Protein AF-0000000081107749 (afdb_homodimer)

Structure (mmCIF, N/CA/C/O backbone):
data_AF-0000000081107749-model_v1
#
loop_
_entity.id
_entity.type
_entity.pdbx_description
1 polymer 'Short-chain dehydrogenase'
#
loop_
_atom_site.group_PDB
_atom_site.id
_atom_site.type_symbol
_atom_site.label_atom_id
_atom_site.label_alt_id
_atom_site.label_comp_id
_atom_site.label_asym_id
_atom_site.label_entity_id
_atom_site.label_seq_id
_atom_site.pdbx_PDB_ins_code
_atom_site.Cartn_x
_atom_site.Cartn_y
_atom_site.Cartn_z
_atom_site.occupancy
_atom_site.B_iso_or_equiv
_atom_site.auth_seq_id
_atom_site.auth_comp_id
_atom_site.auth_asym_id
_atom_site.auth_atom_id
_atom_site.pdbx_PDB_model_num
ATOM 1 N N . MET A 1 1 ? 11.805 -18.906 12.539 1 88.44 1 MET A N 1
ATOM 2 C CA . MET A 1 1 ? 11.656 -19.656 11.297 1 88.44 1 MET A CA 1
ATOM 3 C C . MET A 1 1 ? 13.008 -19.906 10.641 1 88.44 1 MET A C 1
ATOM 5 O O . MET A 1 1 ? 13.82 -18.984 10.531 1 88.44 1 MET A O 1
ATOM 9 N N . LYS A 1 2 ? 13.383 -21.266 10.383 1 91.5 2 LYS A N 1
ATOM 10 C CA . LYS A 1 2 ? 14.57 -21.562 9.586 1 91.5 2 LYS A CA 1
ATOM 11 C C . LYS A 1 2 ? 14.461 -20.953 8.195 1 91.5 2 LYS A C 1
ATOM 13 O O . LYS A 1 2 ? 13.391 -20.953 7.586 1 91.5 2 LYS A O 1
ATOM 18 N N . GLU A 1 3 ? 15.609 -20.422 7.602 1 93.38 3 GLU A N 1
ATOM 19 C CA . GLU A 1 3 ? 15.625 -19.797 6.281 1 93.38 3 GLU A CA 1
ATOM 20 C C . GLU A 1 3 ? 16.547 -20.547 5.32 1 93.38 3 GLU A C 1
ATOM 22 O O . GLU A 1 3 ? 17.547 -21.125 5.738 1 93.38 3 GLU A O 1
ATOM 27 N N . HIS A 1 4 ? 16.203 -20.5 4.121 1 94.94 4 HIS A N 1
ATOM 28 C CA . HIS A 1 4 ? 16.953 -21.172 3.064 1 94.94 4 HIS A CA 1
ATOM 29 C C . HIS A 1 4 ? 17.172 -20.234 1.87 1 94.94 4 HIS A C 1
ATOM 31 O O . HIS A 1 4 ? 16.312 -19.406 1.568 1 94.94 4 HIS A O 1
ATOM 37 N N . VAL A 1 5 ? 18.297 -20.422 1.176 1 94.25 5 VAL A N 1
ATOM 38 C CA . VAL A 1 5 ? 18.562 -19.656 -0.038 1 94.25 5 VAL A CA 1
ATOM 39 C C . VAL A 1 5 ? 18.766 -20.609 -1.218 1 94.25 5 VAL A C 1
ATOM 41 O O . VAL A 1 5 ? 19 -20.156 -2.342 1 94.25 5 VAL A O 1
ATOM 44 N N . VAL A 1 6 ? 18.719 -21.875 -0.876 1 95.06 6 VAL A N 1
ATOM 45 C CA . VAL A 1 6 ? 18.766 -22.938 -1.88 1 95.06 6 VAL A CA 1
ATOM 46 C C . VAL A 1 6 ? 17.75 -24.031 -1.541 1 95.06 6 VAL A C 1
ATOM 48 O O . VAL A 1 6 ? 17.203 -24.047 -0.436 1 95.06 6 VAL A O 1
ATOM 51 N N . ARG A 1 7 ? 17.562 -24.875 -2.449 1 95.31 7 ARG A N 1
ATOM 52 C CA . ARG A 1 7 ? 16.672 -26.016 -2.215 1 95.31 7 ARG A CA 1
ATOM 53 C C . ARG A 1 7 ? 17.125 -26.828 -1.006 1 95.31 7 ARG A C 1
ATOM 55 O O . ARG A 1 7 ? 18.328 -27.016 -0.801 1 95.31 7 ARG A O 1
ATOM 62 N N . TYR A 1 8 ? 16.25 -27.312 -0.259 1 97.62 8 TYR A N 1
ATOM 63 C CA . TYR A 1 8 ? 16.5 -28.078 0.955 1 97.62 8 TYR A CA 1
ATOM 64 C C . TYR A 1 8 ? 15.57 -29.281 1.057 1 97.62 8 TYR A C 1
ATOM 66 O O . TYR A 1 8 ? 14.578 -29.359 0.331 1 97.62 8 TYR A O 1
ATOM 74 N N . PRO A 1 9 ? 15.844 -30.297 1.834 1 97.81 9 PRO A N 1
ATOM 75 C CA . PRO A 1 9 ? 15.109 -31.562 1.847 1 97.81 9 PRO A CA 1
ATOM 76 C C . PRO A 1 9 ? 13.617 -31.391 2.125 1 97.81 9 PRO A C 1
ATOM 78 O O . PRO A 1 9 ? 12.789 -32.062 1.521 1 97.81 9 PRO A O 1
ATOM 81 N N . GLY A 1 10 ? 13.25 -30.516 3.012 1 98 10 GLY A N 1
ATOM 82 C CA . GLY A 1 10 ? 11.852 -30.297 3.332 1 98 10 GLY A CA 1
ATOM 83 C C . GLY A 1 10 ? 11.031 -29.859 2.133 1 98 10 GLY A C 1
ATOM 84 O O . GLY A 1 10 ? 9.93 -30.375 1.911 1 98 10 GLY A O 1
ATOM 85 N N . LEU A 1 11 ? 11.555 -28.922 1.332 1 98.31 11 LEU A N 1
ATOM 86 C CA . LEU A 1 11 ? 10.852 -28.484 0.133 1 98.31 11 LEU A CA 1
ATOM 87 C C . LEU A 1 11 ? 10.828 -29.578 -0.918 1 98.31 11 LEU A C 1
ATOM 89 O O . LEU A 1 11 ? 9.805 -29.781 -1.586 1 98.31 11 LEU A O 1
ATOM 93 N N . THR A 1 12 ? 11.945 -30.312 -1.068 1 97.88 12 THR A N 1
ATOM 94 C CA . THR A 1 12 ? 12 -31.438 -2.008 1 97.88 12 THR A CA 1
ATOM 95 C C . THR A 1 12 ? 10.914 -32.469 -1.695 1 97.88 12 THR A C 1
ATOM 97 O O . THR A 1 12 ? 10.203 -32.906 -2.594 1 97.88 12 THR A O 1
ATOM 100 N N . ALA A 1 13 ? 10.828 -32.781 -0.448 1 98.12 13 ALA A N 1
ATOM 101 C CA . ALA A 1 13 ? 9.828 -33.781 -0.013 1 98.12 13 ALA A CA 1
ATOM 102 C C . ALA A 1 13 ? 8.414 -33.25 -0.278 1 98.12 13 ALA A C 1
ATOM 104 O O . ALA A 1 13 ? 7.547 -34 -0.716 1 98.12 13 ALA A O 1
ATOM 105 N N . ALA A 1 14 ? 8.156 -32 0.013 1 97.88 14 ALA A N 1
ATOM 106 C CA . ALA A 1 14 ? 6.848 -31.406 -0.234 1 97.88 14 ALA A CA 1
ATOM 107 C C . ALA A 1 14 ? 6.496 -31.453 -1.719 1 97.88 14 ALA A C 1
ATOM 109 O O . ALA A 1 14 ? 5.367 -31.781 -2.088 1 97.88 14 ALA A O 1
ATOM 110 N N . LEU A 1 15 ? 7.422 -31.141 -2.553 1 98.06 15 LEU A N 1
ATOM 111 C CA . LEU A 1 15 ? 7.219 -31.078 -3.996 1 98.06 15 LEU A CA 1
ATOM 112 C C . LEU A 1 15 ? 6.91 -32.469 -4.57 1 98.06 15 LEU A C 1
ATOM 114 O O . LEU A 1 15 ? 6.266 -32.562 -5.617 1 98.06 15 LEU A O 1
ATOM 118 N N . GLU A 1 16 ? 7.355 -33.531 -3.918 1 97.44 16 GLU A N 1
ATOM 119 C CA . GLU A 1 16 ? 7.062 -34.875 -4.359 1 97.44 16 GLU A CA 1
ATOM 120 C C . GLU A 1 16 ? 5.582 -35.188 -4.211 1 97.44 16 GLU A C 1
ATOM 122 O O . GLU A 1 16 ? 5.07 -36.125 -4.867 1 97.44 16 GLU A O 1
ATOM 127 N N . ARG A 1 17 ? 4.945 -34.438 -3.373 1 96.56 17 ARG A N 1
ATOM 128 C CA . ARG A 1 17 ? 3.529 -34.688 -3.111 1 96.56 17 ARG A CA 1
ATOM 129 C C . ARG A 1 17 ? 2.654 -33.812 -4.012 1 96.56 17 ARG A C 1
ATOM 131 O O . ARG A 1 17 ? 1.425 -33.875 -3.934 1 96.56 17 ARG A O 1
ATOM 138 N N . VAL A 1 18 ? 3.254 -33.031 -4.883 1 97.62 18 VAL A N 1
ATOM 139 C CA . VAL A 1 18 ? 2.523 -32.125 -5.746 1 97.62 18 VAL A CA 1
ATOM 140 C C . VAL A 1 18 ? 2.424 -32.688 -7.152 1 97.62 18 VAL A C 1
ATOM 142 O O . VAL A 1 18 ? 3.42 -33.156 -7.711 1 97.62 18 VAL A O 1
ATOM 145 N N . ASP A 1 19 ? 1.253 -32.688 -7.672 1 98.19 19 ASP A N 1
ATOM 146 C CA . ASP A 1 19 ? 1.006 -33.094 -9.047 1 98.19 19 ASP A CA 1
ATOM 147 C C . ASP A 1 19 ? 0.01 -32.188 -9.742 1 98.19 19 ASP A C 1
ATOM 149 O O . ASP A 1 19 ? -1.157 -32.094 -9.352 1 98.19 19 ASP A O 1
ATOM 153 N N . PHE A 1 20 ? 0.474 -31.516 -10.805 1 98.06 20 PHE A N 1
ATOM 154 C CA . PHE A 1 20 ? -0.359 -30.547 -11.508 1 98.06 20 PHE A CA 1
ATOM 155 C C . PHE A 1 20 ? -0.875 -31.125 -12.82 1 98.06 20 PHE A C 1
ATOM 157 O O . PHE A 1 20 ? -1.126 -30.391 -13.773 1 98.06 20 PHE A O 1
ATOM 164 N N . SER A 1 21 ? -0.956 -32.469 -12.875 1 97.94 21 SER A N 1
ATOM 165 C CA . SER A 1 21 ? -1.538 -33.094 -14.062 1 97.94 21 SER A CA 1
ATOM 166 C C . SER A 1 21 ? -2.924 -32.531 -14.359 1 97.94 21 SER A C 1
ATOM 168 O O . SER A 1 21 ? -3.766 -32.438 -13.469 1 97.94 21 SER A O 1
ATOM 170 N N . GLY A 1 22 ? -3.1 -32.062 -15.586 1 97.38 22 GLY A N 1
ATOM 171 C CA . GLY A 1 22 ? -4.387 -31.547 -16.016 1 97.38 22 GLY A CA 1
ATOM 172 C C . GLY A 1 22 ? -4.574 -30.078 -15.672 1 97.38 22 GLY A C 1
ATOM 173 O O . GLY A 1 22 ? -5.613 -29.484 -15.977 1 97.38 22 GLY A O 1
ATOM 174 N N . LYS A 1 23 ? -3.561 -29.516 -15.062 1 98.06 23 LYS A N 1
ATOM 175 C CA . LYS A 1 23 ? -3.715 -28.141 -14.586 1 98.06 23 LYS A CA 1
ATOM 176 C C . LYS A 1 23 ? -3.021 -27.156 -15.523 1 98.06 23 LYS A C 1
ATOM 178 O O . LYS A 1 23 ? -1.981 -27.469 -16.109 1 98.06 23 LYS A O 1
ATOM 183 N N . THR A 1 24 ? -3.582 -25.984 -15.672 1 98.62 24 THR A N 1
ATOM 184 C CA . THR A 1 24 ? -3.025 -24.875 -16.453 1 98.62 24 THR A CA 1
ATOM 185 C C . THR A 1 24 ? -2.609 -23.734 -15.531 1 98.62 24 THR A C 1
ATOM 187 O O . THR A 1 24 ? -3.346 -23.359 -14.609 1 98.62 24 THR A O 1
ATOM 190 N N . VAL A 1 25 ? -1.39 -23.188 -15.75 1 98.81 25 VAL A N 1
ATOM 191 C CA . VAL A 1 25 ? -0.898 -22.047 -14.977 1 98.81 25 VAL A CA 1
ATOM 192 C C . VAL A 1 25 ? -0.555 -20.891 -15.922 1 98.81 25 VAL A C 1
ATOM 194 O O . VAL A 1 25 ? -0.014 -21.109 -17 1 98.81 25 VAL A O 1
ATOM 197 N N . LEU A 1 26 ? -1.013 -19.719 -15.578 1 98.94 26 LEU A N 1
ATOM 198 C CA . LEU A 1 26 ? -0.654 -18.484 -16.281 1 98.94 26 LEU A CA 1
ATOM 199 C C . LEU A 1 26 ? 0.362 -17.688 -15.477 1 98.94 26 LEU A C 1
ATOM 201 O O . LEU A 1 26 ? 0.152 -17.422 -14.289 1 98.94 26 LEU A O 1
ATOM 205 N N . ILE A 1 27 ? 1.496 -17.344 -16.062 1 98.94 27 ILE A N 1
ATOM 206 C CA . ILE A 1 27 ? 2.568 -16.609 -15.414 1 98.94 27 ILE A CA 1
ATOM 207 C C . ILE A 1 27 ? 2.846 -15.312 -16.172 1 98.94 27 ILE A C 1
ATOM 209 O O . ILE A 1 27 ? 3.307 -15.352 -17.328 1 98.94 27 ILE A O 1
ATOM 213 N N . THR A 1 28 ? 2.537 -14.172 -15.586 1 98.81 28 THR A N 1
ATOM 214 C CA . THR A 1 28 ? 2.951 -12.906 -16.172 1 98.81 28 THR A CA 1
ATOM 215 C C . THR A 1 28 ? 4.426 -12.641 -15.898 1 98.81 28 THR A C 1
ATOM 217 O O . THR A 1 28 ? 4.953 -13.047 -14.859 1 98.81 28 THR A O 1
ATOM 220 N N . GLY A 1 29 ? 5.035 -11.922 -16.828 1 97.31 29 GLY A N 1
ATOM 221 C CA . GLY A 1 29 ? 6.477 -11.789 -16.688 1 97.31 29 GLY A CA 1
ATOM 222 C C . GLY A 1 29 ? 7.211 -13.109 -16.766 1 97.31 29 GLY A C 1
ATOM 223 O O . GLY A 1 29 ? 8.234 -13.297 -16.109 1 97.31 29 GLY A O 1
ATOM 224 N N . GLY A 1 30 ? 6.684 -14.008 -17.469 1 96.25 30 GLY A N 1
ATOM 225 C CA . GLY A 1 30 ? 7.203 -15.367 -17.484 1 96.25 30 GLY A CA 1
ATOM 226 C C . GLY A 1 30 ? 8.336 -15.562 -18.469 1 96.25 30 GLY A C 1
ATOM 227 O O . GLY A 1 30 ? 8.984 -16.609 -18.484 1 96.25 30 GLY A O 1
ATOM 228 N N . GLY A 1 31 ? 8.641 -14.562 -19.266 1 93.06 31 GLY A N 1
ATOM 229 C CA . GLY A 1 31 ? 9.609 -14.719 -20.344 1 93.06 31 GLY A CA 1
ATOM 230 C C . GLY A 1 31 ? 11.039 -14.477 -19.891 1 93.06 31 GLY A C 1
ATOM 231 O O . GLY A 1 31 ? 11.977 -14.664 -20.688 1 93.06 31 GLY A O 1
ATOM 232 N N . HIS A 1 32 ? 11.227 -14.07 -18.656 1 90.69 32 HIS A N 1
ATOM 233 C CA . HIS A 1 32 ? 12.578 -13.773 -18.188 1 90.69 32 HIS A CA 1
ATOM 234 C C . HIS A 1 32 ? 12.672 -13.93 -16.672 1 90.69 32 HIS A C 1
ATOM 236 O O . HIS A 1 32 ? 11.656 -14.008 -15.984 1 90.69 32 HIS A O 1
ATOM 242 N N . GLY A 1 33 ? 13.914 -14.094 -16.219 1 91.25 33 GLY A N 1
ATOM 243 C CA . GLY A 1 33 ? 14.188 -14.086 -14.797 1 91.25 33 GLY A CA 1
ATOM 244 C C . GLY A 1 33 ? 13.484 -15.203 -14.047 1 91.25 33 GLY A C 1
ATOM 245 O O . GLY A 1 33 ? 13.57 -16.375 -14.438 1 91.25 33 GLY A O 1
ATOM 246 N N . MET A 1 34 ? 12.852 -14.828 -12.938 1 94.44 34 MET A N 1
ATOM 247 C CA . MET A 1 34 ? 12.203 -15.781 -12.047 1 94.44 34 MET A CA 1
ATOM 248 C C . MET A 1 34 ? 11.039 -16.469 -12.742 1 94.44 34 MET A C 1
ATOM 250 O O . MET A 1 34 ? 10.664 -17.594 -12.375 1 94.44 34 MET A O 1
ATOM 254 N N . GLY A 1 35 ? 10.508 -15.758 -13.789 1 97 35 GLY A N 1
ATOM 255 C CA . GLY A 1 35 ? 9.391 -16.344 -14.531 1 97 35 GLY A CA 1
ATOM 256 C C . GLY A 1 35 ? 9.742 -17.656 -15.188 1 97 35 GLY A C 1
ATOM 257 O O . GLY A 1 35 ? 8.914 -18.578 -15.227 1 97 35 GLY A O 1
ATOM 258 N N . ILE A 1 36 ? 10.945 -17.75 -15.672 1 97.56 36 ILE A N 1
ATOM 259 C CA . ILE A 1 36 ? 11.414 -18.984 -16.297 1 97.56 36 ILE A CA 1
ATOM 260 C C . ILE A 1 36 ? 11.5 -20.094 -15.258 1 97.56 36 ILE A C 1
ATOM 262 O O . ILE A 1 36 ? 11.008 -21.203 -15.484 1 97.56 36 ILE A O 1
ATOM 266 N N . ASN A 1 37 ? 12.047 -19.797 -14.117 1 97.5 37 ASN A N 1
ATOM 267 C CA . ASN A 1 37 ? 12.195 -20.797 -13.055 1 97.5 37 ASN A CA 1
ATOM 268 C C . ASN A 1 37 ? 10.844 -21.266 -12.531 1 97.5 37 ASN A C 1
ATOM 270 O O . ASN A 1 37 ? 10.68 -22.438 -12.203 1 97.5 37 ASN A O 1
ATOM 274 N N . MET A 1 38 ? 9.906 -20.359 -12.43 1 98.5 38 MET A N 1
ATOM 275 C CA . MET A 1 38 ? 8.562 -20.734 -12.008 1 98.5 38 MET A CA 1
ATOM 276 C C . MET A 1 38 ? 7.902 -21.656 -13.039 1 98.5 38 MET A C 1
ATOM 278 O O . MET A 1 38 ? 7.297 -22.672 -12.672 1 98.5 38 MET A O 1
ATOM 282 N N . SER A 1 39 ? 8.062 -21.312 -14.297 1 98.75 39 SER A N 1
ATOM 283 C CA . SER A 1 39 ? 7.535 -22.156 -15.367 1 98.75 39 SER A CA 1
ATOM 284 C C . SER A 1 39 ? 8.117 -23.562 -15.289 1 98.75 39 SER A C 1
ATOM 286 O O . SER A 1 39 ? 7.379 -24.547 -15.391 1 98.75 39 SER A O 1
ATOM 288 N N . GLU A 1 40 ? 9.422 -23.656 -15.07 1 98.69 40 GLU A N 1
ATOM 289 C CA . GLU A 1 40 ? 10.102 -24.953 -14.977 1 98.69 40 GLU A CA 1
ATOM 290 C C . GLU A 1 40 ? 9.555 -25.766 -13.812 1 98.69 40 GLU A C 1
ATOM 292 O O . GLU A 1 40 ? 9.359 -26.984 -13.945 1 98.69 40 GLU A O 1
ATOM 297 N N . SER A 1 41 ? 9.344 -25.125 -12.727 1 98.69 41 SER A N 1
ATOM 298 C CA . SER A 1 41 ? 8.891 -25.828 -11.531 1 98.69 41 SER A CA 1
ATOM 299 C C . SER A 1 41 ? 7.5 -26.422 -11.734 1 98.69 41 SER A C 1
ATOM 301 O O . SER A 1 41 ? 7.238 -27.562 -11.312 1 98.69 41 SER A O 1
ATOM 303 N N . PHE A 1 42 ? 6.574 -25.688 -12.359 1 98.81 42 PHE A N 1
ATOM 304 C CA . PHE A 1 42 ? 5.242 -26.219 -12.633 1 98.81 42 PHE A CA 1
ATOM 305 C C . PHE A 1 42 ? 5.305 -27.359 -13.633 1 98.81 42 PHE A C 1
ATOM 307 O O . PHE A 1 42 ? 4.617 -28.375 -13.469 1 98.81 42 PHE A O 1
ATOM 314 N N . ALA A 1 43 ? 6.137 -27.219 -14.656 1 98.75 43 ALA A N 1
ATOM 315 C CA . ALA A 1 43 ? 6.289 -28.266 -15.664 1 98.75 43 ALA A CA 1
ATOM 316 C C . ALA A 1 43 ? 6.859 -29.547 -15.055 1 98.75 43 ALA A C 1
ATOM 318 O O . ALA A 1 43 ? 6.426 -30.641 -15.391 1 98.75 43 ALA A O 1
ATOM 319 N N . ALA A 1 44 ? 7.793 -29.375 -14.117 1 98.44 44 ALA A N 1
ATOM 320 C CA . ALA A 1 44 ? 8.43 -30.516 -13.461 1 98.44 44 ALA A CA 1
ATOM 321 C C . ALA A 1 44 ? 7.41 -31.312 -12.641 1 98.44 44 ALA A C 1
ATOM 323 O O . ALA A 1 44 ? 7.668 -32.469 -12.266 1 98.44 44 ALA A O 1
ATOM 324 N N . ARG A 1 45 ? 6.289 -30.719 -12.391 1 98.38 45 ARG A N 1
ATOM 325 C CA . ARG A 1 45 ? 5.223 -31.375 -11.633 1 98.38 45 ARG A CA 1
ATOM 326 C C . ARG A 1 45 ? 4.012 -31.641 -12.516 1 98.38 45 ARG A C 1
ATOM 328 O O . ARG A 1 45 ? 2.879 -31.688 -12.031 1 98.38 45 ARG A O 1
ATOM 335 N N . ASN A 1 46 ? 4.23 -31.672 -13.797 1 98.31 46 ASN A N 1
ATOM 336 C CA . ASN A 1 46 ? 3.348 -32.25 -14.805 1 98.31 46 ASN A CA 1
ATOM 337 C C . ASN A 1 46 ? 2.225 -31.281 -15.18 1 98.31 46 ASN A C 1
ATOM 339 O O . ASN A 1 46 ? 1.145 -31.719 -15.586 1 98.31 46 ASN A O 1
ATOM 343 N N . ALA A 1 47 ? 2.412 -30 -15.016 1 98.56 47 ALA A N 1
ATOM 344 C CA . ALA A 1 47 ? 1.409 -29.062 -15.531 1 98.56 47 ALA A CA 1
ATOM 345 C C . ALA A 1 47 ? 1.146 -29.312 -17.016 1 98.56 47 ALA A C 1
ATOM 347 O O . ALA A 1 47 ? 2.082 -29.484 -17.797 1 98.56 47 ALA A O 1
ATOM 348 N N . VAL A 1 48 ? -0.134 -29.328 -17.422 1 98.19 48 VAL A N 1
ATOM 349 C CA . VAL A 1 48 ? -0.466 -29.656 -18.797 1 98.19 48 VAL A CA 1
ATOM 350 C C . VAL A 1 48 ? -0.159 -28.469 -19.703 1 98.19 48 VAL A C 1
ATOM 352 O O . VAL A 1 48 ? 0.188 -28.641 -20.875 1 98.19 48 VAL A O 1
ATOM 355 N N . ASN A 1 49 ? -0.356 -27.281 -19.156 1 98.56 49 ASN A N 1
ATOM 356 C CA . ASN A 1 49 ? -0.143 -26.047 -19.922 1 98.56 49 ASN A CA 1
ATOM 357 C C . ASN A 1 49 ? 0.409 -24.938 -19.031 1 98.56 49 ASN A C 1
ATOM 359 O O . ASN A 1 49 ? -0.068 -24.719 -17.922 1 98.56 49 ASN A O 1
ATOM 363 N N . VAL A 1 50 ? 1.474 -24.328 -19.453 1 98.88 50 VAL A N 1
ATOM 364 C CA . VAL A 1 50 ? 2.014 -23.109 -18.859 1 98.88 50 VAL A CA 1
ATOM 365 C C . VAL A 1 50 ? 1.896 -21.969 -19.859 1 98.88 50 VAL A C 1
ATOM 367 O O . VAL A 1 50 ? 2.547 -21.969 -20.906 1 98.88 50 VAL A O 1
ATOM 370 N N . ILE A 1 51 ? 1.052 -21.016 -19.547 1 98.88 51 ILE A N 1
ATOM 371 C CA . ILE A 1 51 ? 0.889 -19.828 -20.375 1 98.88 51 ILE A CA 1
ATOM 372 C C . ILE A 1 51 ? 1.876 -18.75 -19.922 1 98.88 51 ILE A C 1
ATOM 374 O O . ILE A 1 51 ? 1.816 -18.281 -18.797 1 98.88 51 ILE A O 1
ATOM 378 N N . ILE A 1 52 ? 2.789 -18.375 -20.828 1 98.75 52 ILE A N 1
ATOM 379 C CA . ILE A 1 52 ? 3.867 -17.438 -20.547 1 98.75 52 ILE A CA 1
ATOM 380 C C . ILE A 1 52 ? 3.539 -16.078 -21.156 1 98.75 52 ILE A C 1
ATOM 382 O O . ILE A 1 52 ? 3.514 -15.93 -22.391 1 98.75 52 ILE A O 1
ATOM 386 N N . VAL A 1 53 ? 3.352 -15.078 -20.297 1 98.75 53 VAL A N 1
ATOM 387 C CA . VAL A 1 53 ? 2.926 -13.766 -20.766 1 98.75 53 VAL A CA 1
ATOM 388 C C . VAL A 1 53 ? 4.039 -12.742 -20.516 1 98.75 53 VAL A C 1
ATOM 390 O O . VAL A 1 53 ? 4.703 -12.773 -19.484 1 98.75 53 VAL A O 1
ATOM 393 N N . GLY A 1 54 ? 4.289 -11.891 -21.406 1 97.94 54 GLY A N 1
ATOM 394 C CA . GLY A 1 54 ? 5.238 -10.789 -21.281 1 97.94 54 GLY A CA 1
ATOM 395 C C . GLY A 1 54 ? 5.105 -9.766 -22.391 1 97.94 54 GLY A C 1
ATOM 396 O O . GLY A 1 54 ? 4.477 -10.031 -23.422 1 97.94 54 GLY A O 1
ATOM 397 N N . ARG A 1 55 ? 5.688 -8.609 -22.297 1 95.25 55 ARG A N 1
ATOM 398 C CA . ARG A 1 55 ? 5.535 -7.496 -23.219 1 95.25 55 ARG A CA 1
ATOM 399 C C . ARG A 1 55 ? 6.32 -7.746 -24.516 1 95.25 55 ARG A C 1
ATOM 401 O O . ARG A 1 55 ? 5.918 -7.301 -25.578 1 95.25 55 ARG A O 1
ATOM 408 N N . ASN A 1 56 ? 7.434 -8.359 -24.312 1 95.81 56 ASN A N 1
ATOM 409 C CA . ASN A 1 56 ? 8.273 -8.672 -25.453 1 95.81 56 ASN A CA 1
ATOM 410 C C . ASN A 1 56 ? 7.902 -10.016 -26.078 1 95.81 56 ASN A C 1
ATOM 412 O O . ASN A 1 56 ? 8.328 -11.062 -25.609 1 95.81 56 ASN A O 1
ATOM 416 N N . GLU A 1 57 ? 7.207 -9.938 -27.125 1 96 57 GLU A N 1
ATOM 417 C CA . GLU A 1 57 ? 6.672 -11.141 -27.766 1 96 57 GLU A CA 1
ATOM 418 C C . GLU A 1 57 ? 7.789 -12.086 -28.188 1 96 57 GLU A C 1
ATOM 420 O O . GLU A 1 57 ? 7.695 -13.297 -28 1 96 57 GLU A O 1
ATOM 425 N N . GLY A 1 58 ? 8.797 -11.531 -28.828 1 97.25 58 GLY A N 1
ATOM 426 C CA . GLY A 1 58 ? 9.922 -12.352 -29.266 1 97.25 58 GLY A CA 1
ATOM 427 C C . GLY A 1 58 ? 10.586 -13.109 -28.125 1 97.25 58 GLY A C 1
ATOM 428 O O . GLY A 1 58 ? 10.891 -14.297 -28.25 1 97.25 58 GLY A O 1
ATOM 429 N N . ARG A 1 59 ? 10.766 -12.477 -27.016 1 96.62 59 ARG A N 1
ATOM 430 C CA . ARG A 1 59 ? 11.383 -13.094 -25.844 1 96.62 59 ARG A CA 1
ATOM 431 C C . ARG A 1 59 ? 10.5 -14.203 -25.281 1 96.62 59 ARG A C 1
ATOM 433 O O . ARG A 1 59 ? 10.992 -15.273 -24.922 1 96.62 59 ARG A O 1
ATOM 440 N N . VAL A 1 60 ? 9.258 -13.938 -25.172 1 97.81 60 VAL A N 1
ATOM 441 C CA . VAL A 1 60 ? 8.305 -14.898 -24.625 1 97.81 60 VAL A CA 1
ATOM 442 C C . VAL A 1 60 ? 8.25 -16.141 -25.531 1 97.81 60 VAL A C 1
ATOM 444 O O . VAL A 1 60 ? 8.195 -17.266 -25.031 1 97.81 60 VAL A O 1
ATOM 447 N N . GLN A 1 61 ? 8.266 -15.992 -26.812 1 98.31 61 GLN A N 1
ATOM 448 C CA . GLN A 1 61 ? 8.258 -17.094 -27.766 1 98.31 61 GLN A CA 1
ATOM 449 C C . GLN A 1 61 ? 9.523 -17.938 -27.641 1 98.31 61 GLN A C 1
ATOM 451 O O . GLN A 1 61 ? 9.461 -19.172 -27.609 1 98.31 61 GLN A O 1
ATOM 456 N N . ALA A 1 62 ? 10.633 -17.266 -27.578 1 98.38 62 ALA A N 1
ATOM 457 C CA . ALA A 1 62 ? 11.914 -17.969 -27.453 1 98.38 62 ALA A CA 1
ATOM 458 C C . ALA A 1 62 ? 11.961 -18.781 -26.156 1 98.38 62 ALA A C 1
ATOM 460 O O . ALA A 1 62 ? 12.422 -19.922 -26.156 1 98.38 62 ALA A O 1
ATOM 461 N N . THR A 1 63 ? 11.484 -18.188 -25.078 1 98.31 63 THR A N 1
ATOM 462 C CA . THR A 1 63 ? 11.461 -18.859 -23.797 1 98.31 63 THR A CA 1
ATOM 463 C C . THR A 1 63 ? 10.547 -20.078 -23.844 1 98.31 63 THR A C 1
ATOM 465 O O . THR A 1 63 ? 10.914 -21.172 -23.375 1 98.31 63 THR A O 1
ATOM 468 N N . ALA A 1 64 ? 9.383 -19.938 -24.406 1 98.62 64 ALA A N 1
ATOM 469 C CA . ALA A 1 64 ? 8.438 -21.047 -24.516 1 98.62 64 ALA A CA 1
ATOM 470 C C . ALA A 1 64 ? 9.047 -22.203 -25.297 1 98.62 64 ALA A C 1
ATOM 472 O O . ALA A 1 64 ? 8.898 -23.375 -24.906 1 98.62 64 ALA A O 1
ATOM 473 N N . ALA A 1 65 ? 9.727 -21.922 -26.344 1 98.44 65 ALA A N 1
ATOM 474 C CA . ALA A 1 65 ? 10.336 -22.953 -27.188 1 98.44 65 ALA A CA 1
ATOM 475 C C . ALA A 1 65 ? 11.414 -23.703 -26.422 1 98.44 65 ALA A C 1
ATOM 477 O O . ALA A 1 65 ? 11.484 -24.938 -26.484 1 98.44 65 ALA A O 1
ATOM 478 N N . LYS A 1 66 ? 12.227 -22.969 -25.734 1 98.44 66 LYS A N 1
ATOM 479 C CA . LYS A 1 66 ? 13.297 -23.578 -24.953 1 98.44 66 LYS A CA 1
ATOM 480 C C . LYS A 1 66 ? 12.734 -24.484 -23.875 1 98.44 66 LYS A C 1
ATOM 482 O O . LYS A 1 66 ? 13.25 -25.578 -23.625 1 98.44 66 LYS A O 1
ATOM 487 N N . LEU A 1 67 ? 11.719 -24.047 -23.188 1 98.69 67 LEU A N 1
ATOM 488 C CA . LEU A 1 67 ? 11.094 -24.812 -22.125 1 98.69 67 LEU A CA 1
ATOM 489 C C . LEU A 1 67 ? 10.422 -26.078 -22.672 1 98.69 67 LEU A C 1
ATOM 491 O O . LEU A 1 67 ? 10.453 -27.125 -22.031 1 98.69 67 LEU A O 1
ATOM 495 N N . ALA A 1 68 ? 9.828 -25.953 -23.828 1 98.44 68 ALA A N 1
ATOM 496 C CA . ALA A 1 68 ? 9.156 -27.094 -24.453 1 98.44 68 ALA A CA 1
ATOM 497 C C . ALA A 1 68 ? 10.156 -28.203 -24.766 1 98.44 68 ALA A C 1
ATOM 499 O O . ALA A 1 68 ? 9.82 -29.391 -24.688 1 98.44 68 ALA A O 1
ATOM 500 N N . GLU A 1 69 ? 11.328 -27.859 -25.156 1 98.44 69 GLU A N 1
ATOM 501 C CA . GLU A 1 69 ? 12.383 -28.844 -25.391 1 98.44 69 GLU A CA 1
ATOM 502 C C . GLU A 1 69 ? 12.766 -29.578 -24.109 1 98.44 69 GLU A C 1
ATOM 504 O O . GLU A 1 69 ? 12.984 -30.797 -24.125 1 98.44 69 GLU A O 1
ATOM 509 N N . LYS A 1 70 ? 12.773 -28.828 -23.078 1 98.06 70 LYS A N 1
ATOM 510 C CA . LYS A 1 70 ? 13.203 -29.359 -21.797 1 98.06 70 LYS A CA 1
ATOM 511 C C . LYS A 1 70 ? 12.102 -30.203 -21.156 1 98.06 70 LYS A C 1
ATOM 513 O O . LYS A 1 70 ? 12.375 -31.188 -20.469 1 98.06 70 LYS A O 1
ATOM 518 N N . PHE A 1 71 ? 10.875 -29.766 -21.328 1 98.44 71 PHE A N 1
ATOM 519 C CA . PHE A 1 71 ? 9.711 -30.422 -20.75 1 98.44 71 PHE A CA 1
ATOM 520 C C . PHE A 1 71 ? 8.695 -30.766 -21.828 1 98.44 71 PHE A C 1
ATOM 522 O O . PHE A 1 71 ? 7.629 -30.156 -21.906 1 98.44 71 PHE A O 1
ATOM 529 N N . PRO A 1 72 ? 8.875 -31.828 -22.531 1 97.81 72 PRO A N 1
ATOM 530 C CA . PRO A 1 72 ? 8.078 -32.125 -23.719 1 97.81 72 PRO A CA 1
ATOM 531 C C . PRO A 1 72 ? 6.637 -32.5 -23.391 1 97.81 72 PRO A C 1
ATOM 533 O O . PRO A 1 72 ? 5.766 -32.469 -24.266 1 97.81 72 PRO A O 1
ATOM 536 N N . LYS A 1 73 ? 6.395 -32.844 -22.156 1 98 73 LYS A N 1
ATOM 537 C CA . LYS A 1 73 ? 5.047 -33.281 -21.797 1 98 73 LYS A CA 1
ATOM 538 C C . LYS A 1 73 ? 4.168 -32.094 -21.453 1 98 73 LYS A C 1
ATOM 540 O O . LYS A 1 73 ? 2.945 -32.219 -21.359 1 98 73 LYS A O 1
ATOM 545 N N . THR A 1 74 ? 4.762 -30.969 -21.234 1 98.56 74 THR A N 1
ATOM 546 C CA . THR A 1 74 ? 4.047 -29.734 -20.906 1 98.56 74 THR A CA 1
ATOM 547 C C . THR A 1 74 ? 3.93 -28.828 -22.125 1 98.56 74 THR A C 1
ATOM 549 O O . THR A 1 74 ? 4.898 -28.656 -22.875 1 98.56 74 THR A O 1
ATOM 552 N N . LYS A 1 75 ? 2.736 -28.328 -22.422 1 98.62 75 LYS A N 1
ATOM 553 C CA . LYS A 1 75 ? 2.566 -27.297 -23.422 1 98.62 75 LYS A CA 1
ATOM 554 C C . LYS A 1 75 ? 2.953 -25.922 -22.875 1 98.62 75 LYS A C 1
ATOM 556 O O . LYS A 1 75 ? 2.559 -25.562 -21.766 1 98.62 75 LYS A O 1
ATOM 561 N N . PHE A 1 76 ? 3.814 -25.234 -23.547 1 98.75 76 PHE A N 1
ATOM 562 C CA . PHE A 1 76 ? 4.137 -23.844 -23.219 1 98.75 76 PHE A CA 1
ATOM 563 C C . PHE A 1 76 ? 3.527 -22.891 -24.234 1 98.75 76 PHE A C 1
ATOM 565 O O . PHE A 1 76 ? 3.873 -22.922 -25.406 1 98.75 76 PHE A O 1
ATOM 572 N N . THR A 1 77 ? 2.578 -22.016 -23.828 1 98.62 77 THR A N 1
ATOM 573 C CA . THR A 1 77 ? 1.851 -21.109 -24.703 1 98.62 77 THR A CA 1
ATOM 574 C C . THR A 1 77 ? 2.324 -19.672 -24.484 1 98.62 77 THR A C 1
ATOM 576 O O . THR A 1 77 ? 2.016 -19.047 -23.469 1 98.62 77 THR A O 1
ATOM 579 N N . PRO A 1 78 ? 3.109 -19.141 -25.438 1 98.56 78 PRO A N 1
ATOM 580 C CA . PRO A 1 78 ? 3.549 -17.75 -25.312 1 98.56 78 PRO A CA 1
ATOM 581 C C . PRO A 1 78 ? 2.459 -16.75 -25.703 1 98.56 78 PRO A C 1
ATOM 583 O O . PRO A 1 78 ? 1.676 -17.016 -26.625 1 98.56 78 PRO A O 1
ATOM 586 N N . PHE A 1 79 ? 2.396 -15.641 -25.047 1 98.56 79 PHE A N 1
ATOM 587 C CA . PHE A 1 79 ? 1.46 -14.578 -25.391 1 98.56 79 PHE A CA 1
ATOM 588 C C . PHE A 1 79 ? 2.062 -13.211 -25.094 1 98.56 79 PHE A C 1
ATOM 590 O O . PHE A 1 79 ? 2.482 -12.938 -23.969 1 98.56 79 PHE A O 1
ATOM 597 N N . GLY A 1 80 ? 2.164 -12.328 -26.078 1 98.31 80 GLY A N 1
ATOM 598 C CA . GLY A 1 80 ? 2.611 -10.961 -25.906 1 98.31 80 GLY A CA 1
ATOM 599 C C . GLY A 1 80 ? 1.521 -10.039 -25.391 1 98.31 80 GLY A C 1
ATOM 600 O O . GLY A 1 80 ? 0.491 -9.859 -26.031 1 98.31 80 GLY A O 1
ATOM 601 N N . ALA A 1 81 ? 1.785 -9.406 -24.172 1 98.44 81 ALA A N 1
ATOM 602 C CA . ALA A 1 81 ? 0.78 -8.5 -23.609 1 98.44 81 ALA A CA 1
ATOM 603 C C . ALA A 1 81 ? 1.402 -7.543 -22.594 1 98.44 81 ALA A C 1
ATOM 605 O O . ALA A 1 81 ? 2.326 -7.918 -21.875 1 98.44 81 ALA A O 1
ATOM 606 N N . ASP A 1 82 ? 0.974 -6.328 -22.625 1 98.5 82 ASP A N 1
ATOM 607 C CA . ASP A 1 82 ? 1.173 -5.375 -21.531 1 98.5 82 ASP A CA 1
ATOM 608 C C . ASP A 1 82 ? 0.075 -5.508 -20.484 1 98.5 82 ASP A C 1
ATOM 610 O O . ASP A 1 82 ? -1.096 -5.242 -20.766 1 98.5 82 ASP A O 1
ATOM 614 N N . ILE A 1 83 ? 0.487 -5.879 -19.281 1 98.62 83 ILE A N 1
ATOM 615 C CA . ILE A 1 83 ? -0.516 -6.207 -18.266 1 98.62 83 ILE A CA 1
ATOM 616 C C . ILE A 1 83 ? -1.311 -4.953 -17.906 1 98.62 83 ILE A C 1
ATOM 618 O O . ILE A 1 83 ? -2.402 -5.043 -17.344 1 98.62 83 ILE A O 1
ATOM 622 N N . SER A 1 84 ? -0.768 -3.748 -18.156 1 98.38 84 SER A N 1
ATOM 623 C CA . SER A 1 84 ? -1.471 -2.508 -17.844 1 98.38 84 SER A CA 1
ATOM 624 C C . SER A 1 84 ? -2.43 -2.119 -18.969 1 98.38 84 SER A C 1
ATOM 626 O O . SER A 1 84 ? -3.141 -1.118 -18.859 1 98.38 84 SER A O 1
ATOM 628 N N . SER A 1 85 ? -2.43 -2.855 -20.062 1 98.69 85 SER A N 1
ATOM 629 C CA . SER A 1 85 ? -3.348 -2.625 -21.172 1 98.69 85 SER A CA 1
ATOM 630 C C . SER A 1 85 ? -4.602 -3.482 -21.047 1 98.69 85 SER A C 1
ATOM 632 O O . SER A 1 85 ? -4.539 -4.707 -21.172 1 98.69 85 SER A O 1
ATOM 634 N N . ARG A 1 86 ? -5.711 -2.859 -20.875 1 98.38 86 ARG A N 1
ATOM 635 C CA . ARG A 1 86 ? -6.965 -3.592 -20.75 1 98.38 86 ARG A CA 1
ATOM 636 C C . ARG A 1 86 ? -7.262 -4.391 -22.016 1 98.38 86 ARG A C 1
ATOM 638 O O . ARG A 1 86 ? -7.77 -5.512 -21.938 1 98.38 86 ARG A O 1
ATOM 645 N N . ASP A 1 87 ? -6.945 -3.838 -23.109 1 98.62 87 ASP A N 1
ATOM 646 C CA . ASP A 1 87 ? -7.184 -4.516 -24.391 1 98.62 87 ASP A CA 1
ATOM 647 C C . ASP A 1 87 ? -6.309 -5.762 -24.516 1 98.62 87 ASP A C 1
ATOM 649 O O . ASP A 1 87 ? -6.773 -6.809 -24.969 1 98.62 87 ASP A O 1
ATOM 653 N N . ASP A 1 88 ? -5.023 -5.641 -24.203 1 98.81 88 ASP A N 1
ATOM 654 C CA . ASP A 1 88 ? -4.125 -6.789 -24.266 1 98.81 88 ASP A CA 1
ATOM 655 C C . ASP A 1 88 ? -4.625 -7.926 -23.375 1 98.81 88 ASP A C 1
ATOM 657 O O . ASP A 1 88 ? -4.625 -9.086 -23.781 1 98.81 88 ASP A O 1
ATOM 661 N N . ILE A 1 89 ? -5.082 -7.59 -22.188 1 98.81 89 ILE A N 1
ATOM 662 C CA . ILE A 1 89 ? -5.484 -8.602 -21.219 1 98.81 89 ILE A CA 1
ATOM 663 C C . ILE A 1 89 ? -6.809 -9.227 -21.641 1 98.81 89 ILE A C 1
ATOM 665 O O . ILE A 1 89 ? -7.004 -10.438 -21.484 1 98.81 89 ILE A O 1
ATOM 669 N N . LYS A 1 90 ? -7.668 -8.398 -22.172 1 98.44 90 LYS A N 1
ATOM 670 C CA . LYS A 1 90 ? -8.891 -8.969 -22.719 1 98.44 90 LYS A CA 1
ATOM 671 C C . LYS A 1 90 ? -8.57 -9.977 -23.828 1 98.44 90 LYS A C 1
ATOM 673 O O . LYS A 1 90 ? -9.148 -11.062 -23.859 1 98.44 90 LYS A O 1
ATOM 678 N N . ARG A 1 91 ? -7.707 -9.633 -24.734 1 98.56 91 ARG A N 1
ATOM 679 C CA . ARG A 1 91 ? -7.312 -10.531 -25.828 1 98.56 91 ARG A CA 1
ATOM 680 C C . ARG A 1 91 ? -6.699 -11.82 -25.266 1 98.56 91 ARG A C 1
ATOM 682 O O . ARG A 1 91 ? -6.961 -12.906 -25.781 1 98.56 91 ARG A O 1
ATOM 689 N N . LEU A 1 92 ? -5.875 -11.68 -24.266 1 98.75 92 LEU A N 1
ATOM 690 C CA . LEU A 1 92 ? -5.242 -12.828 -23.625 1 98.75 92 LEU A CA 1
ATOM 691 C C . LEU A 1 92 ? -6.293 -13.82 -23.125 1 98.75 92 LEU A C 1
ATOM 693 O O . LEU A 1 92 ? -6.277 -14.992 -23.516 1 98.75 92 LEU A O 1
ATOM 697 N N . PHE A 1 93 ? -7.234 -13.391 -22.359 1 98.69 93 PHE A N 1
ATOM 698 C CA . PHE A 1 93 ? -8.172 -14.305 -21.719 1 98.69 93 PHE A CA 1
ATOM 699 C C . PHE A 1 93 ? -9.203 -14.812 -22.734 1 98.69 93 PHE A C 1
ATOM 701 O O . PHE A 1 93 ? -9.703 -15.93 -22.609 1 98.69 93 PHE A O 1
ATOM 708 N N . ASP A 1 94 ? -9.508 -13.969 -23.75 1 98 94 ASP A N 1
ATOM 709 C CA . ASP A 1 94 ? -10.391 -14.414 -24.828 1 98 94 ASP A CA 1
ATOM 710 C C . ASP A 1 94 ? -9.773 -15.578 -25.609 1 98 94 ASP A C 1
ATOM 712 O O . ASP A 1 94 ? -10.492 -16.391 -26.188 1 98 94 ASP A O 1
ATOM 716 N N . SER A 1 95 ? -8.477 -15.648 -25.594 1 97.94 95 SER A N 1
ATOM 717 C CA . SER A 1 95 ? -7.781 -16.656 -26.391 1 97.94 95 SER A CA 1
ATOM 718 C C . SER A 1 95 ? -7.719 -17.984 -25.641 1 97.94 95 SER A C 1
ATOM 720 O O . SER A 1 95 ? -7.305 -19 -26.219 1 97.94 95 SER A O 1
ATOM 722 N N . ILE A 1 96 ? -8.102 -18.062 -24.406 1 97.56 96 ILE A N 1
ATOM 723 C CA . ILE A 1 96 ? -7.988 -19.25 -23.578 1 97.56 96 ILE A CA 1
ATOM 724 C C . ILE A 1 96 ? -9.367 -19.875 -23.391 1 97.56 96 ILE A C 1
ATOM 726 O O . ILE A 1 96 ? -10.273 -19.25 -22.828 1 97.56 96 ILE A O 1
ATOM 730 N N . ASP A 1 97 ? -9.547 -21.109 -23.734 1 95.06 97 ASP A N 1
ATOM 731 C CA . ASP A 1 97 ? -10.867 -21.719 -23.781 1 95.06 97 ASP A CA 1
ATOM 732 C C . ASP A 1 97 ? -11.164 -22.484 -22.5 1 95.06 97 ASP A C 1
ATOM 734 O O . ASP A 1 97 ? -12.32 -22.641 -22.109 1 95.06 97 ASP A O 1
ATOM 738 N N . ALA A 1 98 ? -10.164 -23.062 -21.891 1 95.69 98 ALA A N 1
ATOM 739 C CA . ALA A 1 98 ? -10.352 -23.828 -20.672 1 95.69 98 ALA A CA 1
ATOM 740 C C . ALA A 1 98 ? -10.008 -22.984 -19.438 1 95.69 98 ALA A C 1
ATOM 742 O O . ALA A 1 98 ? -9.234 -22.031 -19.531 1 95.69 98 ALA A O 1
ATOM 743 N N . PRO A 1 99 ? -10.617 -23.328 -18.344 1 96.56 99 PRO A N 1
ATOM 744 C CA . PRO A 1 99 ? -10.289 -22.562 -17.125 1 96.56 99 PRO A CA 1
ATOM 745 C C . PRO A 1 99 ? -8.812 -22.656 -16.75 1 96.56 99 PRO A C 1
ATOM 747 O O . PRO A 1 99 ? -8.203 -23.719 -16.906 1 96.56 99 PRO A O 1
ATOM 750 N N . ILE A 1 100 ? -8.28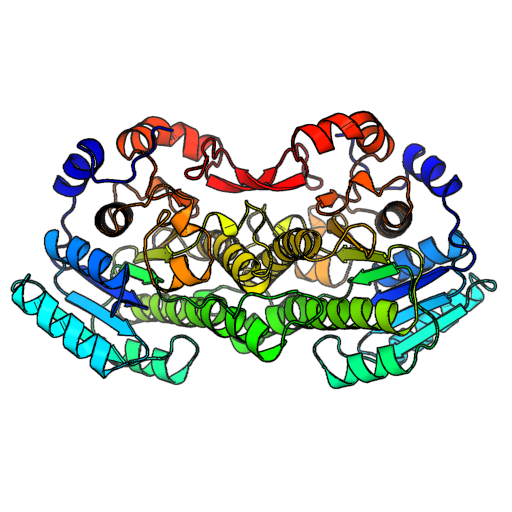1 -21.562 -16.297 1 98.56 100 ILE A N 1
ATOM 751 C CA . ILE A 1 100 ? -6.926 -21.531 -15.75 1 98.56 100 ILE A CA 1
ATOM 752 C C . ILE A 1 100 ? -6.957 -21.859 -14.266 1 98.56 100 ILE A C 1
ATOM 754 O O . ILE A 1 100 ? -7.766 -21.312 -13.516 1 98.56 100 ILE A O 1
ATOM 758 N N . ASP A 1 101 ? -6.102 -22.75 -13.844 1 98.69 101 ASP A N 1
ATOM 759 C CA . ASP A 1 101 ? -6.121 -23.203 -12.453 1 98.69 101 ASP A CA 1
ATOM 760 C C . ASP A 1 101 ? -5.328 -22.266 -11.555 1 98.69 101 ASP A C 1
ATOM 762 O O . ASP A 1 101 ? -5.746 -21.969 -10.438 1 98.69 101 ASP A O 1
ATOM 766 N N . TYR A 1 102 ? -4.164 -21.812 -12.023 1 98.81 102 TYR A N 1
ATOM 767 C CA . TYR A 1 102 ? -3.248 -21.031 -11.211 1 98.81 102 TYR A CA 1
ATOM 768 C C . TYR A 1 102 ? -2.812 -19.766 -11.953 1 98.81 102 TYR A C 1
ATOM 770 O O . TYR A 1 102 ? -2.584 -19.797 -13.164 1 98.81 102 TYR A O 1
ATOM 778 N N . LEU A 1 103 ? -2.789 -18.656 -11.281 1 98.94 103 LEU A N 1
ATOM 779 C CA . LEU A 1 103 ? -2.248 -17.391 -11.773 1 98.94 103 LEU A CA 1
ATOM 780 C C . LEU A 1 103 ? -1.053 -16.953 -10.938 1 98.94 103 LEU A C 1
ATOM 782 O O . LEU A 1 103 ? -1.154 -16.828 -9.711 1 98.94 103 LEU A O 1
ATOM 786 N N . VAL A 1 104 ? 0.075 -16.781 -11.578 1 98.94 104 VAL A N 1
ATOM 787 C CA . VAL A 1 104 ? 1.242 -16.203 -10.93 1 98.94 104 VAL A CA 1
ATOM 788 C C . VAL A 1 104 ? 1.482 -14.797 -11.477 1 98.94 104 VAL A C 1
ATOM 790 O O . VAL A 1 104 ? 1.927 -14.633 -12.617 1 98.94 104 VAL A O 1
ATOM 793 N N . ASN A 1 105 ? 1.153 -13.828 -10.688 1 98.88 105 ASN A N 1
ATOM 794 C CA . ASN A 1 105 ? 1.503 -12.445 -10.992 1 98.88 105 ASN A CA 1
ATOM 795 C C . ASN A 1 105 ? 2.969 -12.156 -10.688 1 98.88 105 ASN A C 1
ATOM 797 O O . ASN A 1 105 ? 3.303 -11.742 -9.578 1 98.88 105 ASN A O 1
ATOM 801 N N . ASN A 1 106 ? 3.777 -12.305 -11.68 1 98.38 106 ASN A N 1
ATOM 802 C CA . ASN A 1 106 ? 5.219 -12.148 -11.516 1 98.38 106 ASN A CA 1
ATOM 803 C C . ASN A 1 106 ? 5.723 -10.859 -12.156 1 98.38 106 ASN A C 1
ATOM 805 O O . ASN A 1 106 ? 6.754 -10.32 -11.742 1 98.38 106 ASN A O 1
ATOM 809 N N . ALA A 1 107 ? 4.98 -10.383 -13.188 1 97.12 107 ALA A N 1
ATOM 810 C CA . ALA A 1 107 ? 5.395 -9.156 -13.867 1 97.12 107 ALA A CA 1
ATOM 811 C C . ALA A 1 107 ? 5.496 -7.992 -12.883 1 97.12 107 ALA A C 1
ATOM 813 O O . ALA A 1 107 ? 4.664 -7.852 -11.984 1 97.12 107 ALA A O 1
ATOM 814 N N . GLY A 1 108 ? 6.477 -7.227 -12.992 1 93.94 108 GLY A N 1
ATOM 815 C CA . GLY A 1 108 ? 6.684 -6.07 -12.133 1 93.94 108 GLY A CA 1
ATOM 816 C C . GLY A 1 108 ? 7.562 -5.008 -12.766 1 93.94 108 GLY A C 1
ATOM 817 O O . GLY A 1 108 ? 8.195 -5.25 -13.797 1 93.94 108 GLY A O 1
ATOM 818 N N . TYR A 1 109 ? 7.547 -3.9 -12.188 1 94 109 TYR A N 1
ATOM 819 C CA . TYR A 1 109 ? 8.281 -2.738 -12.68 1 94 109 TYR A CA 1
ATOM 820 C C . TYR A 1 109 ? 8.883 -1.948 -11.516 1 94 109 TYR A C 1
ATOM 822 O O . TYR A 1 109 ? 8.234 -1.758 -10.484 1 94 109 TYR A O 1
ATOM 830 N N . MET A 1 110 ? 10.109 -1.664 -11.594 1 93.88 110 MET A N 1
ATOM 831 C CA . MET A 1 110 ? 10.781 -0.76 -10.664 1 93.88 110 MET A CA 1
ATOM 832 C C . MET A 1 110 ? 11.117 0.565 -11.336 1 93.88 110 MET A C 1
ATOM 834 O O . MET A 1 110 ? 11.938 0.608 -12.258 1 93.88 110 MET A O 1
ATOM 838 N N . SER A 1 111 ? 10.477 1.576 -10.891 1 92.31 111 SER A N 1
ATOM 839 C CA . SER A 1 111 ? 10.773 2.9 -11.43 1 92.31 111 SER A CA 1
ATOM 840 C C . SER A 1 111 ? 12.227 3.283 -11.164 1 92.31 111 SER A C 1
ATOM 842 O O . SER A 1 111 ? 12.867 2.732 -10.266 1 92.31 111 SER A O 1
ATOM 844 N N . THR A 1 112 ? 12.789 4.199 -11.938 1 90.69 112 THR A N 1
ATOM 845 C CA . THR A 1 112 ? 14.164 4.656 -11.766 1 90.69 112 THR A CA 1
ATOM 846 C C . THR A 1 112 ? 14.391 5.18 -10.344 1 90.69 112 THR A C 1
ATOM 848 O O . THR A 1 112 ? 13.648 6.051 -9.883 1 90.69 112 THR A O 1
ATOM 851 N N . PRO A 1 113 ? 15.336 4.566 -9.719 1 91.88 113 PRO A N 1
ATOM 852 C CA . PRO A 1 113 ? 15.625 5.074 -8.375 1 91.88 113 PRO A CA 1
ATOM 853 C C . PRO A 1 113 ? 15.992 6.555 -8.367 1 91.88 113 PRO A C 1
ATOM 855 O O . PRO A 1 113 ? 16.672 7.031 -9.281 1 91.88 113 PRO A O 1
ATOM 858 N N . GLY A 1 114 ? 15.609 7.277 -7.359 1 93.19 114 GLY A N 1
ATOM 859 C CA . GLY A 1 114 ? 15.922 8.688 -7.207 1 93.19 114 GLY A CA 1
ATOM 860 C C . GLY A 1 114 ? 15.219 9.328 -6.023 1 93.19 114 GLY A C 1
ATOM 861 O O . GLY A 1 114 ? 14.328 8.727 -5.422 1 93.19 114 GLY A O 1
ATOM 862 N N . SER A 1 115 ? 15.641 10.57 -5.73 1 95.12 115 SER A N 1
ATOM 863 C CA . SER A 1 115 ? 15.016 11.297 -4.633 1 95.12 115 SER A CA 1
ATOM 864 C C . SER A 1 115 ? 13.547 11.586 -4.922 1 95.12 115 SER A C 1
ATOM 866 O O . SER A 1 115 ? 13.18 11.898 -6.059 1 95.12 115 SER A O 1
ATOM 868 N N . PHE A 1 116 ? 12.758 11.484 -3.879 1 97.38 116 PHE A N 1
ATOM 869 C CA . PHE A 1 116 ? 11.328 11.742 -4.035 1 97.38 116 PHE A CA 1
ATOM 870 C C . PHE A 1 116 ? 11.086 13.172 -4.504 1 97.38 116 PHE A C 1
ATOM 872 O O . PHE A 1 116 ? 10.266 13.414 -5.391 1 97.38 116 PHE A O 1
ATOM 879 N N . ARG A 1 117 ? 11.797 14.125 -3.908 1 97 117 ARG A N 1
ATOM 880 C CA . ARG A 1 117 ? 11.578 15.539 -4.18 1 97 117 ARG A CA 1
ATOM 881 C C . ARG A 1 117 ? 11.805 15.859 -5.656 1 97 117 ARG A C 1
ATOM 883 O O . ARG A 1 117 ? 11.133 16.719 -6.219 1 97 117 ARG A O 1
ATOM 890 N N . GLU A 1 118 ? 12.656 15.109 -6.297 1 96.06 118 GLU A N 1
ATOM 891 C CA . GLU A 1 118 ? 13.047 15.438 -7.664 1 96.06 118 GLU A CA 1
ATOM 892 C C . GLU A 1 118 ? 12.523 14.398 -8.656 1 96.06 118 GLU A C 1
ATOM 894 O O . GLU A 1 118 ? 12.828 14.461 -9.844 1 96.06 118 GLU A O 1
ATOM 899 N N . ALA A 1 119 ? 11.82 13.477 -8.172 1 96.5 119 ALA A N 1
ATOM 900 C CA . ALA A 1 119 ? 11.359 12.375 -9.008 1 96.5 119 ALA A CA 1
ATOM 901 C C . ALA A 1 119 ? 10.461 12.883 -10.133 1 96.5 119 ALA A C 1
ATOM 903 O O . ALA A 1 119 ? 9.648 13.789 -9.93 1 96.5 119 ALA A O 1
ATOM 904 N N . ASP A 1 120 ? 10.68 12.336 -11.344 1 97.5 120 ASP A N 1
ATOM 905 C CA . ASP A 1 120 ? 9.711 12.523 -12.422 1 97.5 120 ASP A CA 1
ATOM 906 C C . ASP A 1 120 ? 8.406 11.789 -12.117 1 97.5 120 ASP A C 1
ATOM 908 O O . ASP A 1 120 ? 8.375 10.555 -12.094 1 97.5 120 ASP A O 1
ATOM 912 N N . LEU A 1 121 ? 7.344 12.5 -11.953 1 97.38 121 LEU A N 1
ATOM 913 C CA . LEU A 1 121 ? 6.113 11.914 -11.445 1 97.38 121 LEU A CA 1
ATOM 914 C C . LEU A 1 121 ? 5.496 10.969 -12.461 1 97.38 121 LEU A C 1
ATOM 916 O O . LEU A 1 121 ? 4.773 10.031 -12.102 1 97.38 121 LEU A O 1
ATOM 920 N N . ASP A 1 122 ? 5.715 11.234 -13.773 1 97.75 122 ASP A N 1
ATOM 921 C CA . ASP A 1 122 ? 5.23 10.281 -14.766 1 97.75 122 ASP A CA 1
ATOM 922 C C . ASP A 1 122 ? 5.918 8.922 -14.609 1 97.75 122 ASP A C 1
ATOM 924 O O . ASP A 1 122 ? 5.258 7.883 -14.594 1 97.75 122 ASP A O 1
ATOM 928 N N . GLU A 1 123 ? 7.223 9.008 -14.547 1 97.56 123 GLU A N 1
ATOM 929 C CA . GLU A 1 123 ? 7.996 7.789 -14.32 1 97.56 123 GLU A CA 1
ATOM 930 C C . GLU A 1 123 ? 7.641 7.141 -12.984 1 97.56 123 GLU A C 1
ATOM 932 O O . GLU A 1 123 ? 7.465 5.926 -12.906 1 97.56 123 GLU A O 1
ATOM 937 N N . TRP A 1 124 ? 7.547 7.906 -12 1 98.06 124 TRP A N 1
ATOM 938 C CA . TRP A 1 124 ? 7.172 7.453 -10.664 1 98.06 124 TRP A CA 1
ATOM 939 C C . TRP A 1 124 ? 5.816 6.75 -10.695 1 98.06 124 TRP A C 1
ATOM 941 O O . TRP A 1 124 ? 5.672 5.645 -10.164 1 98.06 124 TRP A O 1
ATOM 951 N N . TRP A 1 125 ? 4.855 7.336 -11.375 1 98.31 125 TRP A N 1
ATOM 952 C CA . TRP A 1 125 ? 3.482 6.844 -11.43 1 98.31 125 TRP A CA 1
ATOM 953 C C . TRP A 1 125 ? 3.385 5.613 -12.328 1 98.31 125 TRP A C 1
ATOM 955 O O . TRP A 1 125 ? 2.508 4.766 -12.141 1 98.31 125 TRP A O 1
ATOM 965 N N . SER A 1 126 ? 4.289 5.434 -13.281 1 97.88 126 SER A N 1
ATOM 966 C CA . SER A 1 126 ? 4.32 4.23 -14.109 1 97.88 126 SER A CA 1
ATOM 967 C C . SER A 1 126 ? 4.477 2.979 -13.25 1 97.88 126 SER A C 1
ATOM 969 O O . SER A 1 126 ? 3.949 1.917 -13.586 1 97.88 126 SER A O 1
ATOM 971 N N . GLY A 1 127 ? 5.156 3.115 -12.109 1 97.81 127 GLY A N 1
ATOM 972 C CA . GLY A 1 127 ? 5.234 2.016 -11.164 1 97.81 127 GLY A CA 1
ATOM 973 C C . GLY A 1 127 ? 3.873 1.534 -10.695 1 97.81 127 GLY A C 1
ATOM 974 O O . GLY A 1 127 ? 3.615 0.329 -10.664 1 97.81 127 GLY A O 1
ATOM 975 N N . TYR A 1 128 ? 2.996 2.465 -10.414 1 98.69 128 TYR A N 1
ATOM 976 C CA . TYR A 1 128 ? 1.647 2.129 -9.977 1 98.69 128 TYR A CA 1
ATOM 977 C C . TYR A 1 128 ? 0.834 1.533 -11.117 1 98.69 128 TYR A C 1
ATOM 979 O O . TYR A 1 128 ? 0.125 0.542 -10.93 1 98.69 128 TYR A O 1
ATOM 987 N N . THR A 1 129 ? 0.943 2.146 -12.258 1 98.56 129 THR A N 1
ATOM 988 C CA . THR A 1 129 ? 0.171 1.7 -13.414 1 98.56 129 THR A CA 1
ATOM 989 C C . THR A 1 129 ? 0.523 0.261 -13.773 1 98.56 129 THR A C 1
ATOM 991 O O . THR A 1 129 ? -0.363 -0.552 -14.047 1 98.56 129 THR A O 1
ATOM 994 N N . ILE A 1 130 ? 1.739 -0.059 -13.727 1 98.31 130 ILE A N 1
ATOM 995 C CA . ILE A 1 130 ? 2.174 -1.39 -14.133 1 98.31 130 ILE A CA 1
ATOM 996 C C . ILE A 1 130 ? 1.989 -2.371 -12.977 1 98.31 130 ILE A C 1
ATOM 998 O O . ILE A 1 130 ? 1.299 -3.383 -13.117 1 98.31 130 ILE A O 1
ATOM 1002 N N . ASN A 1 131 ? 2.523 -2.08 -11.828 1 98.62 131 ASN A N 1
ATOM 1003 C CA . ASN A 1 131 ? 2.539 -3.033 -10.727 1 98.62 131 ASN A CA 1
ATOM 1004 C C . ASN A 1 131 ? 1.147 -3.23 -10.133 1 98.62 131 ASN A C 1
ATOM 1006 O O . ASN A 1 131 ? 0.736 -4.359 -9.859 1 98.62 131 ASN A O 1
ATOM 1010 N N . VAL A 1 132 ? 0.462 -2.107 -9.898 1 98.88 132 VAL A N 1
ATOM 1011 C CA . VAL A 1 132 ? -0.813 -2.227 -9.203 1 98.88 132 VAL A CA 1
ATOM 1012 C C . VAL A 1 132 ? -1.939 -2.432 -10.211 1 98.88 132 VAL A C 1
ATOM 1014 O O . VAL A 1 132 ? -2.572 -3.49 -10.242 1 98.88 132 VAL A O 1
ATOM 1017 N N . PHE A 1 133 ? -2.125 -1.46 -11.094 1 98.81 133 PHE A N 1
ATOM 1018 C CA . PHE A 1 133 ? -3.229 -1.571 -12.039 1 98.81 133 PHE A CA 1
ATOM 1019 C C . PHE A 1 133 ? -3.074 -2.812 -12.914 1 98.81 133 PHE A C 1
ATOM 1021 O O . PHE A 1 133 ? -4.047 -3.529 -13.156 1 98.81 133 PHE A O 1
ATOM 1028 N N . GLY A 1 134 ? -1.869 -3.039 -13.438 1 98.88 134 GLY A N 1
ATOM 1029 C CA . GLY A 1 134 ? -1.627 -4.219 -14.25 1 98.88 134 GLY A CA 1
ATOM 1030 C C . GLY A 1 134 ? -2.002 -5.512 -13.555 1 98.88 134 GLY A C 1
ATOM 1031 O O . GLY A 1 134 ? -2.668 -6.371 -14.141 1 98.88 134 GLY A O 1
ATOM 1032 N N . THR A 1 135 ? -1.594 -5.684 -12.289 1 98.88 135 THR A N 1
ATOM 1033 C CA . THR A 1 135 ? -1.892 -6.883 -11.516 1 98.88 135 THR A CA 1
ATOM 1034 C C . THR A 1 135 ? -3.395 -7.023 -11.289 1 98.88 135 THR A C 1
ATOM 1036 O O . THR A 1 135 ? -3.945 -8.125 -11.406 1 98.88 135 THR A O 1
ATOM 1039 N N . VAL A 1 136 ? -4.039 -5.93 -10.992 1 98.81 136 VAL A N 1
ATOM 1040 C CA . VAL A 1 136 ? -5.484 -5.91 -10.789 1 98.81 136 VAL A CA 1
ATOM 1041 C C . VAL A 1 136 ? -6.199 -6.312 -12.078 1 98.81 136 VAL A C 1
ATOM 1043 O O . VAL A 1 136 ? -7.137 -7.105 -12.055 1 98.81 136 VAL A O 1
ATOM 1046 N N . ASN A 1 137 ? -5.766 -5.727 -13.141 1 98.81 137 ASN A N 1
ATOM 1047 C CA . ASN A 1 137 ? -6.332 -6.008 -14.453 1 98.81 137 ASN A CA 1
ATOM 1048 C C . ASN A 1 137 ? -6.266 -7.496 -14.789 1 98.81 137 ASN A C 1
ATOM 1050 O O . ASN A 1 137 ? -7.273 -8.102 -15.164 1 98.81 137 ASN A O 1
ATOM 1054 N N . VAL A 1 138 ? -5.156 -8.133 -14.578 1 98.94 138 VAL A N 1
ATOM 1055 C CA . VAL A 1 138 ? -4.961 -9.547 -14.867 1 98.94 138 VAL A CA 1
ATOM 1056 C C . VAL A 1 138 ? -5.785 -10.391 -13.898 1 98.94 138 VAL A C 1
ATOM 1058 O O . VAL A 1 138 ? -6.488 -11.312 -14.312 1 98.94 138 VAL A O 1
ATOM 1061 N N . THR A 1 139 ? -5.738 -10.07 -12.641 1 98.94 139 THR A N 1
ATOM 1062 C CA . THR A 1 139 ? -6.383 -10.859 -11.594 1 98.94 139 THR A CA 1
ATOM 1063 C C . THR A 1 139 ? -7.898 -10.844 -11.766 1 98.94 139 THR A C 1
ATOM 1065 O O . THR A 1 139 ? -8.555 -11.883 -11.633 1 98.94 139 THR A O 1
ATOM 1068 N N . GLN A 1 140 ? -8.438 -9.625 -12.016 1 98.81 140 GLN A N 1
ATOM 1069 C CA . GLN A 1 140 ? -9.883 -9.539 -12.195 1 98.81 140 GLN A CA 1
ATOM 1070 C C . GLN A 1 140 ? -10.344 -10.359 -13.398 1 98.81 140 GLN A C 1
ATOM 1072 O O . GLN A 1 140 ? -11.336 -11.094 -13.312 1 98.81 140 GLN A O 1
ATOM 1077 N N . ASN A 1 141 ? -9.664 -10.234 -14.508 1 98.81 141 ASN A N 1
ATOM 1078 C CA . ASN A 1 141 ? -10.016 -11 -15.695 1 98.81 141 ASN A CA 1
ATOM 1079 C C . ASN A 1 141 ? -9.844 -12.5 -15.477 1 98.81 141 ASN A C 1
ATOM 1081 O O . ASN A 1 141 ? -10.617 -13.305 -16 1 98.81 141 ASN A O 1
ATOM 1085 N N . TYR A 1 142 ? -8.82 -12.914 -14.719 1 98.94 142 TYR A N 1
ATOM 1086 C CA . TYR A 1 142 ? -8.625 -14.312 -14.336 1 98.94 142 TYR A CA 1
ATOM 1087 C C . TYR A 1 142 ? -9.852 -14.852 -13.609 1 98.94 142 TYR A C 1
ATOM 1089 O O . TYR A 1 142 ? -10.352 -15.93 -13.938 1 98.94 142 TYR A O 1
ATOM 1097 N N . LEU A 1 143 ? -10.32 -14.086 -12.609 1 98.69 143 LEU A N 1
ATOM 1098 C CA . LEU A 1 143 ? -11.484 -14.508 -11.836 1 98.69 143 LEU A CA 1
ATOM 1099 C C . LEU A 1 143 ? -12.719 -14.609 -12.727 1 98.69 143 LEU A C 1
ATOM 1101 O O . LEU A 1 143 ? -13.469 -15.586 -12.633 1 98.69 143 LEU A O 1
ATOM 1105 N N . LYS A 1 144 ? -12.914 -13.602 -13.578 1 98.25 144 LYS A N 1
ATOM 1106 C CA . LYS A 1 144 ? -14.047 -13.617 -14.492 1 98.25 144 LYS A CA 1
ATOM 1107 C C . LYS A 1 144 ? -13.945 -14.789 -15.477 1 98.25 144 LYS A C 1
ATOM 1109 O O . LYS A 1 144 ? -14.945 -15.438 -15.781 1 98.25 144 LYS A O 1
ATOM 1114 N N . HIS A 1 145 ? -12.766 -15.008 -15.945 1 98.5 145 HIS A N 1
ATOM 1115 C CA . HIS A 1 145 ? -12.523 -16.109 -16.875 1 98.5 145 HIS A CA 1
ATOM 1116 C C . HIS A 1 145 ? -12.906 -17.453 -16.25 1 98.5 145 HIS A C 1
ATOM 1118 O O . HIS A 1 145 ? -13.578 -18.266 -16.875 1 98.5 145 HIS A O 1
ATOM 1124 N N . ARG A 1 146 ? -12.469 -17.734 -15.047 1 98.25 146 ARG A N 1
ATOM 1125 C CA . ARG A 1 146 ? -12.766 -18.984 -14.367 1 98.25 146 ARG A CA 1
ATOM 1126 C C . ARG A 1 146 ? -14.273 -19.172 -14.211 1 98.25 146 ARG A C 1
ATOM 1128 O O . ARG A 1 146 ? -14.789 -20.281 -14.398 1 98.25 146 ARG A O 1
ATOM 1135 N N . ALA A 1 147 ? -14.883 -18.062 -13.836 1 96.69 147 ALA A N 1
ATOM 1136 C CA . ALA A 1 147 ? -16.328 -18.109 -13.68 1 96.69 147 ALA A CA 1
ATOM 1137 C C . ALA A 1 147 ? -17.016 -18.453 -15 1 96.69 147 ALA A C 1
ATOM 1139 O O . ALA A 1 147 ? -17.891 -19.312 -15.055 1 96.69 147 ALA A O 1
ATOM 1140 N N . THR A 1 148 ? -16.594 -17.797 -16.078 1 97 148 THR A N 1
ATOM 1141 C CA . THR A 1 148 ? -17.219 -17.938 -17.391 1 97 148 THR A CA 1
ATOM 1142 C C . THR A 1 148 ? -16.969 -19.328 -17.953 1 97 148 THR A C 1
ATOM 1144 O O . THR A 1 148 ? -17.844 -19.891 -18.641 1 97 148 THR A O 1
ATOM 1147 N N . LYS A 1 149 ? -15.828 -19.875 -17.641 1 97.12 149 LYS A N 1
ATOM 1148 C CA . LYS A 1 149 ? -15.453 -21.156 -18.219 1 97.12 149 LYS A CA 1
ATOM 1149 C C . LYS A 1 149 ? -15.875 -22.312 -17.328 1 97.12 149 LYS A C 1
ATOM 1151 O O . LYS A 1 149 ? -15.539 -23.469 -17.594 1 97.12 149 LYS A O 1
ATOM 1156 N N . GLY A 1 150 ? -16.516 -22.047 -16.219 1 95.06 150 GLY A N 1
ATOM 1157 C CA . GLY A 1 150 ? -17.141 -23.062 -15.391 1 95.06 150 GLY A CA 1
ATOM 1158 C C . GLY A 1 150 ? -16.156 -23.859 -14.555 1 95.06 150 GLY A C 1
ATOM 1159 O O . GLY A 1 150 ? -16.266 -25.078 -14.43 1 95.06 150 GLY A O 1
ATOM 1160 N N . ALA A 1 151 ? -15.156 -23.156 -14.055 1 95.38 151 ALA A N 1
ATOM 1161 C CA . ALA A 1 151 ? -14.195 -23.812 -13.172 1 95.38 151 ALA A CA 1
ATOM 1162 C C . ALA A 1 151 ? -14.883 -24.422 -11.961 1 95.38 151 ALA A C 1
ATOM 1164 O O . ALA A 1 151 ? -15.758 -23.797 -11.352 1 95.38 151 ALA A O 1
ATOM 1165 N N . SER A 1 152 ? -14.477 -25.625 -11.594 1 93.94 152 SER A N 1
ATOM 1166 C CA . SER A 1 152 ? -15.133 -26.344 -10.5 1 93.94 152 SER A CA 1
ATOM 1167 C C . SER A 1 152 ? -14.227 -26.438 -9.281 1 93.94 152 SER A C 1
ATOM 1169 O O . SER A 1 152 ? -14.641 -26.922 -8.227 1 93.94 152 SER A O 1
ATOM 1171 N N . THR A 1 153 ? -13 -26.109 -9.406 1 96 153 THR A N 1
ATOM 1172 C CA . THR A 1 153 ? -12.047 -26.094 -8.305 1 96 153 THR A CA 1
ATOM 1173 C C . THR A 1 153 ? -11.578 -24.672 -8.016 1 96 153 THR A C 1
ATOM 1175 O O . THR A 1 153 ? -11.641 -23.797 -8.883 1 96 153 THR A O 1
ATOM 1178 N N . PRO A 1 154 ? -11.219 -24.453 -6.816 1 97.69 154 PRO A N 1
ATOM 1179 C CA . PRO A 1 154 ? -10.727 -23.109 -6.5 1 97.69 154 PRO A CA 1
ATOM 1180 C C . PRO A 1 154 ? -9.438 -22.766 -7.246 1 97.69 154 PRO A C 1
ATOM 1182 O O . PRO A 1 154 ? -8.578 -23.625 -7.441 1 97.69 154 PRO A O 1
ATOM 1185 N N . GLY A 1 155 ? -9.375 -21.516 -7.707 1 98.62 155 GLY A N 1
ATOM 1186 C CA . GLY A 1 155 ? -8.133 -21 -8.258 1 98.62 155 GLY A CA 1
ATOM 1187 C C . GLY A 1 155 ? -7.117 -20.625 -7.195 1 98.62 155 GLY A C 1
ATOM 1188 O O . GLY A 1 155 ? -7.453 -20.547 -6.012 1 98.62 155 GLY A O 1
ATOM 1189 N N . VAL A 1 156 ? -5.855 -20.516 -7.555 1 98.88 156 VAL A N 1
ATOM 1190 C CA . VAL A 1 156 ? -4.793 -20 -6.699 1 98.88 156 VAL A CA 1
ATOM 1191 C C . VAL A 1 156 ? -4.074 -18.844 -7.402 1 98.88 156 VAL A C 1
ATOM 1193 O O . VAL A 1 156 ? -3.635 -18.984 -8.547 1 98.88 156 VAL A O 1
ATOM 1196 N N . VAL A 1 157 ? -4.062 -17.734 -6.762 1 98.94 157 VAL A N 1
ATOM 1197 C CA . VAL A 1 157 ? -3.348 -16.578 -7.27 1 98.94 157 VAL A CA 1
ATOM 1198 C C . VAL A 1 157 ? -2.141 -16.281 -6.379 1 98.94 157 VAL A C 1
ATOM 1200 O O . VAL A 1 157 ? -2.291 -16.047 -5.18 1 98.94 157 VAL A O 1
ATOM 1203 N N . ILE A 1 158 ? -0.979 -16.359 -6.938 1 98.94 158 ILE A N 1
ATOM 1204 C CA . ILE A 1 158 ? 0.263 -16.047 -6.242 1 98.94 158 ILE A CA 1
ATOM 1205 C C . ILE A 1 158 ? 0.866 -14.766 -6.828 1 98.94 158 ILE A C 1
ATOM 1207 O O . ILE A 1 158 ? 1.133 -14.695 -8.031 1 98.94 158 ILE A O 1
ATOM 1211 N N . THR A 1 159 ? 1.034 -13.758 -6.016 1 98.88 159 THR A N 1
ATOM 1212 C CA . THR A 1 159 ? 1.545 -12.469 -6.465 1 98.88 159 THR A CA 1
ATOM 1213 C C . THR A 1 159 ? 2.939 -12.211 -5.902 1 98.88 159 THR A C 1
ATOM 1215 O O . THR A 1 159 ? 3.141 -12.25 -4.688 1 98.88 159 THR A O 1
ATOM 1218 N N . LEU A 1 160 ? 3.891 -11.977 -6.809 1 98.25 160 LEU A N 1
ATOM 1219 C CA . LEU A 1 160 ? 5.246 -11.641 -6.383 1 98.25 160 LEU A CA 1
ATOM 1220 C C . LEU A 1 160 ? 5.281 -10.258 -5.734 1 98.25 160 LEU A C 1
ATOM 1222 O O . LEU A 1 160 ? 4.852 -9.273 -6.336 1 98.25 160 LEU A O 1
ATOM 1226 N N . ASN A 1 161 ? 5.738 -10.258 -4.602 1 97.5 161 ASN A N 1
ATOM 1227 C CA . ASN A 1 161 ? 5.918 -9.055 -3.799 1 97.5 161 ASN A CA 1
ATOM 1228 C C . ASN A 1 161 ? 7.348 -8.93 -3.281 1 97.5 161 ASN A C 1
ATOM 1230 O O . ASN A 1 161 ? 8.281 -9.43 -3.906 1 97.5 161 ASN A O 1
ATOM 1234 N N . THR A 1 162 ? 7.613 -8.203 -2.311 1 93.94 162 THR A N 1
ATOM 1235 C CA . THR A 1 162 ? 8.922 -7.996 -1.704 1 93.94 162 THR A CA 1
ATOM 1236 C C . THR A 1 162 ? 8.789 -7.586 -0.242 1 93.94 162 THR A C 1
ATOM 1238 O O . THR A 1 162 ? 7.777 -6.992 0.148 1 93.94 162 THR A O 1
ATOM 1241 N N . ILE A 1 163 ? 9.773 -7.914 0.557 1 92.81 163 ILE A N 1
ATOM 1242 C CA . ILE A 1 163 ? 9.844 -7.469 1.943 1 92.81 163 ILE A CA 1
ATOM 1243 C C . ILE A 1 163 ? 9.828 -5.941 1.995 1 92.81 163 ILE A C 1
ATOM 1245 O O . ILE A 1 163 ? 9.414 -5.352 2.994 1 92.81 163 ILE A O 1
ATOM 1249 N N . ALA A 1 164 ? 10.211 -5.289 0.913 1 92.5 164 ALA A N 1
ATOM 1250 C CA . ALA A 1 164 ? 10.25 -3.832 0.838 1 92.5 164 ALA A CA 1
ATOM 1251 C C . ALA A 1 164 ? 8.852 -3.238 0.963 1 92.5 164 ALA A C 1
ATOM 1253 O O . ALA A 1 164 ? 8.703 -2.037 1.192 1 92.5 164 ALA A O 1
ATOM 1254 N N . ALA A 1 165 ? 7.812 -4.105 0.859 1 96.38 165 ALA A N 1
ATOM 1255 C CA . ALA A 1 165 ? 6.43 -3.658 0.995 1 96.38 165 ALA A CA 1
ATOM 1256 C C . ALA A 1 165 ? 6.156 -3.141 2.404 1 96.38 165 ALA A C 1
ATOM 1258 O O . ALA A 1 165 ? 5.258 -2.322 2.607 1 96.38 165 ALA A O 1
ATOM 1259 N N . TYR A 1 166 ? 6.953 -3.631 3.408 1 94.75 166 TYR A N 1
ATOM 1260 C CA . TYR A 1 166 ? 6.578 -3.264 4.77 1 94.75 166 TYR A CA 1
ATOM 1261 C C . TYR A 1 166 ? 7.812 -3.018 5.625 1 94.75 166 TYR A C 1
ATOM 1263 O O . TYR A 1 166 ? 7.707 -2.523 6.75 1 94.75 166 TYR A O 1
ATOM 1271 N N . GLU A 1 167 ? 8.93 -3.365 5.059 1 90.75 167 GLU A N 1
ATOM 1272 C CA . GLU A 1 167 ? 10.141 -3.217 5.859 1 90.75 167 GLU A CA 1
ATOM 1273 C C . GLU A 1 167 ? 11.32 -2.787 5 1 90.75 167 GLU A C 1
ATOM 1275 O O . GLU A 1 167 ? 11.25 -2.826 3.77 1 90.75 167 GLU A O 1
ATOM 1280 N N . PHE A 1 168 ? 12.312 -2.287 5.625 1 83.62 168 PHE A N 1
ATOM 1281 C CA . PHE A 1 168 ? 13.586 -1.865 5.055 1 83.62 168 PHE A CA 1
ATOM 1282 C C . PHE A 1 168 ? 13.469 -0.478 4.434 1 83.62 168 PHE A C 1
ATOM 1284 O O . PHE A 1 168 ? 12.453 -0.158 3.803 1 83.62 168 PHE A O 1
ATOM 1291 N N . ASP A 1 169 ? 14.484 0.288 4.816 1 83.44 169 ASP A N 1
ATOM 1292 C CA . ASP A 1 169 ? 14.641 1.603 4.203 1 83.44 169 ASP A CA 1
ATOM 1293 C C . ASP A 1 169 ? 15.227 1.487 2.797 1 83.44 169 ASP A C 1
ATOM 1295 O O . ASP A 1 169 ? 16.312 0.949 2.617 1 83.44 169 ASP A O 1
ATOM 1299 N N . LEU A 1 170 ? 14.477 1.785 1.795 1 83.69 170 LEU A N 1
ATOM 1300 C CA . LEU A 1 170 ? 14.883 1.714 0.397 1 83.69 170 LEU A CA 1
ATOM 1301 C C . LEU A 1 170 ? 14.984 3.107 -0.212 1 83.69 170 LEU A C 1
ATOM 1303 O O . LEU A 1 170 ? 14.086 3.541 -0.933 1 83.69 170 LEU A O 1
ATOM 1307 N N . PRO A 1 171 ? 16.156 3.756 0.043 1 90.5 171 PRO A N 1
ATOM 1308 C CA . PRO A 1 171 ? 16.266 5.098 -0.534 1 90.5 171 PRO A CA 1
ATOM 1309 C C . PRO A 1 171 ? 16.062 5.109 -2.047 1 90.5 171 PRO A C 1
ATOM 1311 O O . PRO A 1 171 ? 16.547 4.215 -2.746 1 90.5 171 PRO A O 1
ATOM 1314 N N . GLY A 1 172 ? 15.297 6.051 -2.5 1 93.94 172 GLY A N 1
ATOM 1315 C CA . GLY A 1 172 ? 15.125 6.27 -3.928 1 93.94 172 GLY A CA 1
ATOM 1316 C C . GLY A 1 172 ? 14.086 5.359 -4.551 1 93.94 172 GLY A C 1
ATOM 1317 O O . GLY A 1 172 ? 13.844 5.414 -5.758 1 93.94 172 GLY A O 1
ATOM 1318 N N . LEU A 1 173 ? 13.445 4.535 -3.775 1 94.75 173 LEU A N 1
ATOM 1319 C CA . LEU A 1 173 ? 12.516 3.551 -4.324 1 94.75 173 LEU A CA 1
ATOM 1320 C C . LEU A 1 173 ? 11.125 3.732 -3.73 1 94.75 173 LEU A C 1
ATOM 1322 O O . LEU A 1 173 ? 10.438 2.752 -3.434 1 94.75 173 LEU A O 1
ATOM 1326 N N . THR A 1 174 ? 10.734 5 -3.564 1 97.31 174 THR A N 1
ATOM 1327 C CA . THR A 1 174 ? 9.453 5.293 -2.924 1 97.31 174 THR A CA 1
ATOM 1328 C C . THR A 1 174 ? 8.297 4.73 -3.744 1 97.31 174 THR A C 1
ATOM 1330 O O . THR A 1 174 ? 7.344 4.18 -3.188 1 97.31 174 THR A O 1
ATOM 1333 N N . SER A 1 175 ? 8.398 4.891 -5.105 1 97.62 175 SER A N 1
ATOM 1334 C CA . SER A 1 175 ? 7.348 4.32 -5.949 1 97.62 175 SER A CA 1
ATOM 1335 C C . SER A 1 175 ? 7.289 2.803 -5.801 1 97.62 175 SER A C 1
ATOM 1337 O O . SER A 1 175 ? 6.234 2.244 -5.496 1 97.62 175 SER A O 1
ATOM 1339 N N . TYR A 1 176 ? 8.359 2.127 -5.938 1 96.88 176 TYR A N 1
ATOM 1340 C CA . TYR A 1 176 ? 8.414 0.669 -5.914 1 96.88 176 TYR A CA 1
ATOM 1341 C C . TYR A 1 176 ? 7.887 0.125 -4.59 1 96.88 176 TYR A C 1
ATOM 1343 O O . TYR A 1 176 ? 6.945 -0.668 -4.57 1 96.88 176 TYR A O 1
ATOM 1351 N N . GLY A 1 177 ? 8.484 0.617 -3.459 1 97 177 GLY A N 1
ATOM 1352 C CA . GLY A 1 177 ? 8.094 0.128 -2.146 1 97 177 GLY A CA 1
ATOM 1353 C C . GLY A 1 177 ? 6.617 0.335 -1.852 1 97 177 GLY A C 1
ATOM 1354 O O . GLY A 1 177 ? 5.961 -0.553 -1.308 1 97 177 GLY A O 1
ATOM 1355 N N . SER A 1 178 ? 6.094 1.472 -2.217 1 98.31 178 SER A N 1
ATOM 1356 C CA . SER A 1 178 ? 4.703 1.762 -1.895 1 98.31 178 SER A CA 1
ATOM 1357 C C . SER A 1 178 ? 3.752 0.98 -2.797 1 98.31 178 SER A C 1
ATOM 1359 O O . SER A 1 178 ? 2.664 0.587 -2.369 1 98.31 178 SER A O 1
ATOM 1361 N N . THR A 1 179 ? 4.086 0.706 -4.09 1 98.69 179 THR A N 1
ATOM 1362 C CA . THR A 1 179 ? 3.264 -0.149 -4.938 1 98.69 179 THR A CA 1
ATOM 1363 C C . THR A 1 179 ? 3.176 -1.559 -4.359 1 98.69 179 THR A C 1
ATOM 1365 O O . THR A 1 179 ? 2.115 -2.186 -4.398 1 98.69 179 THR A O 1
ATOM 1368 N N . LYS A 1 180 ? 4.27 -1.99 -3.861 1 98.38 180 LYS A N 1
ATOM 1369 C CA . LYS A 1 180 ? 4.316 -3.352 -3.336 1 98.38 180 LYS A CA 1
ATOM 1370 C C . LYS A 1 180 ? 3.561 -3.455 -2.012 1 98.38 180 LYS A C 1
ATOM 1372 O O . LYS A 1 180 ? 2.961 -4.488 -1.713 1 98.38 180 LYS A O 1
ATOM 1377 N N . ALA A 1 181 ? 3.586 -2.398 -1.235 1 98.62 181 ALA A N 1
ATOM 1378 C CA . ALA A 1 181 ? 2.721 -2.348 -0.061 1 98.62 181 ALA A CA 1
ATOM 1379 C C . ALA A 1 181 ? 1.248 -2.395 -0.461 1 98.62 181 ALA A C 1
ATOM 1381 O O . ALA A 1 181 ? 0.45 -3.098 0.163 1 98.62 181 ALA A O 1
ATOM 1382 N N . ALA A 1 182 ? 0.912 -1.623 -1.465 1 98.81 182 ALA A N 1
ATOM 1383 C CA . ALA A 1 182 ? -0.449 -1.645 -1.993 1 98.81 182 ALA A CA 1
ATOM 1384 C C . ALA A 1 182 ? -0.856 -3.057 -2.402 1 98.81 182 ALA A C 1
ATOM 1386 O O . ALA A 1 182 ? -1.949 -3.518 -2.066 1 98.81 182 ALA A O 1
ATOM 1387 N N . LEU A 1 183 ? -0.001 -3.746 -3.059 1 98.75 183 LEU A N 1
ATOM 1388 C CA . LEU A 1 183 ? -0.288 -5.09 -3.547 1 98.75 183 LEU A CA 1
ATOM 1389 C C . LEU A 1 183 ? -0.471 -6.062 -2.387 1 98.75 183 LEU A C 1
ATOM 1391 O O . LEU A 1 183 ? -1.357 -6.918 -2.422 1 98.75 183 LEU A O 1
ATOM 1395 N N . ALA A 1 184 ? 0.433 -5.961 -1.41 1 98.5 184 ALA A N 1
ATOM 1396 C CA . ALA A 1 184 ? 0.311 -6.84 -0.25 1 98.5 184 ALA A CA 1
ATOM 1397 C C . ALA A 1 184 ? -1.061 -6.695 0.404 1 98.5 184 ALA A C 1
ATOM 1399 O O . ALA A 1 184 ? -1.756 -7.688 0.628 1 98.5 184 ALA A O 1
ATOM 1400 N N . ARG A 1 185 ? -1.46 -5.473 0.655 1 98.56 185 ARG A N 1
ATOM 1401 C CA . ARG A 1 185 ? -2.752 -5.215 1.284 1 98.56 185 ARG A CA 1
ATOM 1402 C C . ARG A 1 185 ? -3.898 -5.609 0.361 1 98.56 185 ARG A C 1
ATOM 1404 O O . ARG A 1 185 ? -4.906 -6.16 0.813 1 98.56 185 ARG A O 1
ATOM 1411 N N . LEU A 1 186 ? -3.756 -5.344 -0.881 1 98.44 186 LEU A N 1
ATOM 1412 C CA . LEU A 1 186 ? -4.777 -5.652 -1.874 1 98.44 186 LEU A CA 1
ATOM 1413 C C . LEU A 1 186 ? -5.086 -7.145 -1.896 1 98.44 186 LEU A C 1
ATOM 1415 O O . LEU A 1 186 ? -6.254 -7.543 -1.912 1 98.44 186 LEU A O 1
ATOM 1419 N N . MET A 1 187 ? -4.086 -7.984 -1.879 1 98.19 187 MET A N 1
ATOM 1420 C CA . MET A 1 187 ? -4.301 -9.43 -1.92 1 98.19 187 MET A CA 1
ATOM 1421 C C . MET A 1 187 ? -5.066 -9.898 -0.688 1 98.19 187 MET A C 1
ATOM 1423 O O . MET A 1 187 ? -5.891 -10.812 -0.776 1 98.19 187 MET A O 1
ATOM 1427 N N . GLU A 1 188 ? -4.738 -9.289 0.442 1 97.94 188 GLU A N 1
ATOM 1428 C CA . GLU A 1 188 ? -5.48 -9.609 1.657 1 97.94 188 GLU A CA 1
ATOM 1429 C C . GLU A 1 188 ? -6.953 -9.234 1.52 1 97.94 188 GLU A C 1
ATOM 1431 O O . GLU A 1 188 ? -7.836 -10.008 1.892 1 97.94 188 GLU A O 1
ATOM 1436 N N . LEU A 1 189 ? -7.18 -8.055 0.966 1 97.75 189 LEU A N 1
ATOM 1437 C CA . LEU A 1 189 ? -8.539 -7.547 0.87 1 97.75 189 LEU A CA 1
ATOM 1438 C C . LEU A 1 189 ? -9.336 -8.297 -0.194 1 97.75 189 LEU A C 1
ATOM 1440 O O . LEU A 1 189 ? -10.523 -8.562 -0.018 1 97.75 189 LEU A O 1
ATOM 1444 N N . ILE A 1 190 ? -8.711 -8.656 -1.284 1 98.12 190 ILE A N 1
ATOM 1445 C CA . ILE A 1 190 ? -9.375 -9.438 -2.318 1 98.12 190 ILE A CA 1
ATOM 1446 C C . ILE A 1 190 ? -9.766 -10.805 -1.758 1 98.12 190 ILE A C 1
ATOM 1448 O O . ILE A 1 190 ? -10.82 -11.344 -2.102 1 98.12 190 ILE A O 1
ATOM 1452 N N . ALA A 1 191 ? -8.945 -11.359 -0.898 1 97.38 191 ALA A N 1
ATOM 1453 C CA . ALA A 1 191 ? -9.227 -12.656 -0.282 1 97.38 191 ALA A CA 1
ATOM 1454 C C . ALA A 1 191 ? -10.484 -12.594 0.571 1 97.38 191 ALA A C 1
ATOM 1456 O O . ALA A 1 191 ? -11.133 -13.617 0.813 1 97.38 191 ALA A O 1
ATOM 1457 N N . VAL A 1 192 ? -10.789 -11.383 1.051 1 95.62 192 VAL A N 1
ATOM 1458 C CA . VAL A 1 192 ? -12.008 -11.172 1.817 1 95.62 192 VAL A CA 1
ATOM 1459 C C . VAL A 1 192 ? -13.203 -11.102 0.871 1 95.62 192 VAL A C 1
ATOM 1461 O O . VAL A 1 192 ? -14.266 -11.656 1.16 1 95.62 192 VAL A O 1
ATOM 1464 N N . ASP A 1 193 ? -13.055 -10.523 -0.226 1 96.56 193 ASP A N 1
ATOM 1465 C CA . ASP A 1 193 ? -14.125 -10.289 -1.188 1 96.56 193 ASP A CA 1
ATOM 1466 C C . ASP A 1 193 ? -14.469 -11.562 -1.952 1 96.56 193 ASP A C 1
ATOM 1468 O O . ASP A 1 193 ? -15.609 -11.75 -2.381 1 96.56 193 ASP A O 1
ATOM 1472 N N . VAL A 1 194 ? -13.43 -12.406 -2.188 1 97.12 194 VAL A N 1
ATOM 1473 C CA . VAL A 1 194 ? -13.578 -13.594 -3.021 1 97.12 194 VAL A CA 1
ATOM 1474 C C . VAL A 1 194 ? -13.68 -14.836 -2.141 1 97.12 194 VAL A C 1
ATOM 1476 O O . VAL A 1 194 ? -12.758 -15.141 -1.382 1 97.12 194 VAL A O 1
ATOM 1479 N N . PRO A 1 195 ? -14.781 -15.555 -2.225 1 95.38 195 PRO A N 1
ATOM 1480 C CA . PRO A 1 195 ? -14.922 -16.766 -1.408 1 95.38 195 PRO A CA 1
ATOM 1481 C C . PRO A 1 195 ? -13.781 -17.75 -1.63 1 95.38 195 PRO A C 1
ATOM 1483 O O . PRO A 1 195 ? -13.281 -17.891 -2.75 1 95.38 195 PRO A O 1
ATOM 1486 N N . LYS A 1 196 ? -13.438 -18.484 -0.6 1 94.75 196 LYS A N 1
ATOM 1487 C CA . LYS A 1 196 ? -12.305 -19.391 -0.615 1 94.75 196 LYS A CA 1
ATOM 1488 C C . LYS A 1 196 ? -12.516 -20.531 -1.615 1 94.75 196 LYS A C 1
ATOM 1490 O O . LYS A 1 196 ? -11.555 -21.125 -2.115 1 94.75 196 LYS A O 1
ATOM 1495 N N . ASP A 1 197 ? -13.758 -20.875 -1.886 1 95.94 197 ASP A N 1
ATOM 1496 C CA . ASP A 1 197 ? -14.047 -21.953 -2.834 1 95.94 197 ASP A CA 1
ATOM 1497 C C . ASP A 1 197 ? -13.953 -21.453 -4.273 1 95.94 197 ASP A C 1
ATOM 1499 O O . ASP A 1 197 ? -14.07 -22.234 -5.219 1 95.94 197 ASP A O 1
ATOM 1503 N N . VAL A 1 198 ? -13.766 -20.156 -4.449 1 97.69 198 VAL A N 1
ATOM 1504 C CA . VAL A 1 198 ? -13.547 -19.578 -5.77 1 97.69 198 VAL A CA 1
ATOM 1505 C C . VAL A 1 198 ? -12.047 -19.438 -6.031 1 97.69 198 VAL A C 1
ATOM 1507 O O . VAL A 1 198 ? -11.547 -19.875 -7.074 1 97.69 198 VAL A O 1
ATOM 1510 N N . ALA A 1 199 ? -11.336 -18.859 -5.102 1 98.56 199 ALA A N 1
ATOM 1511 C CA . ALA A 1 199 ? -9.891 -18.703 -5.246 1 98.56 199 ALA A CA 1
ATOM 1512 C C . ALA A 1 199 ? -9.25 -18.281 -3.928 1 98.56 199 ALA A C 1
ATOM 1514 O O . ALA A 1 199 ? -9.906 -17.672 -3.076 1 98.56 199 ALA A O 1
ATOM 1515 N N . ARG A 1 200 ? -7.996 -18.641 -3.74 1 98.56 200 ARG A N 1
ATOM 1516 C CA . ARG A 1 200 ? -7.195 -18.078 -2.66 1 98.56 200 ARG A CA 1
ATOM 1517 C C . ARG A 1 200 ? -6.043 -17.234 -3.215 1 98.56 200 ARG A C 1
ATOM 1519 O O . ARG A 1 200 ? -5.648 -17.406 -4.371 1 98.56 200 ARG A O 1
ATOM 1526 N N . PHE A 1 201 ? -5.566 -16.344 -2.432 1 98.81 201 PHE A N 1
ATOM 1527 C CA . PHE A 1 201 ? -4.586 -15.336 -2.82 1 98.81 201 PHE A CA 1
ATOM 1528 C C . PHE A 1 201 ? -3.4 -15.336 -1.86 1 98.81 201 PHE A C 1
ATOM 1530 O O . PHE A 1 201 ? -3.582 -15.297 -0.642 1 98.81 201 PHE A O 1
ATOM 1537 N N . ILE A 1 202 ? -2.174 -15.406 -2.422 1 98.81 202 ILE A N 1
ATOM 1538 C CA . ILE A 1 202 ? -0.968 -15.414 -1.6 1 98.81 202 ILE A CA 1
ATOM 1539 C C . ILE A 1 202 ? 0.054 -14.43 -2.164 1 98.81 202 ILE A C 1
ATOM 1541 O O . ILE A 1 202 ? 0.284 -14.391 -3.375 1 98.81 202 ILE A O 1
ATOM 1545 N N . SER A 1 203 ? 0.583 -13.578 -1.305 1 98.69 203 SER A N 1
ATOM 1546 C CA . SER A 1 203 ? 1.736 -12.758 -1.666 1 98.69 203 SER A CA 1
ATOM 1547 C C . SER A 1 203 ? 3.043 -13.453 -1.292 1 98.69 203 SER A C 1
ATOM 1549 O O . SER A 1 203 ? 3.129 -14.102 -0.251 1 98.69 203 SER A O 1
ATOM 1551 N N . ILE A 1 204 ? 4.129 -13.234 -2.096 1 97.88 204 ILE A N 1
ATOM 1552 C CA . ILE A 1 204 ? 5.379 -13.898 -1.729 1 97.88 204 ILE A CA 1
ATOM 1553 C C . ILE A 1 204 ? 6.547 -12.938 -1.919 1 97.88 204 ILE A C 1
ATOM 1555 O O . ILE A 1 204 ? 6.551 -12.125 -2.852 1 97.88 204 ILE A O 1
ATOM 1559 N N . HIS A 1 205 ? 7.457 -12.898 -1.046 1 96.06 205 HIS A N 1
ATOM 1560 C CA . HIS A 1 205 ? 8.805 -12.375 -1.222 1 96.06 205 HIS A CA 1
ATOM 1561 C C . HIS A 1 205 ? 9.727 -13.422 -1.846 1 96.06 205 HIS A C 1
ATOM 1563 O O . HIS A 1 205 ? 9.93 -14.492 -1.276 1 96.06 205 HIS A O 1
ATOM 1569 N N . PRO A 1 206 ? 10.297 -13.156 -2.93 1 95.12 206 PRO A N 1
ATOM 1570 C CA . PRO A 1 206 ? 11.008 -14.195 -3.689 1 95.12 206 PRO A CA 1
ATOM 1571 C C . PRO A 1 206 ? 12.414 -14.461 -3.156 1 95.12 206 PRO A C 1
ATOM 1573 O O . PRO A 1 206 ? 13.086 -15.375 -3.621 1 95.12 206 PRO A O 1
ATOM 1576 N N . GLY A 1 207 ? 12.812 -13.711 -2.125 1 91.62 207 GLY A N 1
ATOM 1577 C CA . GLY A 1 207 ? 14.211 -13.734 -1.744 1 91.62 207 GLY A CA 1
ATOM 1578 C C . GLY A 1 207 ? 15.062 -12.75 -2.531 1 91.62 207 GLY A C 1
ATOM 1579 O O . GLY A 1 207 ? 14.539 -11.992 -3.352 1 91.62 207 GLY A O 1
ATOM 1580 N N . ALA A 1 208 ? 16.312 -12.609 -2.148 1 87.69 208 ALA A N 1
ATOM 1581 C CA . ALA A 1 208 ? 17.25 -11.781 -2.893 1 87.69 208 ALA A CA 1
ATOM 1582 C C . ALA A 1 208 ? 17.766 -12.516 -4.125 1 87.69 208 ALA A C 1
ATOM 1584 O O . ALA A 1 208 ? 18.828 -13.164 -4.07 1 87.69 208 ALA A O 1
ATOM 1585 N N . VAL A 1 209 ? 17.031 -12.406 -5.172 1 86.75 209 VAL A N 1
ATOM 1586 C CA . VAL A 1 209 ? 17.375 -13.141 -6.387 1 86.75 209 VAL A CA 1
ATOM 1587 C C . VAL A 1 209 ? 18.156 -12.227 -7.336 1 86.75 209 VAL A C 1
ATOM 1589 O O . VAL A 1 209 ? 17.797 -11.062 -7.512 1 86.75 209 VAL A O 1
ATOM 1592 N N . ALA A 1 210 ? 19.156 -12.734 -7.902 1 82.88 210 ALA A N 1
ATOM 1593 C CA . ALA A 1 210 ? 19.953 -11.977 -8.867 1 82.88 210 ALA A CA 1
ATOM 1594 C C . ALA A 1 210 ? 19.219 -11.844 -10.195 1 82.88 210 ALA A C 1
ATOM 1596 O O . ALA A 1 210 ? 19.203 -12.781 -11 1 82.88 210 ALA A O 1
ATOM 1597 N N . THR A 1 211 ? 18.531 -10.781 -10.383 1 83.25 211 THR A N 1
ATOM 1598 C CA . THR A 1 211 ? 17.844 -10.383 -11.609 1 83.25 211 THR A CA 1
ATOM 1599 C C . THR A 1 211 ? 18.219 -8.961 -12.008 1 83.25 211 THR A C 1
ATOM 1601 O O . THR A 1 211 ? 18.906 -8.266 -11.258 1 83.25 211 THR A O 1
ATOM 1604 N N . ASP A 1 212 ? 17.844 -8.57 -13.219 1 78.38 212 ASP A N 1
ATOM 1605 C CA . ASP A 1 212 ? 18.062 -7.195 -13.641 1 78.38 212 ASP A CA 1
ATOM 1606 C C . ASP A 1 212 ? 17.438 -6.211 -12.656 1 78.38 212 ASP A C 1
ATOM 1608 O O . ASP A 1 212 ? 18.047 -5.188 -12.328 1 78.38 212 ASP A O 1
ATOM 1612 N N . MET A 1 213 ? 16.328 -6.516 -12.141 1 76 213 MET A N 1
ATOM 1613 C CA . MET A 1 213 ? 15.641 -5.664 -11.172 1 76 213 MET A CA 1
ATOM 1614 C C . MET A 1 213 ? 16.406 -5.613 -9.852 1 76 213 MET A C 1
ATOM 1616 O O . MET A 1 213 ? 16.516 -4.551 -9.234 1 76 213 MET A O 1
ATOM 1620 N N . GLY A 1 214 ? 16.844 -6.738 -9.398 1 76.88 214 GLY A N 1
ATOM 1621 C CA . GLY A 1 214 ? 17.641 -6.789 -8.18 1 76.88 214 GLY A CA 1
ATOM 1622 C C . GLY A 1 214 ? 18.891 -5.934 -8.25 1 76.88 214 GLY A C 1
ATOM 1623 O O . GLY A 1 214 ? 19.234 -5.254 -7.281 1 76.88 214 GLY A O 1
ATOM 1624 N N . HIS A 1 215 ? 19.531 -6.004 -9.422 1 76.19 215 HIS A N 1
ATOM 1625 C CA . HIS A 1 215 ? 20.719 -5.191 -9.617 1 76.19 215 HIS A CA 1
ATOM 1626 C C . HIS A 1 215 ? 20.391 -3.705 -9.633 1 76.19 215 HIS A C 1
ATOM 1628 O O . HIS A 1 215 ? 21.109 -2.891 -9.07 1 76.19 215 HIS A O 1
ATOM 1634 N N . LYS A 1 216 ? 19.344 -3.463 -10.242 1 76.75 216 LYS A N 1
ATOM 1635 C CA . LYS A 1 216 ? 18.875 -2.078 -10.305 1 76.75 216 LYS A CA 1
ATOM 1636 C C . LYS A 1 216 ? 18.609 -1.52 -8.914 1 76.75 216 LYS A C 1
ATOM 1638 O O . LYS A 1 216 ? 18.828 -0.332 -8.664 1 76.75 216 LYS A O 1
ATOM 1643 N N . ALA A 1 217 ? 18.156 -2.348 -7.988 1 76.12 217 ALA A N 1
ATOM 1644 C CA . ALA A 1 217 ? 17.828 -1.938 -6.625 1 76.12 217 ALA A CA 1
ATOM 1645 C C . ALA A 1 217 ? 19.094 -1.68 -5.816 1 76.12 217 ALA A C 1
ATOM 1647 O O . ALA A 1 217 ? 19.047 -1.03 -4.766 1 76.12 217 ALA A O 1
ATOM 1648 N N . GLY A 1 218 ? 20.219 -2.17 -6.234 1 69.38 218 GLY A N 1
ATOM 1649 C CA . GLY A 1 218 ? 21.516 -1.921 -5.613 1 69.38 218 GLY A CA 1
ATOM 1650 C C . GLY A 1 218 ? 21.75 -2.734 -4.355 1 69.38 218 GLY A C 1
ATOM 1651 O O . GLY A 1 218 ? 22.672 -2.455 -3.584 1 69.38 218 GLY A O 1
ATOM 1652 N N . VAL A 1 219 ? 20.875 -3.717 -4.066 1 66.31 219 VAL A N 1
ATOM 1653 C CA . VAL A 1 219 ? 20.969 -4.383 -2.771 1 66.31 219 VAL A CA 1
ATOM 1654 C C . VAL A 1 219 ? 21.531 -5.797 -2.959 1 66.31 219 VAL A C 1
ATOM 1656 O O . VAL A 1 219 ? 22.031 -6.398 -2.012 1 66.31 219 VAL A O 1
ATOM 1659 N N . ILE A 1 220 ? 21.547 -6.34 -4.086 1 69 220 ILE A N 1
ATOM 1660 C CA . ILE A 1 220 ? 21.844 -7.746 -4.324 1 69 220 ILE A CA 1
ATOM 1661 C C . ILE A 1 220 ? 23.297 -8.039 -3.951 1 69 220 ILE A C 1
ATOM 1663 O O . ILE A 1 220 ? 23.594 -9.109 -3.414 1 69 220 ILE A O 1
ATOM 1667 N N . GLU A 1 221 ? 24.047 -7.043 -4.152 1 70.56 221 GLU A N 1
ATOM 1668 C CA . GLU A 1 221 ? 25.469 -7.262 -3.932 1 70.56 221 GLU A CA 1
ATOM 1669 C C . GLU A 1 221 ? 25.781 -7.402 -2.445 1 70.56 221 GLU A C 1
ATOM 1671 O O . GLU A 1 221 ? 26.828 -7.961 -2.074 1 70.56 221 GLU A O 1
ATOM 1676 N N . SER A 1 222 ? 24.859 -6.992 -1.659 1 68.88 222 SER A N 1
ATOM 1677 C CA . SER A 1 222 ? 25.141 -6.98 -0.228 1 68.88 222 SER A CA 1
ATOM 1678 C C . SER A 1 222 ? 24.328 -8.047 0.505 1 68.88 222 SER A C 1
ATOM 1680 O O . SER A 1 222 ? 24.438 -8.18 1.726 1 68.88 222 SER A O 1
ATOM 1682 N N . LEU A 1 223 ? 23.656 -8.781 -0.363 1 75.81 223 LEU A N 1
ATOM 1683 C CA . LEU A 1 223 ? 22.766 -9.742 0.276 1 75.81 223 LEU A CA 1
ATOM 1684 C C . LEU A 1 223 ? 23.109 -11.164 -0.154 1 75.81 223 LEU A C 1
ATOM 1686 O O . LEU A 1 223 ? 23.734 -11.375 -1.201 1 75.81 223 LEU A O 1
ATOM 1690 N N . THR A 1 224 ? 22.828 -12.094 0.803 1 80 224 THR A N 1
ATOM 1691 C CA . THR A 1 224 ? 22.891 -13.492 0.388 1 80 224 THR A CA 1
ATOM 1692 C C . THR A 1 224 ? 21.875 -13.773 -0.712 1 80 224 THR A C 1
ATOM 1694 O O . THR A 1 224 ? 20.672 -13.594 -0.512 1 80 224 THR A O 1
ATOM 1697 N N . VAL A 1 225 ? 22.375 -14.234 -1.751 1 87.88 225 VAL A N 1
ATOM 1698 C CA . VAL A 1 225 ? 21.562 -14.406 -2.955 1 87.88 225 VAL A CA 1
ATOM 1699 C C . VAL A 1 225 ? 20.703 -15.656 -2.828 1 87.88 225 VAL A C 1
ATOM 1701 O O . VAL A 1 225 ? 21.188 -16.719 -2.404 1 87.88 225 VAL A O 1
ATOM 1704 N N . THR A 1 226 ? 19.469 -15.562 -3.08 1 92.56 226 THR A N 1
ATOM 1705 C CA . THR A 1 226 ? 18.516 -16.672 -3.164 1 92.56 226 THR A CA 1
ATOM 1706 C C . THR A 1 226 ? 18.547 -17.297 -4.555 1 92.56 226 THR A C 1
ATOM 1708 O O . THR A 1 226 ? 18.438 -16.609 -5.562 1 92.56 226 THR A O 1
ATOM 1711 N N . GLU A 1 227 ? 18.75 -18.625 -4.574 1 94.19 227 GLU A N 1
ATOM 1712 C CA . GLU A 1 227 ? 18.703 -19.312 -5.863 1 94.19 227 GLU A CA 1
ATOM 1713 C C . GLU A 1 227 ? 17.328 -19.203 -6.496 1 94.19 227 GLU A C 1
ATOM 1715 O O . GLU A 1 227 ? 16.312 -19.438 -5.84 1 94.19 227 GLU A O 1
ATOM 1720 N N . ALA A 1 228 ? 17.297 -18.875 -7.754 1 93.56 228 ALA A N 1
ATOM 1721 C CA . ALA A 1 228 ? 16.031 -18.656 -8.453 1 93.56 228 ALA A CA 1
ATOM 1722 C C . ALA A 1 228 ? 15.18 -19.922 -8.461 1 93.56 228 ALA A C 1
ATOM 1724 O O . ALA A 1 228 ? 13.945 -19.859 -8.445 1 93.56 228 ALA A O 1
ATOM 1725 N N . SER A 1 229 ? 15.852 -21.109 -8.43 1 95.88 229 SER A N 1
ATOM 1726 C CA . SER A 1 229 ? 15.125 -22.375 -8.422 1 95.88 229 SER A CA 1
ATOM 1727 C C . SER A 1 229 ? 14.32 -22.531 -7.141 1 95.88 229 SER A C 1
ATOM 1729 O O . SER A 1 229 ? 13.242 -23.141 -7.152 1 95.88 229 SER A O 1
ATOM 1731 N N . LEU A 1 230 ? 14.867 -22 -6.027 1 97.44 230 LEU A N 1
ATOM 1732 C CA . LEU A 1 230 ? 14.109 -22.031 -4.781 1 97.44 230 LEU A CA 1
ATOM 1733 C C . LEU A 1 230 ? 12.812 -21.25 -4.914 1 97.44 230 LEU A C 1
ATOM 1735 O O . LEU A 1 230 ? 11.75 -21.703 -4.473 1 97.44 230 LEU A O 1
ATOM 1739 N N . THR A 1 231 ? 12.906 -20.094 -5.551 1 97.56 231 THR A N 1
ATOM 1740 C CA . THR A 1 231 ? 11.727 -19.266 -5.766 1 97.56 231 THR A CA 1
ATOM 1741 C C . THR A 1 231 ? 10.695 -19.984 -6.617 1 97.56 231 THR A C 1
ATOM 1743 O O . THR A 1 231 ? 9.508 -20.016 -6.277 1 97.56 231 THR A O 1
ATOM 1746 N N . GLY A 1 232 ? 11.156 -20.562 -7.695 1 98.38 232 GLY A N 1
ATOM 1747 C CA . GLY A 1 232 ? 10.258 -21.312 -8.562 1 98.38 232 GLY A CA 1
ATOM 1748 C C . GLY A 1 232 ? 9.578 -22.469 -7.852 1 98.38 232 GLY A C 1
ATOM 1749 O O . GLY A 1 232 ? 8.359 -22.625 -7.934 1 98.38 232 GLY A O 1
ATOM 1750 N N . ASP A 1 233 ? 10.367 -23.266 -7.121 1 98.56 233 ASP A N 1
ATOM 1751 C CA . ASP A 1 233 ? 9.883 -24.469 -6.449 1 98.56 233 ASP A CA 1
ATOM 1752 C C . ASP A 1 233 ? 8.922 -24.109 -5.32 1 98.56 233 ASP A C 1
ATOM 1754 O O . ASP A 1 233 ? 7.883 -24.766 -5.16 1 98.56 233 ASP A O 1
ATOM 1758 N N . PHE A 1 234 ? 9.273 -23.109 -4.562 1 98.75 234 PHE A N 1
ATOM 1759 C CA . PHE A 1 234 ? 8.406 -22.688 -3.469 1 98.75 234 PHE A CA 1
ATOM 1760 C C . PHE A 1 234 ? 7.078 -22.172 -4.004 1 98.75 234 PHE A C 1
ATOM 1762 O O . PHE A 1 234 ? 6.023 -22.453 -3.436 1 98.75 234 PHE A O 1
ATOM 1769 N N . THR A 1 235 ? 7.102 -21.438 -5.102 1 98.81 235 THR A N 1
ATOM 1770 C CA . THR A 1 235 ? 5.891 -20.922 -5.738 1 98.81 235 THR A CA 1
ATOM 1771 C C . THR A 1 235 ? 4.98 -22.062 -6.172 1 98.81 235 THR A C 1
ATOM 1773 O O . THR A 1 235 ? 3.771 -22.031 -5.941 1 98.81 235 THR A O 1
ATOM 1776 N N . ALA A 1 236 ? 5.57 -23.094 -6.781 1 98.81 236 ALA A N 1
ATOM 1777 C CA . ALA A 1 236 ? 4.789 -24.266 -7.18 1 98.81 236 ALA A CA 1
ATOM 1778 C C . ALA A 1 236 ? 4.16 -24.938 -5.969 1 98.81 236 ALA A C 1
ATOM 1780 O O . ALA A 1 236 ? 2.988 -25.328 -6.004 1 98.81 236 ALA A O 1
ATOM 1781 N N . TRP A 1 237 ? 4.93 -25.078 -4.879 1 98.88 237 TRP A N 1
ATOM 1782 C CA . TRP A 1 237 ? 4.383 -25.672 -3.662 1 98.88 237 TRP A CA 1
ATOM 1783 C C . TRP A 1 237 ? 3.217 -24.844 -3.131 1 98.88 237 TRP A C 1
ATOM 1785 O O . TRP A 1 237 ? 2.209 -25.391 -2.684 1 98.88 237 TRP A O 1
ATOM 1795 N N . LEU A 1 238 ? 3.301 -23.547 -3.209 1 98.81 238 LEU A N 1
ATOM 1796 C CA . LEU A 1 238 ? 2.252 -22.656 -2.721 1 98.81 238 LEU A CA 1
ATOM 1797 C C . LEU A 1 238 ? 0.945 -22.891 -3.469 1 98.81 238 LEU A C 1
ATOM 1799 O O . LEU A 1 238 ? -0.138 -22.641 -2.936 1 98.81 238 LEU A O 1
ATOM 1803 N N . ALA A 1 239 ? 1.034 -23.344 -4.703 1 98.62 239 ALA A N 1
ATOM 1804 C CA . ALA A 1 239 ? -0.156 -23.578 -5.516 1 98.62 239 ALA A CA 1
ATOM 1805 C C . ALA A 1 239 ? -0.875 -24.844 -5.078 1 98.62 239 ALA A C 1
ATOM 1807 O O . ALA A 1 239 ? -2.021 -25.094 -5.461 1 98.62 239 ALA A O 1
ATOM 1808 N N . SER A 1 240 ? -0.26 -25.734 -4.273 1 98.06 240 SER A N 1
ATOM 1809 C CA . SER A 1 240 ? -0.815 -27.016 -3.859 1 98.06 240 SER A CA 1
ATOM 1810 C C . SER A 1 240 ? -1.845 -26.844 -2.748 1 98.06 240 SER A C 1
ATOM 1812 O O . SER A 1 240 ? -1.891 -25.797 -2.096 1 98.06 240 SER A O 1
ATOM 1814 N N . ASP A 1 241 ? -2.615 -27.859 -2.479 1 96.69 241 ASP A N 1
ATOM 1815 C CA . ASP A 1 241 ? -3.617 -27.844 -1.418 1 96.69 241 ASP A CA 1
ATOM 1816 C C . ASP A 1 241 ? -2.961 -27.812 -0.04 1 96.69 241 ASP A C 1
ATOM 1818 O O . ASP A 1 241 ? -3.52 -27.266 0.906 1 96.69 241 ASP A O 1
ATOM 1822 N N . GLU A 1 242 ? -1.774 -28.359 0.006 1 97.44 242 GLU A N 1
ATOM 1823 C CA . GLU A 1 242 ? -1.05 -28.406 1.273 1 97.44 242 GLU A CA 1
ATOM 1824 C C . GLU A 1 242 ? -0.772 -27 1.797 1 97.44 242 GLU A C 1
ATOM 1826 O O . GLU A 1 242 ? -0.734 -26.781 3.01 1 97.44 242 GLU A O 1
ATOM 1831 N N . ALA A 1 243 ? -0.668 -26.031 0.915 1 98.31 243 ALA A N 1
ATOM 1832 C CA . ALA A 1 243 ? -0.316 -24.672 1.287 1 98.31 243 ALA A CA 1
ATOM 1833 C C . ALA A 1 243 ? -1.561 -23.797 1.404 1 98.31 243 ALA A C 1
ATOM 1835 O O . ALA A 1 243 ? -1.458 -22.578 1.54 1 98.31 243 ALA A O 1
ATOM 1836 N N . SER A 1 244 ? -2.77 -24.406 1.403 1 98.06 244 SER A N 1
ATOM 1837 C CA . SER A 1 244 ? -4.02 -23.656 1.328 1 98.06 244 SER A CA 1
ATOM 1838 C C . SER A 1 244 ? -4.211 -22.781 2.559 1 98.06 244 SER A C 1
ATOM 1840 O O . SER A 1 244 ? -4.859 -21.734 2.486 1 98.06 244 SER A O 1
ATOM 1842 N N . PHE A 1 245 ? -3.592 -23.141 3.713 1 98.19 245 PHE A N 1
ATOM 1843 C CA . PHE A 1 245 ? -3.764 -22.391 4.949 1 98.19 245 PHE A CA 1
ATOM 1844 C C . PHE A 1 245 ? -3.059 -21.047 4.863 1 98.19 245 PHE A C 1
ATOM 1846 O O . PHE A 1 245 ? -3.283 -20.172 5.699 1 98.19 245 PHE A O 1
ATOM 1853 N N . LEU A 1 246 ? -2.297 -20.812 3.826 1 98.38 246 LEU A N 1
ATOM 1854 C CA . LEU A 1 246 ? -1.542 -19.578 3.654 1 98.38 246 LEU A CA 1
ATOM 1855 C C . LEU A 1 246 ? -2.32 -18.578 2.805 1 98.38 246 LEU A C 1
ATOM 1857 O O . LEU A 1 246 ? -1.819 -17.484 2.498 1 98.38 246 LEU A O 1
ATOM 1861 N N . GLY A 1 247 ? -3.578 -18.938 2.402 1 98.19 247 GLY A N 1
ATOM 1862 C CA . GLY A 1 247 ? -4.434 -18 1.695 1 98.19 247 GLY A CA 1
ATOM 1863 C C . GLY A 1 247 ? -4.645 -16.703 2.447 1 98.19 247 GLY A C 1
ATOM 1864 O O . GLY A 1 247 ? -4.961 -16.703 3.639 1 98.19 247 GLY A O 1
ATOM 1865 N N . GLY A 1 248 ? -4.438 -15.633 1.721 1 97.44 248 GLY A N 1
ATOM 1866 C CA . GLY A 1 248 ? -4.613 -14.312 2.307 1 97.44 248 GLY A CA 1
ATOM 1867 C C . GLY A 1 248 ? -3.395 -13.828 3.07 1 97.44 248 GLY A C 1
ATOM 1868 O O . GLY A 1 248 ? -3.477 -12.867 3.838 1 97.44 248 GLY A O 1
ATOM 1869 N N . ARG A 1 249 ? -2.299 -14.555 2.896 1 97.94 249 ARG A N 1
ATOM 1870 C CA . ARG A 1 249 ? -1.131 -14.242 3.713 1 97.94 249 ARG A CA 1
ATOM 1871 C C . ARG A 1 249 ? 0.063 -13.867 2.842 1 97.94 249 ARG A C 1
ATOM 1873 O O . ARG A 1 249 ? 0.018 -14.023 1.619 1 97.94 249 ARG A O 1
ATOM 1880 N N . PHE A 1 250 ? 1.025 -13.258 3.396 1 97.88 250 PHE A N 1
ATOM 1881 C CA . PHE A 1 250 ? 2.316 -12.891 2.826 1 97.88 250 PHE A CA 1
ATOM 1882 C C . PHE A 1 250 ? 3.414 -13.812 3.334 1 97.88 250 PHE A C 1
ATOM 1884 O O . PHE A 1 250 ? 3.678 -13.867 4.539 1 97.88 250 PHE A O 1
ATOM 1891 N N . VAL A 1 251 ? 4.152 -14.531 2.412 1 97.12 251 VAL A N 1
ATOM 1892 C CA . VAL A 1 251 ? 5.133 -15.523 2.84 1 97.12 251 VAL A CA 1
ATOM 1893 C C . VAL A 1 251 ? 6.461 -15.281 2.129 1 97.12 251 VAL A C 1
ATOM 1895 O O . VAL A 1 251 ? 6.5 -14.633 1.081 1 97.12 251 VAL A O 1
ATOM 1898 N N . TRP A 1 252 ? 7.574 -15.695 2.723 1 96.31 252 TRP A N 1
ATOM 1899 C CA . TRP A 1 252 ? 8.906 -15.617 2.121 1 96.31 252 TRP A CA 1
ATOM 1900 C C . TRP A 1 252 ? 9.336 -16.969 1.575 1 96.31 252 TRP A C 1
ATOM 1902 O O . TRP A 1 252 ? 9.258 -17.984 2.277 1 96.31 252 TRP A O 1
ATOM 1912 N N . VAL A 1 253 ? 9.859 -16.953 0.377 1 96.75 253 VAL A N 1
ATOM 1913 C CA . VAL A 1 253 ? 10.281 -18.203 -0.249 1 96.75 253 VAL A CA 1
ATOM 1914 C C . VAL A 1 253 ? 11.422 -18.828 0.557 1 96.75 253 VAL A C 1
ATOM 1916 O O . VAL A 1 253 ? 11.688 -20.031 0.443 1 96.75 253 VAL A O 1
ATOM 1919 N N . ASN A 1 254 ? 12.031 -18 1.349 1 95.38 254 ASN A N 1
ATOM 1920 C CA . ASN A 1 254 ? 13.18 -18.438 2.139 1 95.38 254 ASN A CA 1
ATOM 1921 C C . ASN A 1 254 ? 12.734 -19.219 3.381 1 95.38 254 ASN A C 1
ATOM 1923 O O . ASN A 1 254 ? 13.555 -19.844 4.047 1 95.38 254 ASN A O 1
ATOM 1927 N N . TRP A 1 255 ? 11.469 -19.188 3.738 1 96.44 255 TRP A N 1
ATOM 1928 C CA . TRP A 1 255 ? 10.992 -19.828 4.961 1 96.44 255 TRP A CA 1
ATOM 1929 C C . TRP A 1 255 ? 10.906 -21.344 4.781 1 96.44 255 TRP A C 1
ATOM 1931 O O . TRP A 1 255 ? 10.648 -21.828 3.68 1 96.44 255 TRP A O 1
ATOM 1941 N N . ASP A 1 256 ? 11.109 -22.031 5.84 1 96.88 256 ASP A N 1
ATOM 1942 C CA . ASP A 1 256 ? 11.133 -23.484 5.848 1 96.88 256 ASP A CA 1
ATOM 1943 C C . ASP A 1 256 ? 9.727 -24.062 5.738 1 96.88 256 ASP A C 1
ATOM 1945 O O . ASP A 1 256 ? 8.875 -23.797 6.582 1 96.88 256 ASP A O 1
ATOM 1949 N N . VAL A 1 257 ? 9.562 -24.906 4.766 1 98.19 257 VAL A N 1
ATOM 1950 C CA . VAL A 1 257 ? 8.242 -25.453 4.48 1 98.19 257 VAL A CA 1
ATOM 1951 C C . VAL A 1 257 ? 7.785 -26.328 5.645 1 98.19 257 VAL A C 1
ATOM 1953 O O . VAL A 1 257 ? 6.625 -26.266 6.059 1 98.19 257 VAL A O 1
ATOM 1956 N N . ASP A 1 258 ? 8.68 -27.156 6.199 1 98.19 258 ASP A N 1
ATOM 1957 C CA . ASP A 1 258 ? 8.32 -28.031 7.312 1 98.19 258 ASP A CA 1
ATOM 1958 C C . ASP A 1 258 ? 7.855 -27.219 8.523 1 98.19 258 ASP A C 1
ATOM 1960 O O . ASP A 1 258 ? 6.891 -27.594 9.195 1 98.19 258 ASP A O 1
ATOM 1964 N N . GLU A 1 259 ? 8.547 -26.172 8.781 1 96.94 259 GLU A N 1
ATOM 1965 C CA . GLU A 1 259 ? 8.164 -25.344 9.906 1 96.94 259 GLU A CA 1
ATOM 1966 C C . GLU A 1 259 ? 6.836 -24.625 9.648 1 96.94 259 GLU A C 1
ATOM 1968 O O . GLU A 1 259 ? 6.016 -24.484 10.555 1 96.94 259 GLU A O 1
ATOM 1973 N N . LEU A 1 260 ? 6.613 -24.125 8.438 1 97.81 260 LEU A N 1
ATOM 1974 C CA . LEU A 1 260 ? 5.324 -23.547 8.094 1 97.81 260 LEU A CA 1
ATOM 1975 C C . LEU A 1 260 ? 4.188 -24.531 8.352 1 97.81 260 LEU A C 1
ATOM 1977 O O . LEU A 1 260 ? 3.186 -24.172 8.977 1 97.81 260 LEU A O 1
ATOM 1981 N N . LEU A 1 261 ? 4.41 -25.75 7.91 1 98.25 261 LEU A N 1
ATOM 1982 C CA . LEU A 1 261 ? 3.385 -26.766 8.086 1 98.25 261 LEU A CA 1
ATOM 1983 C C . LEU A 1 261 ? 3.186 -27.094 9.562 1 98.25 261 LEU A C 1
ATOM 1985 O O . LEU A 1 261 ? 2.051 -27.234 10.023 1 98.25 261 LEU A O 1
ATOM 1989 N N . ALA A 1 262 ? 4.266 -27.219 10.281 1 98.06 262 ALA A N 1
ATOM 1990 C CA . ALA A 1 262 ? 4.203 -27.562 11.703 1 98.06 262 ALA A CA 1
ATOM 1991 C C . ALA A 1 262 ? 3.496 -26.469 12.5 1 98.06 262 ALA A C 1
ATOM 1993 O O . ALA A 1 262 ? 2.848 -26.75 13.508 1 98.06 262 ALA A O 1
ATOM 1994 N N . ARG A 1 263 ? 3.547 -25.25 11.977 1 97.38 263 ARG A N 1
ATOM 1995 C CA . ARG A 1 263 ? 3.02 -24.109 12.711 1 97.38 263 ARG A CA 1
ATOM 1996 C C . ARG A 1 263 ? 1.675 -23.672 12.141 1 97.38 263 ARG A C 1
ATOM 1998 O O . ARG A 1 263 ? 1.211 -22.562 12.422 1 97.38 263 ARG A O 1
ATOM 2005 N N . LYS A 1 264 ? 1.068 -24.516 11.344 1 98.12 264 LYS A N 1
ATOM 2006 C CA . LYS A 1 264 ? -0.173 -24.172 10.648 1 98.12 264 LYS A CA 1
ATOM 2007 C C . LYS A 1 264 ? -1.211 -23.625 11.625 1 98.12 264 LYS A C 1
ATOM 2009 O O . LYS A 1 264 ? -1.756 -22.547 11.414 1 98.12 264 LYS A O 1
ATOM 2014 N N . GLN A 1 265 ? -1.492 -24.328 12.695 1 98.25 265 GLN A N 1
ATOM 2015 C CA . GLN A 1 265 ? -2.518 -23.906 13.648 1 98.25 265 GLN A CA 1
ATOM 2016 C C . GLN A 1 265 ? -2.145 -22.594 14.328 1 98.25 265 GLN A C 1
ATOM 2018 O O . GLN A 1 265 ? -2.996 -21.734 14.523 1 98.25 265 GLN A O 1
ATOM 2023 N N . GLU A 1 266 ? -0.888 -22.438 14.734 1 97.5 266 GLU A N 1
ATOM 2024 C CA . GLU A 1 266 ? -0.405 -21.188 15.328 1 97.5 266 GLU A CA 1
ATOM 2025 C C . GLU A 1 266 ? -0.609 -20.016 14.375 1 97.5 266 GLU A C 1
ATOM 2027 O O . GLU A 1 266 ? -1.058 -18.938 14.797 1 97.5 266 GLU A O 1
ATOM 2032 N N . ILE A 1 267 ? -0.251 -20.188 13.062 1 97.38 267 ILE A N 1
ATOM 2033 C CA . ILE A 1 267 ? -0.358 -19.156 12.031 1 97.38 267 ILE A CA 1
ATOM 2034 C C . ILE A 1 267 ? -1.815 -18.719 11.883 1 97.38 267 ILE A C 1
ATOM 2036 O O . ILE A 1 267 ? -2.111 -17.531 11.828 1 97.38 267 ILE A O 1
ATOM 2040 N N . LEU A 1 268 ? -2.709 -19.766 11.836 1 97.38 268 LEU A N 1
ATOM 2041 C CA . LEU A 1 268 ? -4.133 -19.469 11.672 1 97.38 268 LEU A CA 1
ATOM 2042 C C . LEU A 1 268 ? -4.695 -18.812 12.93 1 97.38 268 LEU A C 1
ATOM 2044 O O . LEU A 1 268 ? -5.387 -17.797 12.844 1 97.38 268 LEU A O 1
ATOM 2048 N N . ASP A 1 269 ? -4.336 -19.297 14.141 1 97.19 269 ASP A N 1
ATOM 2049 C CA . ASP A 1 269 ? -4.895 -18.828 15.406 1 97.19 269 ASP A CA 1
ATOM 2050 C C . ASP A 1 269 ? -4.449 -17.391 15.703 1 97.19 269 ASP A C 1
ATOM 2052 O O . ASP A 1 269 ? -5.199 -16.609 16.297 1 97.19 269 ASP A O 1
ATOM 2056 N N . ASN A 1 270 ? -3.291 -17.047 15.281 1 95 270 ASN A N 1
ATOM 2057 C CA . ASN A 1 270 ? -2.736 -15.742 15.633 1 95 270 ASN A CA 1
ATOM 2058 C C . ASN A 1 270 ? -2.736 -14.789 14.445 1 95 270 ASN A C 1
ATOM 2060 O O . ASN A 1 270 ? -2.109 -13.727 14.484 1 95 270 ASN A O 1
ATOM 2064 N N . ASN A 1 271 ? -3.365 -15.203 13.375 1 94.75 271 ASN A N 1
ATOM 2065 C CA . ASN A 1 271 ? -3.484 -14.398 12.164 1 94.75 271 ASN A CA 1
ATOM 2066 C C . ASN A 1 271 ? -2.127 -13.867 11.703 1 94.75 271 ASN A C 1
ATOM 2068 O O . ASN A 1 271 ? -1.976 -12.68 11.445 1 94.75 271 ASN A O 1
ATOM 2072 N N . MET A 1 272 ? -1.168 -14.828 11.68 1 95.88 272 MET A N 1
ATOM 2073 C CA . MET A 1 272 ? 0.2 -14.461 11.328 1 95.88 272 MET A CA 1
ATOM 2074 C C . MET A 1 272 ? 0.327 -14.219 9.828 1 95.88 272 MET A C 1
ATOM 2076 O O . MET A 1 272 ? -0.484 -14.711 9.039 1 95.88 272 MET A O 1
ATOM 2080 N N . TYR A 1 273 ? 1.321 -13.438 9.453 1 96.88 273 TYR A N 1
ATOM 2081 C CA . TYR A 1 273 ? 1.788 -13.18 8.094 1 96.88 273 TYR A CA 1
ATOM 2082 C C . TYR A 1 273 ? 0.772 -12.344 7.324 1 96.88 273 TYR A C 1
ATOM 2084 O O . TYR A 1 273 ? 0.541 -12.578 6.137 1 96.88 273 TYR A O 1
ATOM 2092 N N . LYS A 1 274 ? 0.112 -11.461 8.008 1 96.56 274 LYS A N 1
ATOM 2093 C CA . LYS A 1 274 ? -0.708 -10.383 7.449 1 96.56 274 LYS A CA 1
ATOM 2094 C C . LYS A 1 274 ? -0.099 -9.016 7.746 1 96.56 274 LYS A C 1
ATOM 2096 O O . LYS A 1 274 ? 0.666 -8.867 8.703 1 96.56 274 LYS A O 1
ATOM 2101 N N . THR A 1 275 ? -0.349 -8.047 6.875 1 96.19 275 THR A N 1
ATOM 2102 C CA . THR A 1 275 ? 0.145 -6.699 7.113 1 96.19 275 THR A CA 1
ATOM 2103 C C . THR A 1 275 ? -0.294 -6.195 8.484 1 96.19 275 THR A C 1
ATOM 2105 O O . THR A 1 275 ? -1.394 -6.516 8.945 1 96.19 275 THR A O 1
ATOM 2108 N N . ALA A 1 276 ? 0.525 -5.43 9.094 1 95.44 276 ALA A N 1
ATOM 2109 C CA . ALA A 1 276 ? 0.277 -4.957 10.453 1 95.44 276 ALA A CA 1
ATOM 2110 C C . ALA A 1 276 ? 1.051 -3.674 10.742 1 95.44 276 ALA A C 1
ATOM 2112 O O . ALA A 1 276 ? 1.745 -3.154 9.867 1 95.44 276 ALA A O 1
ATOM 2113 N N . LEU A 1 277 ? 0.799 -3.123 11.859 1 95.69 277 LEU A N 1
ATOM 2114 C CA . LEU A 1 277 ? 1.565 -2.014 12.414 1 95.69 277 LEU A CA 1
ATOM 2115 C C . LEU A 1 277 ? 2.387 -2.465 13.617 1 95.69 277 LEU A C 1
ATOM 2117 O O . LEU A 1 277 ? 1.83 -2.928 14.609 1 95.69 277 LEU A O 1
ATOM 2121 N N . ALA A 1 278 ? 3.686 -2.328 13.516 1 94.69 278 ALA A N 1
ATOM 2122 C CA . ALA A 1 278 ? 4.594 -2.826 14.547 1 94.69 278 ALA A CA 1
ATOM 2123 C C . ALA A 1 278 ? 4.316 -2.156 15.891 1 94.69 278 ALA A C 1
ATOM 2125 O O . ALA A 1 278 ? 4.316 -0.927 15.992 1 94.69 278 ALA A O 1
ATOM 2126 N N . GLY A 1 279 ? 4.07 -2.934 16.891 1 92.31 279 GLY A N 1
ATOM 2127 C CA . GLY A 1 279 ? 3.979 -2.438 18.25 1 92.31 279 GLY A CA 1
ATOM 2128 C C . GLY A 1 279 ? 2.609 -1.877 18.594 1 92.31 279 GLY A C 1
ATOM 2129 O O . GLY A 1 279 ? 2.383 -1.413 19.719 1 92.31 279 GLY A O 1
ATOM 2130 N N . ALA A 1 280 ? 1.737 -1.773 17.578 1 88.62 280 ALA A N 1
ATOM 2131 C CA . ALA A 1 280 ? 0.399 -1.278 17.891 1 88.62 280 ALA A CA 1
ATOM 2132 C C . ALA A 1 280 ? -0.406 -2.32 18.656 1 88.62 280 ALA A C 1
ATOM 2134 O O . ALA A 1 280 ? -0.535 -3.465 18.219 1 88.62 280 ALA A O 1
ATOM 2135 N N . GLU A 1 281 ? -0.787 -2.008 19.844 1 78.06 281 GLU A N 1
ATOM 2136 C CA . GLU A 1 281 ? -1.398 -2.982 20.734 1 78.06 281 GLU A CA 1
ATOM 2137 C C . GLU A 1 281 ? -2.914 -2.811 20.781 1 78.06 281 GLU A C 1
ATOM 2139 O O . GLU A 1 281 ? -3.627 -3.686 21.281 1 78.06 281 GLU A O 1
ATOM 2144 N N . THR A 1 282 ? -3.383 -1.672 20.359 1 74.12 282 THR A N 1
ATOM 2145 C CA . THR A 1 282 ? -4.801 -1.381 20.562 1 74.12 282 THR A CA 1
ATOM 2146 C C . THR A 1 282 ? -5.488 -1.123 19.219 1 74.12 282 THR A C 1
ATOM 2148 O O . THR A 1 282 ? -4.82 -0.985 18.188 1 74.12 282 THR A O 1
ATOM 2151 N N . ASN A 1 283 ? -6.836 -1.396 19.328 1 71.5 283 ASN A N 1
ATOM 2152 C CA . ASN A 1 283 ? -7.719 -1.134 18.188 1 71.5 283 ASN A CA 1
ATOM 2153 C C . ASN A 1 283 ? -8.883 -0.23 18.594 1 71.5 283 ASN A C 1
ATOM 2155 O O . ASN A 1 283 ? -9.727 -0.617 19.406 1 71.5 283 ASN A O 1
ATOM 2159 N N . PRO A 1 284 ? -8.867 0.953 18.016 1 63.88 284 PRO A N 1
ATOM 2160 C CA . PRO A 1 284 ? -9.883 1.909 18.453 1 63.88 284 PRO A CA 1
ATOM 2161 C C . PRO A 1 284 ? -11.305 1.432 18.156 1 63.88 284 PRO A C 1
ATOM 2163 O O . PRO A 1 284 ? -12.273 2.045 18.609 1 63.88 284 PRO A O 1
ATOM 2166 N N . PHE A 1 285 ? -11.445 0.382 17.359 1 65.81 285 PHE A N 1
ATOM 2167 C CA . PHE A 1 285 ? -12.773 -0.099 17 1 65.81 285 PHE A CA 1
ATOM 2168 C C . PHE A 1 285 ? -13.195 -1.257 17.891 1 65.81 285 PHE A C 1
ATOM 2170 O O . PHE A 1 285 ? -14.32 -1.759 17.766 1 65.81 285 PHE A O 1
ATOM 2177 N N . LYS A 1 286 ? -12.258 -1.647 18.672 1 59.84 286 LYS A N 1
ATOM 2178 C CA . LYS A 1 286 ? -12.609 -2.717 19.609 1 59.84 286 LYS A CA 1
ATOM 2179 C C . LYS A 1 286 ? -12.977 -2.158 20.969 1 59.84 286 LYS A C 1
ATOM 2181 O O . LYS A 1 286 ? -12.43 -1.14 21.406 1 59.84 286 LYS A O 1
ATOM 2186 N N . MET B 1 1 ? -1.832 0.826 25.281 1 89.19 1 MET B N 1
ATOM 2187 C CA . MET B 1 1 ? -2.027 2.266 25.141 1 89.19 1 MET B CA 1
ATOM 2188 C C . MET B 1 1 ? -3.461 2.658 25.469 1 89.19 1 MET B C 1
ATOM 2190 O O . MET B 1 1 ? -4.406 1.995 25.047 1 89.19 1 MET B O 1
ATOM 2194 N N . LYS B 1 2 ? -3.645 3.654 26.484 1 92.12 2 LYS B N 1
ATOM 2195 C CA . LYS B 1 2 ? -4.969 4.215 26.719 1 92.12 2 LYS B CA 1
ATOM 2196 C C . LYS B 1 2 ? -5.535 4.863 25.469 1 92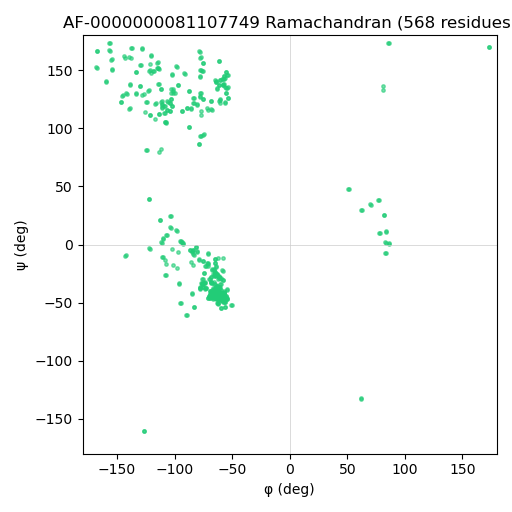.12 2 LYS B C 1
ATOM 2198 O O . LYS B 1 2 ? -4.805 5.516 24.719 1 92.12 2 LYS B O 1
ATOM 2203 N N . GLU B 1 3 ? -6.906 4.738 25.188 1 93.88 3 GLU B N 1
ATOM 2204 C CA . GLU B 1 3 ? -7.551 5.297 24 1 93.88 3 GLU B CA 1
ATOM 2205 C C . GLU B 1 3 ? -8.609 6.328 24.375 1 93.88 3 GLU B C 1
ATOM 2207 O O . GLU B 1 3 ? -9.234 6.223 25.438 1 93.88 3 GLU B O 1
ATOM 2212 N N . HIS B 1 4 ? -8.773 7.238 23.547 1 95.38 4 HIS B N 1
ATOM 2213 C CA . HIS B 1 4 ? -9.742 8.312 23.75 1 95.38 4 HIS B CA 1
ATOM 2214 C C . HIS B 1 4 ? -10.57 8.539 22.5 1 95.38 4 HIS B C 1
ATOM 2216 O O . HIS B 1 4 ? -10.078 8.375 21.375 1 95.38 4 HIS B O 1
ATOM 2222 N N . VAL B 1 5 ? -11.836 8.961 22.672 1 94.5 5 VAL B N 1
ATOM 2223 C CA . VAL B 1 5 ? -12.688 9.297 21.547 1 94.5 5 VAL B CA 1
ATOM 2224 C C . VAL B 1 5 ? -13.156 10.75 21.672 1 94.5 5 VAL B C 1
ATOM 2226 O O . VAL B 1 5 ? -13.898 11.242 20.812 1 94.5 5 VAL B O 1
ATOM 2229 N N . VAL B 1 6 ? -12.75 11.328 22.781 1 95.12 6 VAL B N 1
ATOM 2230 C CA . VAL B 1 6 ? -13 12.75 23.016 1 95.12 6 VAL B CA 1
ATOM 2231 C C . VAL B 1 6 ? -11.758 13.406 23.609 1 95.12 6 VAL B C 1
ATOM 2233 O O . VAL B 1 6 ? -10.82 12.711 24.031 1 95.12 6 VAL B O 1
ATOM 2236 N N . ARG B 1 7 ? -11.781 14.672 23.656 1 95.44 7 ARG B N 1
ATOM 2237 C CA . ARG B 1 7 ? -10.688 15.414 24.266 1 95.44 7 ARG B CA 1
ATOM 2238 C C . ARG B 1 7 ? -10.469 14.969 25.703 1 95.44 7 ARG B C 1
ATOM 2240 O O . ARG B 1 7 ? -11.43 14.711 26.438 1 95.44 7 ARG B O 1
ATOM 2247 N N . TYR B 1 8 ? -9.289 14.914 26.141 1 97.69 8 TYR B N 1
ATOM 2248 C CA . TYR B 1 8 ? -8.906 14.477 27.484 1 97.69 8 TYR B CA 1
ATOM 2249 C C . TYR B 1 8 ? -7.801 15.359 28.047 1 97.69 8 TYR B C 1
ATOM 2251 O O . TYR B 1 8 ? -7.168 16.125 27.312 1 97.69 8 TYR B O 1
ATOM 2259 N N . PRO B 1 9 ? -7.543 15.406 29.328 1 97.88 9 PRO B N 1
ATOM 2260 C CA . PRO B 1 9 ? -6.645 16.359 29.984 1 97.88 9 PRO B CA 1
ATOM 2261 C C . PRO B 1 9 ? -5.223 16.312 29.422 1 97.88 9 PRO B C 1
ATOM 2263 O O . PRO B 1 9 ? -4.578 17.359 29.266 1 97.88 9 PRO B O 1
ATOM 2266 N N . GLY B 1 10 ? -4.711 15.148 29.141 1 98 10 GLY B N 1
ATOM 2267 C CA . GLY B 1 10 ? -3.363 15.023 28.594 1 98 10 GLY B CA 1
ATOM 2268 C C . GLY B 1 10 ? -3.166 15.766 27.297 1 98 10 GLY B C 1
ATOM 2269 O O . GLY B 1 10 ? -2.164 16.453 27.109 1 98 10 GLY B O 1
ATOM 2270 N N . LEU B 1 11 ? -4.141 15.641 26.359 1 98.31 11 LEU B N 1
ATOM 2271 C CA . LEU B 1 11 ? -4.059 16.359 25.094 1 98.31 11 LEU B CA 1
ATOM 2272 C C . LEU B 1 11 ? -4.234 17.859 25.312 1 98.31 11 LEU B C 1
ATOM 2274 O O . LEU B 1 11 ? -3.537 18.672 24.688 1 98.31 11 LEU B O 1
ATOM 2278 N N . THR B 1 12 ? -5.156 18.25 26.203 1 97.94 12 THR B N 1
ATOM 2279 C CA . THR B 1 12 ? -5.363 19.656 26.516 1 97.94 12 THR B CA 1
ATOM 2280 C C . THR B 1 12 ? -4.074 20.297 27.016 1 97.94 12 THR B C 1
ATOM 2282 O O . THR B 1 12 ? -3.695 21.391 26.578 1 97.94 12 THR B O 1
ATOM 2285 N N . ALA B 1 13 ? -3.445 19.625 27.922 1 98.12 13 ALA B N 1
ATOM 2286 C CA . ALA B 1 13 ? -2.195 20.109 28.5 1 98.12 13 ALA B CA 1
ATOM 2287 C C . ALA B 1 13 ? -1.119 20.234 27.422 1 98.12 13 ALA B C 1
ATOM 2289 O O . ALA B 1 13 ? -0.364 21.219 27.391 1 98.12 13 ALA B O 1
ATOM 2290 N N . ALA B 1 14 ? -1.011 19.25 26.562 1 97.94 14 ALA B N 1
ATOM 2291 C CA . ALA B 1 14 ? -0.038 19.297 25.469 1 97.94 14 ALA B CA 1
ATOM 2292 C C . ALA B 1 14 ? -0.296 20.469 24.547 1 97.94 14 ALA B C 1
ATOM 2294 O O . ALA B 1 14 ? 0.638 21.172 24.141 1 97.94 14 ALA B O 1
ATOM 2295 N N . LEU B 1 15 ? -1.515 20.719 24.219 1 98.06 15 LEU B N 1
ATOM 2296 C CA . LEU B 1 15 ? -1.91 21.766 23.281 1 98.06 15 LEU B CA 1
ATOM 2297 C C . LEU B 1 15 ? -1.601 23.141 23.859 1 98.06 15 LEU B C 1
ATOM 2299 O O . LEU B 1 15 ? -1.403 24.109 23.109 1 98.06 15 LEU B O 1
ATOM 2303 N N . GLU B 1 16 ? -1.549 23.281 25.172 1 97.44 16 GLU B N 1
ATOM 2304 C CA . GLU B 1 16 ? -1.208 24.547 25.828 1 97.44 16 GLU B CA 1
ATOM 2305 C C . GLU B 1 16 ? 0.249 24.922 25.562 1 97.44 16 GLU B C 1
ATOM 2307 O O . GLU B 1 16 ? 0.623 26.094 25.672 1 97.44 16 GLU B O 1
ATOM 2312 N N . ARG B 1 17 ? 1.009 23.922 25.234 1 96.69 17 ARG B N 1
ATOM 2313 C CA . ARG B 1 17 ? 2.432 24.141 25 1 96.69 17 ARG B CA 1
ATOM 2314 C C . ARG B 1 17 ? 2.713 24.406 23.516 1 96.69 17 ARG B C 1
ATOM 2316 O O . ARG B 1 17 ? 3.861 24.625 23.125 1 96.69 17 ARG B O 1
ATOM 2323 N N . VAL B 1 18 ? 1.679 24.406 22.703 1 97.69 18 VAL B N 1
ATOM 2324 C CA . VAL B 1 18 ? 1.833 24.578 21.25 1 97.69 18 VAL B CA 1
ATOM 2325 C C . VAL B 1 18 ? 1.483 26.016 20.859 1 97.69 18 VAL B C 1
ATOM 2327 O O . VAL B 1 18 ? 0.455 26.547 21.281 1 97.69 18 VAL B O 1
ATOM 2330 N N . ASP B 1 19 ? 2.338 26.594 20.094 1 98.19 19 ASP B N 1
ATOM 2331 C CA . ASP B 1 19 ? 2.107 27.938 19.562 1 98.19 19 ASP B CA 1
ATOM 2332 C C . ASP B 1 19 ? 2.562 28.031 18.109 1 98.19 19 ASP B C 1
ATOM 2334 O O . ASP B 1 19 ? 3.756 27.906 17.812 1 98.19 19 ASP B O 1
ATOM 2338 N N . PHE B 1 20 ? 1.604 28.281 17.203 1 98.06 20 PHE B N 1
ATOM 2339 C CA . PHE B 1 20 ? 1.904 28.328 15.781 1 98.06 20 PHE B CA 1
ATOM 2340 C C . PHE B 1 20 ? 1.971 29.766 15.289 1 98.06 20 PHE B C 1
ATOM 2342 O O . PHE B 1 20 ? 1.694 30.031 14.117 1 98.06 20 PHE B O 1
ATOM 2349 N N . SER B 1 21 ? 2.26 30.703 16.219 1 97.94 21 SER B N 1
ATOM 2350 C CA . SER B 1 21 ? 2.441 32.094 15.797 1 97.94 21 SER B CA 1
ATOM 2351 C C . SER B 1 21 ? 3.475 32.188 14.68 1 97.94 21 SER B C 1
ATOM 2353 O O . SER B 1 21 ? 4.566 31.641 14.781 1 97.94 21 SER B O 1
ATOM 2355 N N . GLY B 1 22 ? 3.072 32.812 13.586 1 97.38 22 GLY B N 1
ATOM 2356 C CA . GLY B 1 22 ? 3.969 33.031 12.461 1 97.38 22 GLY B CA 1
ATOM 2357 C C . GLY B 1 22 ? 4.004 31.859 11.5 1 97.38 22 GLY B C 1
ATOM 2358 O O . GLY B 1 22 ? 4.715 31.891 10.492 1 97.38 22 GLY B O 1
ATOM 2359 N N . LYS B 1 23 ? 3.227 30.859 11.805 1 98.06 23 LYS B N 1
ATOM 2360 C CA . LYS B 1 23 ? 3.297 29.641 11 1 98.06 23 LYS B CA 1
ATOM 2361 C C . LYS B 1 23 ? 2.119 29.562 10.031 1 98.06 23 LYS B C 1
ATOM 2363 O O . LYS B 1 23 ? 1.014 30 10.352 1 98.06 23 LYS B O 1
ATOM 2368 N N . THR B 1 24 ? 2.344 29 8.875 1 98.62 24 THR B N 1
ATOM 2369 C CA . THR B 1 24 ? 1.332 28.734 7.852 1 98.62 24 THR B CA 1
ATOM 2370 C C . THR B 1 24 ? 1.104 27.234 7.684 1 98.62 24 THR B C 1
ATOM 2372 O O . THR B 1 24 ? 2.059 26.469 7.641 1 98.62 24 THR B O 1
ATOM 2375 N N . VAL B 1 25 ? -0.186 26.828 7.629 1 98.81 25 VAL B N 1
ATOM 2376 C CA . VAL B 1 25 ? -0.538 25.422 7.406 1 98.81 25 VAL B CA 1
ATOM 2377 C C . VAL B 1 25 ? -1.428 25.297 6.172 1 98.81 25 VAL B C 1
ATOM 2379 O O . VAL B 1 25 ? -2.303 26.141 5.945 1 98.81 25 VAL B O 1
ATOM 2382 N N . LEU B 1 26 ? -1.093 24.375 5.316 1 98.94 26 LEU B N 1
ATOM 2383 C CA . LEU B 1 26 ? -1.916 24.016 4.164 1 98.94 26 LEU B CA 1
ATOM 2384 C C . LEU B 1 26 ? -2.666 22.719 4.414 1 98.94 26 LEU B C 1
ATOM 2386 O O . LEU B 1 26 ? -2.062 21.719 4.797 1 98.94 26 LEU B O 1
ATOM 2390 N N . ILE B 1 27 ? -3.986 22.719 4.281 1 98.94 27 ILE B N 1
ATOM 2391 C CA . ILE B 1 27 ? -4.836 21.562 4.516 1 98.94 27 ILE B CA 1
ATOM 2392 C C . ILE B 1 27 ? -5.625 21.234 3.252 1 98.94 27 ILE B C 1
ATOM 2394 O O . ILE B 1 27 ? -6.48 22.016 2.824 1 98.94 27 ILE B O 1
ATOM 2398 N N . THR B 1 28 ? -5.316 20.109 2.627 1 98.81 28 THR B N 1
ATOM 2399 C CA . THR B 1 28 ? -6.156 19.641 1.531 1 98.81 28 THR B CA 1
ATOM 2400 C C . THR B 1 28 ? -7.43 18.984 2.066 1 98.81 28 THR B C 1
ATOM 2402 O O . THR B 1 28 ? -7.422 18.391 3.145 1 98.81 28 THR B O 1
ATOM 2405 N N . GLY B 1 29 ? -8.484 19.094 1.268 1 97.31 29 GLY B N 1
ATOM 2406 C CA . GLY B 1 29 ? -9.75 18.641 1.809 1 97.31 29 GLY B CA 1
ATOM 2407 C C . GLY B 1 29 ? -10.203 19.422 3.025 1 97.31 29 GLY B C 1
ATOM 2408 O O . GLY B 1 29 ? -10.828 18.875 3.93 1 97.31 29 GLY B O 1
ATOM 2409 N N . GLY B 1 30 ? -9.836 20.625 3.1 1 96.19 30 GLY B N 1
ATOM 2410 C CA . GLY B 1 30 ? -10.055 21.422 4.293 1 96.19 30 GLY B CA 1
ATOM 2411 C C . GLY B 1 30 ? -11.43 22.062 4.332 1 96.19 30 GLY B C 1
ATOM 2412 O O . GLY B 1 30 ? -11.828 22.641 5.348 1 96.19 30 GLY B O 1
ATOM 2413 N N . GLY B 1 31 ? -12.195 21.938 3.277 1 92.94 31 GLY B N 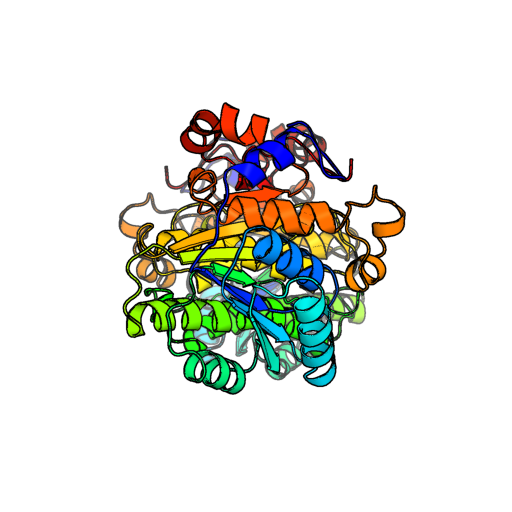1
ATOM 2414 C CA . GLY B 1 31 ? -13.461 22.641 3.172 1 92.94 31 GLY B CA 1
ATOM 2415 C C . GLY B 1 31 ? -14.625 21.906 3.793 1 92.94 31 GLY B C 1
ATOM 2416 O O . GLY B 1 31 ? -15.742 22.422 3.855 1 92.94 31 GLY B O 1
ATOM 2417 N N . HIS B 1 32 ? -14.383 20.688 4.258 1 90.69 32 HIS B N 1
ATOM 2418 C CA . HIS B 1 32 ? -15.469 19.891 4.816 1 90.69 32 HIS B CA 1
ATOM 2419 C C . HIS B 1 32 ? -14.938 18.859 5.809 1 90.69 32 HIS B C 1
ATOM 2421 O O . HIS B 1 32 ? -13.734 18.609 5.863 1 90.69 32 HIS B O 1
ATOM 2427 N N . GLY B 1 33 ? -15.852 18.422 6.66 1 91.19 33 GLY B N 1
ATOM 2428 C CA . GLY B 1 33 ? -15.547 17.312 7.555 1 91.19 33 GLY B CA 1
ATOM 2429 C C . GLY B 1 33 ? -14.414 17.625 8.516 1 91.19 33 GLY B C 1
ATOM 2430 O O . GLY B 1 33 ? -14.422 18.656 9.188 1 91.19 33 GLY B O 1
ATOM 2431 N N . MET B 1 34 ? -13.477 16.688 8.602 1 94.5 34 MET B N 1
ATOM 2432 C CA . MET B 1 34 ? -12.367 16.766 9.547 1 94.5 34 MET B CA 1
ATOM 2433 C C . MET B 1 34 ? -11.461 17.938 9.219 1 94.5 34 MET B C 1
ATOM 2435 O O . MET B 1 34 ? -10.773 18.469 10.102 1 94.5 34 MET B O 1
ATOM 2439 N N . GLY B 1 35 ? -11.523 18.359 7.906 1 96.94 35 GLY B N 1
ATOM 2440 C CA . GLY B 1 35 ? -10.695 19.469 7.484 1 96.94 35 GLY B CA 1
ATOM 2441 C C . GLY B 1 35 ? -11.016 20.766 8.227 1 96.94 35 GLY B C 1
ATOM 2442 O O . GLY B 1 35 ? -10.117 21.531 8.555 1 96.94 35 GLY B O 1
ATOM 2443 N N . ILE B 1 36 ? -12.281 20.953 8.508 1 97.56 36 ILE B N 1
ATOM 2444 C CA . ILE B 1 36 ? -12.719 22.141 9.242 1 97.56 36 ILE B CA 1
ATOM 2445 C C . ILE B 1 36 ? -12.18 22.078 10.672 1 97.56 36 ILE B C 1
ATOM 2447 O O . ILE B 1 36 ? -11.625 23.062 11.172 1 97.56 36 ILE B O 1
ATOM 2451 N N . ASN B 1 37 ? -12.281 20.938 11.305 1 97.5 37 ASN B N 1
ATOM 2452 C 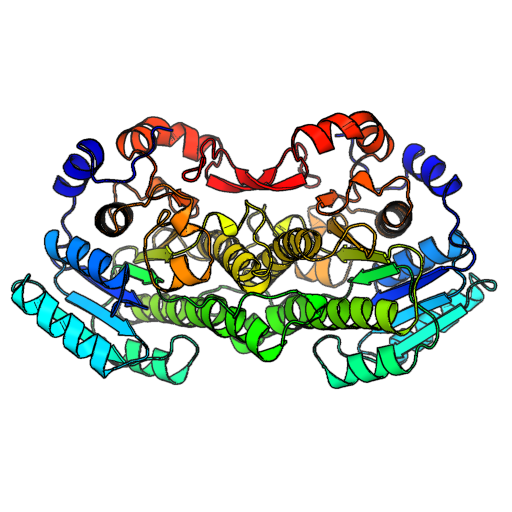CA . ASN B 1 37 ? -11.82 20.781 12.68 1 97.5 37 ASN B CA 1
ATOM 2453 C C . ASN B 1 37 ? -10.305 20.953 12.789 1 97.5 37 ASN B C 1
ATOM 2455 O O . ASN B 1 37 ? -9.805 21.5 13.766 1 97.5 37 ASN B O 1
ATOM 2459 N N . MET B 1 38 ? -9.594 20.469 11.797 1 98.5 38 MET B N 1
ATOM 2460 C CA . MET B 1 38 ? -8.141 20.656 11.781 1 98.5 38 MET B CA 1
ATOM 2461 C C . MET B 1 38 ? -7.785 22.125 11.633 1 98.5 38 MET B C 1
ATOM 2463 O O . MET B 1 38 ? -6.91 22.625 12.344 1 98.5 38 MET B O 1
ATOM 2467 N N . SER B 1 39 ? -8.484 22.812 10.75 1 98.75 39 SER B N 1
ATOM 2468 C CA . SER B 1 39 ? -8.273 24.234 10.57 1 98.75 39 SER B CA 1
ATOM 2469 C C . SER B 1 39 ? -8.5 25 11.875 1 98.75 39 SER B C 1
ATOM 2471 O O . SER B 1 39 ? -7.691 25.844 12.25 1 98.75 39 SER B O 1
ATOM 2473 N N . GLU B 1 40 ? -9.578 24.656 12.578 1 98.69 40 GLU B N 1
ATOM 2474 C CA . GLU B 1 40 ? -9.914 25.297 13.844 1 98.69 40 GLU B CA 1
ATOM 2475 C C . GLU B 1 40 ? -8.812 25.078 14.875 1 98.69 40 GLU B C 1
ATOM 2477 O O . GLU B 1 40 ? -8.461 26 15.609 1 98.69 40 GLU B O 1
ATOM 2482 N N . SER B 1 41 ? -8.312 23.891 14.922 1 98.69 41 SER B N 1
ATOM 2483 C CA . SER B 1 41 ? -7.312 23.562 15.922 1 98.69 41 SER B CA 1
ATOM 2484 C C . SER B 1 41 ? -6.023 24.344 15.703 1 98.69 41 SER B C 1
ATOM 2486 O O . SER B 1 41 ? -5.414 24.828 16.656 1 98.69 41 SER B O 1
ATOM 2488 N N . PHE B 1 42 ? -5.566 24.5 14.453 1 98.81 42 PHE B N 1
ATOM 2489 C CA . PHE B 1 42 ? -4.375 25.297 14.156 1 98.81 42 PHE B CA 1
ATOM 2490 C C . PHE B 1 42 ? -4.609 26.766 14.477 1 98.81 42 PHE B C 1
ATOM 2492 O O . PHE B 1 42 ? -3.738 27.438 15.039 1 98.81 42 PHE B O 1
ATOM 2499 N N . ALA B 1 43 ? -5.789 27.281 14.141 1 98.75 43 ALA B N 1
ATOM 2500 C CA . ALA B 1 43 ? -6.125 28.672 14.406 1 98.75 43 ALA B CA 1
ATOM 2501 C C . ALA B 1 43 ? -6.168 28.953 15.906 1 98.75 43 ALA B C 1
ATOM 2503 O O . ALA B 1 43 ? -5.703 30 16.359 1 98.75 43 ALA B O 1
ATOM 2504 N N . ALA B 1 44 ? -6.68 27.984 16.656 1 98.44 44 ALA B N 1
ATOM 2505 C CA . ALA B 1 44 ? -6.781 28.125 18.109 1 98.44 44 ALA B CA 1
ATOM 2506 C C . ALA B 1 44 ? -5.402 28.219 18.75 1 98.44 44 ALA B C 1
ATOM 2508 O O . ALA B 1 44 ? -5.273 28.656 19.906 1 98.44 44 ALA B O 1
ATOM 2509 N N . ARG B 1 45 ? -4.398 27.859 18.031 1 98.38 45 ARG B N 1
ATOM 2510 C CA . ARG B 1 45 ? -3.02 27.922 18.516 1 98.38 45 ARG B CA 1
ATOM 2511 C C . ARG B 1 45 ? -2.223 28.969 17.75 1 98.38 45 ARG B C 1
ATOM 2513 O O . ARG B 1 45 ? -1.005 28.844 17.609 1 98.38 45 ARG B O 1
ATOM 2520 N N . ASN B 1 46 ? -2.912 29.891 17.141 1 98.31 46 ASN B N 1
ATOM 2521 C CA . ASN B 1 46 ? -2.404 31.172 16.656 1 98.31 46 ASN B CA 1
ATOM 2522 C C . ASN B 1 46 ? -1.714 31.031 15.305 1 98.31 46 ASN B C 1
ATOM 2524 O O . ASN B 1 46 ? -0.817 31.812 14.977 1 98.31 46 ASN B O 1
ATOM 2528 N N . ALA B 1 47 ? -2.068 30.031 14.523 1 98.56 47 ALA B N 1
ATOM 2529 C CA . ALA B 1 47 ? -1.539 29.984 13.156 1 98.56 47 ALA B CA 1
ATOM 2530 C C . ALA B 1 47 ? -1.831 31.297 12.422 1 98.56 47 ALA B C 1
ATOM 2532 O O . ALA B 1 47 ? -2.951 31.812 12.477 1 98.56 47 ALA B O 1
ATOM 2533 N N . VAL B 1 48 ? -0.821 31.828 11.703 1 98.19 48 VAL B N 1
ATOM 2534 C CA . VAL B 1 48 ? -1.001 33.125 11.055 1 98.19 48 VAL B CA 1
ATOM 2535 C C . VAL B 1 48 ? -1.851 32.969 9.797 1 98.19 48 VAL B C 1
ATOM 2537 O O . VAL B 1 48 ? -2.584 33.875 9.406 1 98.19 48 VAL B O 1
ATOM 2540 N N . ASN B 1 49 ? -1.685 31.812 9.148 1 98.56 49 ASN B N 1
ATOM 2541 C CA . ASN B 1 49 ? -2.402 31.531 7.906 1 98.56 49 ASN B CA 1
ATOM 2542 C C . ASN B 1 49 ? -2.762 30.047 7.789 1 98.56 49 ASN B C 1
ATOM 2544 O O . ASN B 1 49 ? -1.932 29.188 8.062 1 98.56 49 ASN B O 1
ATOM 2548 N N . VAL B 1 50 ? -4 29.781 7.535 1 98.88 50 VAL B N 1
ATOM 2549 C CA . VAL B 1 50 ? -4.484 28.453 7.176 1 98.88 50 VAL B CA 1
ATOM 2550 C C . VAL B 1 50 ? -4.98 28.453 5.734 1 98.88 50 VAL B C 1
ATOM 2552 O O . VAL B 1 50 ? -5.977 29.094 5.414 1 98.88 50 VAL B O 1
ATOM 2555 N N . ILE B 1 51 ? -4.27 27.75 4.883 1 98.88 51 ILE B N 1
ATOM 2556 C CA . ILE B 1 51 ? -4.668 27.609 3.488 1 98.88 51 ILE B CA 1
ATOM 2557 C C . ILE B 1 51 ? -5.582 26.391 3.328 1 98.88 51 ILE B C 1
ATOM 2559 O O . ILE B 1 51 ? -5.172 25.266 3.594 1 98.88 51 ILE B O 1
ATOM 2563 N N . ILE B 1 52 ? -6.828 26.656 2.908 1 98.75 52 ILE B N 1
ATOM 2564 C CA . ILE B 1 52 ? -7.859 25.625 2.797 1 98.75 52 ILE B CA 1
ATOM 2565 C C . ILE B 1 52 ? -8.055 25.25 1.329 1 98.75 52 ILE B C 1
ATOM 2567 O O . ILE B 1 52 ? -8.547 26.062 0.535 1 98.75 52 ILE B O 1
ATOM 2571 N N . VAL B 1 53 ? -7.73 24.016 0.998 1 98.75 53 VAL B N 1
ATOM 2572 C CA . VAL B 1 53 ? -7.77 23.578 -0.394 1 98.75 53 VAL B CA 1
ATOM 2573 C C . VAL B 1 53 ? -8.867 22.531 -0.574 1 98.75 53 VAL B C 1
ATOM 2575 O O . VAL B 1 53 ? -9.055 21.656 0.281 1 98.75 53 VAL B O 1
ATOM 2578 N N . GLY B 1 54 ? -9.602 22.578 -1.595 1 97.94 54 GLY B N 1
ATOM 2579 C CA . GLY B 1 54 ? -10.617 21.594 -1.967 1 97.94 54 GLY B CA 1
ATOM 2580 C C . GLY B 1 54 ? -11.117 21.766 -3.387 1 97.94 54 GLY B C 1
ATOM 2581 O O . GLY B 1 54 ? -10.914 22.828 -4 1 97.94 54 GLY B O 1
ATOM 2582 N N . ARG B 1 55 ? -11.812 20.844 -3.953 1 95.12 55 ARG B N 1
ATOM 2583 C CA . ARG B 1 55 ? -12.25 20.828 -5.344 1 95.12 55 ARG B CA 1
ATOM 2584 C C . ARG B 1 55 ? -13.414 21.797 -5.562 1 95.12 55 ARG B C 1
ATOM 2586 O O . ARG B 1 55 ? -13.547 22.375 -6.637 1 95.12 55 ARG B O 1
ATOM 2593 N N . ASN B 1 56 ? -14.234 21.844 -4.559 1 95.75 56 ASN B N 1
ATOM 2594 C CA . ASN B 1 56 ? -15.383 22.734 -4.629 1 95.75 56 ASN B CA 1
ATOM 2595 C C . ASN B 1 56 ? -15.039 24.141 -4.137 1 95.75 56 ASN B C 1
ATOM 2597 O O . ASN B 1 56 ? -15.039 24.391 -2.932 1 95.75 56 ASN B O 1
ATOM 2601 N N . GLU B 1 57 ? -14.836 24.984 -5.047 1 95.94 57 GLU B N 1
ATOM 2602 C CA . GLU B 1 57 ? -14.375 26.328 -4.723 1 95.94 57 GLU B CA 1
ATOM 2603 C C . GLU B 1 57 ? -15.375 27.062 -3.828 1 95.94 57 GLU B C 1
ATOM 2605 O O . GLU B 1 57 ? -14.992 27.719 -2.867 1 95.94 57 GLU B O 1
ATOM 2610 N N . GLY B 1 58 ? -16.641 26.969 -4.188 1 97.25 58 GLY B N 1
ATOM 2611 C CA . GLY B 1 58 ? -17.656 27.609 -3.387 1 97.25 58 GLY B CA 1
ATOM 2612 C C . GLY B 1 58 ? -17.672 27.141 -1.943 1 97.25 58 GLY B C 1
ATOM 2613 O O . GLY B 1 58 ? -17.797 27.953 -1.024 1 97.25 58 GLY B O 1
ATOM 2614 N N . ARG B 1 59 ? -17.516 25.875 -1.721 1 96.62 59 ARG B N 1
ATOM 2615 C CA . ARG B 1 59 ? -17.5 25.312 -0.377 1 96.62 59 ARG B CA 1
ATOM 2616 C C . ARG B 1 59 ? -16.281 25.781 0.403 1 96.62 59 ARG B C 1
ATOM 2618 O O . ARG B 1 59 ? -16.375 26.125 1.58 1 96.62 59 ARG B O 1
ATOM 2625 N N . VAL B 1 60 ? -15.164 25.766 -0.213 1 97.81 60 VAL B N 1
ATOM 2626 C CA . VAL B 1 60 ? -13.914 26.172 0.424 1 97.81 60 VAL B CA 1
ATOM 2627 C C . VAL B 1 60 ? -13.992 27.641 0.817 1 97.81 60 VAL B C 1
ATOM 2629 O O . VAL B 1 60 ? -13.539 28.031 1.899 1 97.81 60 VAL B O 1
ATOM 2632 N N . GLN B 1 61 ? -14.539 28.5 -0.001 1 98.31 61 GLN B N 1
ATOM 2633 C CA . GLN B 1 61 ? -14.703 29.922 0.288 1 98.31 61 GLN B CA 1
ATOM 2634 C C . GLN B 1 61 ? -15.641 30.141 1.472 1 98.31 61 GLN B C 1
ATOM 2636 O O . GLN B 1 61 ? -15.344 30.938 2.369 1 98.31 61 GLN B O 1
ATOM 2641 N N . ALA B 1 62 ? -16.75 29.438 1.449 1 98.38 62 ALA B N 1
ATOM 2642 C CA . ALA B 1 62 ? -17.719 29.562 2.535 1 98.38 62 ALA B CA 1
ATOM 2643 C C . ALA B 1 62 ? -17.094 29.141 3.865 1 98.38 62 ALA B C 1
ATOM 2645 O O . ALA B 1 62 ? -17.312 29.797 4.891 1 98.38 62 ALA B O 1
ATOM 2646 N N . THR B 1 63 ? -16.359 28.047 3.834 1 98.25 63 THR B N 1
ATOM 2647 C CA . THR B 1 63 ? -15.703 27.547 5.039 1 98.25 63 THR B CA 1
ATOM 2648 C C . THR B 1 63 ? -14.672 28.547 5.547 1 98.25 63 THR B C 1
ATOM 2650 O O . THR B 1 63 ? -14.625 28.844 6.746 1 98.25 63 THR B O 1
ATOM 2653 N N . ALA B 1 64 ? -13.875 29.094 4.676 1 98.62 64 ALA B N 1
ATOM 2654 C CA . ALA B 1 64 ? -12.859 30.078 5.059 1 98.62 64 ALA B CA 1
ATOM 2655 C C . ALA B 1 64 ? -13.5 31.297 5.719 1 98.62 64 ALA B C 1
ATOM 2657 O O . ALA B 1 64 ? -13 31.781 6.73 1 98.62 64 ALA B O 1
ATOM 2658 N N . ALA B 1 65 ? -14.578 31.75 5.191 1 98.44 65 ALA B N 1
ATOM 2659 C CA . ALA B 1 65 ? -15.273 32.906 5.727 1 98.44 65 ALA B CA 1
ATOM 2660 C C . ALA B 1 65 ? -15.805 32.656 7.129 1 98.44 65 ALA B C 1
ATOM 2662 O O . ALA B 1 65 ? -15.664 33.469 8.023 1 98.44 65 ALA B O 1
ATOM 2663 N N . LYS B 1 66 ? -16.406 31.516 7.273 1 98.44 66 LYS B N 1
ATOM 2664 C CA . LYS B 1 66 ? -16.953 31.141 8.578 1 98.44 66 LYS B CA 1
ATOM 2665 C C . LYS B 1 66 ? -15.844 31.031 9.625 1 98.44 66 LYS B C 1
ATOM 2667 O O . LYS B 1 66 ? -16.016 31.484 10.766 1 98.44 66 LYS B O 1
ATOM 2672 N N . LEU B 1 67 ? -14.742 30.438 9.281 1 98.69 67 LEU B N 1
ATOM 2673 C CA . LEU B 1 67 ? -13.617 30.281 10.195 1 98.69 67 LEU B CA 1
ATOM 2674 C C . LEU B 1 67 ? -13 31.625 10.547 1 98.69 67 LEU B C 1
ATOM 2676 O O . LEU B 1 67 ? -12.578 31.844 11.688 1 98.69 67 LEU B O 1
ATOM 2680 N N . ALA B 1 68 ? -12.938 32.531 9.586 1 98.44 68 ALA B N 1
ATOM 2681 C CA . ALA B 1 68 ? -12.367 33.844 9.82 1 98.44 68 ALA B CA 1
ATOM 2682 C C . ALA B 1 68 ? -13.18 34.625 10.852 1 98.44 68 ALA B C 1
ATOM 2684 O O . ALA B 1 68 ? -12.625 35.406 11.633 1 98.44 68 ALA B O 1
ATOM 2685 N N . GLU B 1 69 ? -14.461 34.469 10.852 1 98.44 69 GLU B N 1
ATOM 2686 C CA . GLU B 1 69 ? -15.328 35.094 11.852 1 98.44 69 GLU B CA 1
ATOM 2687 C C . GLU B 1 69 ? -15.031 34.531 13.25 1 98.44 69 GLU B C 1
ATOM 2689 O O . GLU B 1 69 ? -15.008 35.312 14.219 1 98.44 69 GLU B O 1
ATOM 2694 N N . LYS B 1 70 ? -14.773 33.281 13.281 1 98.06 70 LYS B N 1
ATOM 2695 C CA . LYS B 1 70 ? -14.547 32.625 14.555 1 98.06 70 LYS B CA 1
ATOM 2696 C C . LYS B 1 70 ? -13.141 32.906 15.086 1 98.06 70 LYS B C 1
ATOM 2698 O O . LYS B 1 70 ? -12.938 32.969 16.297 1 98.06 70 LYS B O 1
ATOM 2703 N N . PHE B 1 71 ? -12.188 32.969 14.18 1 98.44 71 PHE B N 1
ATOM 2704 C CA . PHE B 1 71 ? -10.789 33.188 14.523 1 98.44 71 PHE B CA 1
ATOM 2705 C C . PHE B 1 71 ? -10.234 34.406 13.781 1 98.44 71 PHE B C 1
ATOM 2707 O O . PHE B 1 71 ? -9.414 34.25 12.875 1 98.44 71 PHE B O 1
ATOM 2714 N N . PRO B 1 72 ? -10.469 35.562 14.242 1 97.75 72 PRO B N 1
ATOM 2715 C CA . PRO B 1 72 ? -10.164 36.781 13.492 1 97.75 72 PRO B CA 1
ATOM 2716 C C . PRO B 1 72 ? -8.656 37.031 13.391 1 97.75 72 PRO B C 1
ATOM 2718 O O . PRO B 1 72 ? -8.227 37.844 12.555 1 97.75 72 PRO B O 1
ATOM 2721 N N . LYS B 1 73 ? -7.898 36.406 14.234 1 98 73 LYS B N 1
ATOM 2722 C CA . LYS B 1 73 ? -6.461 36.656 14.219 1 98 73 LYS B CA 1
ATOM 2723 C C . LYS B 1 73 ? -5.762 35.812 13.18 1 98 73 LYS B C 1
ATOM 2725 O O . LYS B 1 73 ? -4.598 36.031 12.844 1 98 73 LYS B O 1
ATOM 2730 N N . THR B 1 74 ? -6.418 34.781 12.719 1 98.56 74 THR B N 1
ATOM 2731 C CA . THR B 1 74 ? -5.871 33.875 11.711 1 98.56 74 THR B CA 1
ATOM 2732 C C . THR B 1 74 ? -6.418 34.219 10.328 1 98.56 74 THR B C 1
ATOM 2734 O O . THR B 1 74 ? -7.613 34.469 10.164 1 98.56 74 THR B O 1
ATOM 2737 N N . LYS B 1 75 ? -5.547 34.344 9.328 1 98.62 75 LYS B N 1
ATOM 2738 C CA . LYS B 1 75 ? -5.984 34.438 7.941 1 98.62 75 LYS B CA 1
ATOM 2739 C C . LYS B 1 75 ? -6.367 33.062 7.391 1 98.62 75 LYS B C 1
ATOM 2741 O O . LYS B 1 75 ? -5.645 32.094 7.59 1 98.62 75 LYS B O 1
ATOM 2746 N N . PHE B 1 76 ? -7.531 32.938 6.84 1 98.75 76 PHE B N 1
ATOM 2747 C CA . PHE B 1 76 ? -7.949 31.734 6.137 1 98.75 76 PHE B CA 1
ATOM 2748 C C . PHE B 1 76 ? -7.969 31.969 4.633 1 98.75 76 PHE B C 1
ATOM 2750 O O . PHE B 1 76 ? -8.734 32.812 4.137 1 98.75 76 PHE B O 1
ATOM 2757 N N . THR B 1 77 ? -7.129 31.281 3.855 1 98.62 77 THR B N 1
ATOM 2758 C CA . THR B 1 77 ? -6.98 31.453 2.414 1 98.62 77 THR B CA 1
ATOM 2759 C C . THR B 1 77 ? -7.594 30.281 1.66 1 98.62 77 THR B C 1
ATOM 2761 O O . THR B 1 77 ? -7.027 29.188 1.645 1 98.62 77 THR B O 1
ATOM 2764 N N . PRO B 1 78 ? -8.773 30.484 1.063 1 98.56 78 PRO B N 1
ATOM 2765 C CA . PRO B 1 78 ? -9.383 29.406 0.277 1 98.56 78 PRO B CA 1
ATOM 2766 C C . PRO B 1 78 ? -8.742 29.25 -1.101 1 98.56 78 PRO B C 1
ATOM 2768 O O . PRO B 1 78 ? -8.352 30.234 -1.72 1 98.56 78 PRO B O 1
ATOM 2771 N N . PHE B 1 79 ? -8.625 28.047 -1.586 1 98.56 79 PHE B N 1
ATOM 2772 C CA . PHE B 1 79 ? -8.117 27.781 -2.928 1 98.56 79 PHE B CA 1
ATOM 2773 C C . PHE B 1 79 ? -8.797 26.562 -3.535 1 98.56 79 PHE B C 1
ATOM 2775 O O . PHE B 1 79 ? -8.781 25.484 -2.947 1 98.56 79 PHE B O 1
ATOM 2782 N N . GLY B 1 80 ? -9.438 26.703 -4.684 1 98.31 80 GLY B N 1
ATOM 2783 C CA . GLY B 1 80 ? -10.023 25.594 -5.418 1 98.31 80 GLY B CA 1
ATOM 2784 C C . GLY B 1 80 ? -9.016 24.828 -6.234 1 98.31 80 GLY B C 1
ATOM 2785 O O . GLY B 1 80 ? -8.375 25.375 -7.137 1 98.31 80 GLY B O 1
ATOM 2786 N N . ALA B 1 81 ? -8.891 23.469 -5.926 1 98.38 81 ALA B N 1
ATOM 2787 C CA . ALA B 1 81 ? -7.938 22.656 -6.68 1 98.38 81 ALA B CA 1
ATOM 2788 C C . ALA B 1 81 ? -8.273 21.172 -6.574 1 98.38 81 ALA B C 1
ATOM 2790 O O . ALA B 1 81 ? -8.75 20.719 -5.535 1 98.38 81 ALA B O 1
ATOM 2791 N N . ASP B 1 82 ? -8.125 20.469 -7.645 1 98.5 82 ASP B N 1
ATOM 2792 C CA . ASP B 1 82 ? -8.055 19.016 -7.668 1 98.5 82 ASP B CA 1
ATOM 2793 C C . ASP B 1 82 ? -6.633 18.531 -7.422 1 98.5 82 ASP B C 1
ATOM 2795 O O . ASP B 1 82 ? -5.738 18.781 -8.234 1 98.5 82 ASP B O 1
ATOM 2799 N N . ILE B 1 83 ? -6.461 17.812 -6.312 1 98.62 83 ILE B N 1
ATOM 2800 C CA . ILE B 1 83 ? -5.102 17.469 -5.91 1 98.62 83 ILE B CA 1
ATOM 2801 C C . ILE B 1 83 ? -4.477 16.531 -6.945 1 98.62 83 ILE B C 1
ATOM 2803 O O . ILE B 1 83 ? -3.256 16.375 -6.992 1 98.62 83 ILE B O 1
ATOM 2807 N N . SER B 1 84 ? -5.293 15.836 -7.766 1 98.38 84 SER B N 1
ATOM 2808 C CA . SER B 1 84 ? -4.77 14.93 -8.781 1 98.38 84 SER B CA 1
ATOM 2809 C C . SER B 1 84 ? -4.41 15.68 -10.062 1 98.38 84 SER B C 1
ATOM 2811 O O . SER B 1 84 ? -3.912 15.086 -11.016 1 98.38 84 SER B O 1
ATOM 2813 N N . SER B 1 85 ? -4.703 16.969 -10.117 1 98.69 85 SER B N 1
ATOM 2814 C CA . SER B 1 85 ? -4.355 17.812 -11.266 1 98.69 85 SER B CA 1
ATOM 2815 C C . SER B 1 85 ? -3.012 18.5 -11.055 1 98.69 85 SER B C 1
ATOM 2817 O O . SER B 1 85 ? -2.887 19.375 -10.195 1 98.69 85 SER B O 1
ATOM 2819 N N . ARG B 1 86 ? -2.061 18.172 -11.859 1 98.31 86 ARG B N 1
ATOM 2820 C CA . ARG B 1 86 ? -0.743 18.781 -11.742 1 98.31 86 ARG B CA 1
ATOM 2821 C C . ARG B 1 86 ? -0.821 20.297 -11.969 1 98.31 86 ARG B C 1
ATOM 2823 O O . ARG B 1 86 ? -0.126 21.062 -11.297 1 98.31 86 ARG B O 1
ATOM 2830 N N . ASP B 1 87 ? -1.641 20.688 -12.852 1 98.62 87 ASP B N 1
ATOM 2831 C CA . ASP B 1 87 ? -1.798 22.109 -13.148 1 98.62 87 ASP B CA 1
ATOM 2832 C C . ASP B 1 87 ? -2.404 22.844 -11.961 1 98.62 87 ASP B C 1
ATOM 2834 O O . ASP B 1 87 ? -1.967 23.953 -11.617 1 98.62 87 ASP B O 1
ATOM 2838 N N . ASP B 1 88 ? -3.461 22.297 -11.367 1 98.81 88 ASP B N 1
ATOM 2839 C CA . ASP B 1 88 ? -4.082 22.922 -10.203 1 98.81 88 ASP B CA 1
ATOM 2840 C C . ASP B 1 88 ? -3.07 23.094 -9.07 1 98.81 88 ASP B C 1
ATOM 2842 O O . ASP B 1 88 ? -3.014 24.156 -8.445 1 98.81 88 ASP B O 1
ATOM 2846 N N . ILE B 1 89 ? -2.258 22.094 -8.852 1 98.81 89 ILE B N 1
ATOM 2847 C CA . ILE B 1 89 ? -1.327 22.109 -7.73 1 98.81 89 ILE B CA 1
ATOM 2848 C C . ILE B 1 89 ? -0.181 23.078 -8.023 1 98.81 89 ILE B C 1
ATOM 2850 O O . ILE B 1 89 ? 0.281 23.781 -7.125 1 98.81 89 ILE B O 1
ATOM 2854 N N . LYS B 1 90 ? 0.23 23.094 -9.258 1 98.44 90 LYS B N 1
ATOM 2855 C CA . LYS B 1 90 ? 1.219 24.094 -9.633 1 98.44 90 LYS B CA 1
ATOM 2856 C C . LYS B 1 90 ? 0.691 25.5 -9.367 1 98.44 90 LYS B C 1
ATOM 2858 O O . LYS B 1 90 ? 1.398 26.344 -8.805 1 98.44 90 LYS B O 1
ATOM 2863 N N . ARG B 1 91 ? -0.506 25.797 -9.781 1 98.56 91 ARG B N 1
ATOM 2864 C CA . ARG B 1 91 ? -1.116 27.109 -9.562 1 98.56 91 ARG B CA 1
ATOM 2865 C C . ARG B 1 91 ? -1.217 27.422 -8.078 1 98.56 91 ARG B C 1
ATOM 2867 O O . ARG B 1 91 ? -0.979 28.562 -7.664 1 98.56 91 ARG B O 1
ATOM 2874 N N . LEU B 1 92 ? -1.591 26.438 -7.301 1 98.75 92 LEU B N 1
ATOM 2875 C CA . LEU B 1 92 ? -1.696 26.594 -5.855 1 98.75 92 LEU B CA 1
ATOM 2876 C C . LEU B 1 92 ? -0.373 27.062 -5.262 1 98.75 92 LEU B C 1
ATOM 2878 O O . LEU B 1 92 ? -0.319 28.109 -4.609 1 98.75 92 LEU B O 1
ATOM 2882 N N . PHE B 1 93 ? 0.69 26.391 -5.512 1 98.69 93 PHE B N 1
ATOM 2883 C CA . PHE B 1 93 ? 1.959 26.688 -4.859 1 98.69 93 PHE B CA 1
ATOM 2884 C C . PHE B 1 93 ? 2.586 27.953 -5.445 1 98.69 93 PHE B C 1
ATOM 2886 O O . PHE B 1 93 ? 3.287 28.688 -4.742 1 98.69 93 PHE B O 1
ATOM 2893 N N . ASP B 1 94 ? 2.305 28.219 -6.754 1 98.06 94 ASP B N 1
ATOM 2894 C CA . ASP B 1 94 ? 2.768 29.453 -7.367 1 98.06 94 ASP B CA 1
ATOM 2895 C C . ASP B 1 94 ? 2.127 30.672 -6.699 1 98.06 94 ASP B C 1
ATOM 2897 O O . ASP B 1 94 ? 2.695 31.766 -6.711 1 98.06 94 ASP B O 1
ATOM 2901 N N . SER B 1 95 ? 0.971 30.469 -6.133 1 98 95 SER B N 1
ATOM 2902 C CA . SER B 1 95 ? 0.226 31.578 -5.555 1 98 95 SER B CA 1
ATOM 2903 C C . SER B 1 95 ? 0.708 31.891 -4.141 1 98 95 SER B C 1
ATOM 2905 O O . SER B 1 95 ? 0.301 32.906 -3.549 1 98 95 SER B O 1
ATOM 2907 N N . ILE B 1 96 ? 1.541 31.094 -3.562 1 97.56 96 ILE B N 1
ATOM 2908 C CA . ILE B 1 96 ? 1.988 31.234 -2.18 1 97.56 96 ILE B CA 1
ATOM 2909 C C . ILE B 1 96 ? 3.422 31.766 -2.152 1 97.56 96 ILE B C 1
ATOM 2911 O O . ILE B 1 96 ? 4.34 31.109 -2.656 1 97.56 96 ILE B O 1
ATOM 2915 N N . ASP B 1 97 ? 3.672 32.844 -1.517 1 95.06 97 ASP B N 1
ATOM 2916 C CA . ASP B 1 97 ? 4.961 33.531 -1.612 1 95.06 97 ASP B CA 1
ATOM 2917 C C . ASP B 1 97 ? 5.875 33.125 -0.453 1 95.06 97 ASP B C 1
ATOM 2919 O O . ASP B 1 97 ? 7.098 33.156 -0.586 1 95.06 97 ASP B O 1
ATOM 2923 N N . ALA B 1 98 ? 5.312 32.875 0.695 1 95.75 98 ALA B N 1
ATOM 2924 C CA . ALA B 1 98 ? 6.105 32.5 1.866 1 95.75 98 ALA B CA 1
ATOM 2925 C C . ALA B 1 98 ? 6.117 31 2.064 1 95.75 98 ALA B C 1
ATOM 2927 O O . ALA B 1 98 ? 5.207 30.297 1.612 1 95.75 98 ALA B O 1
ATOM 2928 N N . PRO B 1 99 ? 7.164 30.516 2.67 1 96.62 99 PRO B N 1
ATOM 2929 C CA . PRO B 1 99 ? 7.195 29.062 2.906 1 96.62 99 PRO B CA 1
ATOM 2930 C C . PRO B 1 99 ? 6.035 28.594 3.771 1 96.62 99 PRO B C 1
ATOM 2932 O O . PRO B 1 99 ? 5.629 29.281 4.707 1 96.62 99 PRO B O 1
ATOM 2935 N N . ILE B 1 100 ? 5.531 27.453 3.43 1 98.56 100 ILE B N 1
ATOM 2936 C CA . ILE B 1 100 ? 4.512 26.781 4.23 1 98.56 100 ILE B CA 1
ATOM 2937 C C . ILE B 1 100 ? 5.184 25.906 5.289 1 98.56 100 ILE B C 1
ATOM 2939 O O . ILE B 1 100 ? 6.102 25.141 4.984 1 98.56 100 ILE B O 1
ATOM 2943 N N . ASP B 1 101 ? 4.738 26.016 6.516 1 98.69 101 ASP B N 1
ATOM 2944 C CA . ASP B 1 101 ? 5.383 25.297 7.609 1 98.69 101 ASP B CA 1
ATOM 2945 C C . ASP B 1 101 ? 4.844 23.875 7.719 1 98.69 101 ASP B C 1
ATOM 2947 O O . ASP B 1 101 ? 5.605 22.938 7.961 1 98.69 101 ASP B O 1
ATOM 2951 N N . TYR B 1 102 ? 3.527 23.703 7.59 1 98.81 102 TYR B N 1
ATOM 2952 C CA . TYR B 1 102 ? 2.869 22.422 7.812 1 98.81 102 TYR B CA 1
ATOM 2953 C C . TYR B 1 102 ? 1.956 22.078 6.645 1 98.81 102 TYR B C 1
ATOM 2955 O O . TYR B 1 102 ? 1.285 22.938 6.086 1 98.81 102 TYR B O 1
ATOM 2963 N N . LEU B 1 103 ? 1.992 20.859 6.219 1 98.94 103 LEU B N 1
ATOM 2964 C CA . LEU B 1 103 ? 1.077 20.297 5.23 1 98.94 103 LEU B CA 1
ATOM 2965 C C . LEU B 1 103 ? 0.242 19.172 5.836 1 98.94 103 LEU B C 1
ATOM 2967 O O . LEU B 1 103 ? 0.789 18.219 6.387 1 98.94 103 LEU B O 1
ATOM 2971 N N . VAL B 1 104 ? -1.057 19.328 5.805 1 98.94 104 VAL B N 1
ATOM 2972 C CA . VAL B 1 104 ? -1.967 18.25 6.184 1 98.94 104 VAL B CA 1
ATOM 2973 C C . VAL B 1 104 ? -2.658 17.703 4.938 1 98.94 104 VAL B C 1
ATOM 2975 O O . VAL B 1 104 ? -3.539 18.344 4.367 1 98.94 104 VAL B O 1
ATOM 2978 N N . ASN B 1 105 ? -2.229 16.547 4.539 1 98.88 105 ASN B N 1
ATOM 2979 C CA . ASN B 1 105 ? -2.918 15.805 3.492 1 98.88 105 ASN B CA 1
ATOM 2980 C C . ASN B 1 105 ? -4.172 15.117 4.023 1 98.88 105 ASN B C 1
ATOM 2982 O O . ASN B 1 105 ? -4.113 13.969 4.469 1 98.88 105 ASN B O 1
ATOM 2986 N N . ASN B 1 106 ? -5.266 15.797 3.895 1 98.44 106 ASN B N 1
ATOM 2987 C CA . ASN B 1 106 ? -6.527 15.305 4.441 1 98.44 106 ASN B CA 1
ATOM 2988 C C . ASN B 1 106 ? -7.473 14.844 3.338 1 98.44 106 ASN B C 1
ATOM 2990 O O . ASN B 1 106 ? -8.344 14.008 3.576 1 98.44 106 ASN B O 1
ATOM 2994 N N . ALA B 1 107 ? -7.301 15.422 2.123 1 97.19 107 ALA B N 1
ATOM 2995 C CA . ALA B 1 107 ? -8.172 15.047 1.01 1 97.19 107 ALA B CA 1
ATOM 2996 C C . ALA B 1 107 ? -8.094 13.547 0.737 1 97.19 107 ALA B C 1
ATOM 2998 O O . ALA B 1 107 ? -7.016 12.953 0.803 1 97.19 107 ALA B O 1
ATOM 2999 N N . GLY B 1 108 ? -9.156 12.953 0.486 1 94.06 108 GLY B N 1
ATOM 3000 C CA . GLY B 1 108 ? -9.219 11.523 0.191 1 94.06 108 GLY B CA 1
ATOM 3001 C C . GLY B 1 108 ? -10.461 11.141 -0.593 1 94.06 108 GLY B C 1
ATOM 3002 O O . GLY B 1 108 ? -11.383 11.938 -0.743 1 94.06 108 GLY B O 1
ATOM 3003 N N . TYR B 1 109 ? -10.43 9.992 -1.079 1 94.25 109 TYR B N 1
ATOM 3004 C CA . TYR B 1 109 ? -11.508 9.453 -1.909 1 94.25 109 TYR B CA 1
ATOM 3005 C C . TYR B 1 109 ? -11.734 7.98 -1.613 1 94.25 109 TYR B C 1
ATOM 3007 O O . TYR B 1 109 ? -10.781 7.215 -1.439 1 94.25 109 TYR B O 1
ATOM 3015 N N . MET B 1 110 ? -12.93 7.625 -1.393 1 94.06 110 MET B N 1
ATOM 3016 C CA . MET B 1 110 ? -13.336 6.227 -1.277 1 94.06 110 MET B CA 1
ATOM 3017 C C . MET B 1 110 ? -14.156 5.797 -2.492 1 94.06 110 MET B C 1
ATOM 3019 O O . MET B 1 110 ? -15.266 6.297 -2.709 1 94.06 110 MET B O 1
ATOM 3023 N N . SER B 1 111 ? -13.586 4.926 -3.23 1 92.56 111 SER B N 1
ATOM 3024 C CA . SER B 1 111 ? -14.32 4.398 -4.379 1 92.56 111 SER B CA 1
ATOM 3025 C C . SER B 1 111 ? -15.594 3.686 -3.943 1 92.56 111 SER B C 1
ATOM 3027 O O . SER B 1 111 ? -15.719 3.27 -2.789 1 92.56 111 SER B O 1
ATOM 3029 N N . THR B 1 112 ? -16.578 3.547 -4.828 1 90.81 112 THR B N 1
ATOM 3030 C CA . THR B 1 112 ? -17.828 2.863 -4.531 1 90.81 112 THR B CA 1
ATOM 3031 C C . THR B 1 112 ? -17.578 1.44 -4.051 1 90.81 112 THR B C 1
ATOM 3033 O O . THR B 1 112 ? -16.891 0.667 -4.719 1 90.81 112 THR B O 1
ATOM 3036 N N . PRO B 1 113 ? -18.062 1.194 -2.877 1 92.06 113 PRO B N 1
ATOM 3037 C CA . PRO B 1 113 ? -17.891 -0.177 -2.395 1 92.06 113 PRO B CA 1
ATOM 3038 C C . PRO B 1 113 ? -18.5 -1.218 -3.334 1 92.06 113 PRO B C 1
ATOM 3040 O O . PRO B 1 113 ? -19.547 -0.981 -3.922 1 92.06 113 PRO B O 1
ATOM 3043 N N . GLY B 1 114 ? -17.891 -2.359 -3.459 1 93.31 114 GLY B N 1
ATOM 3044 C CA . GLY B 1 114 ? -18.375 -3.451 -4.289 1 93.31 114 GLY B CA 1
ATOM 3045 C C . GLY B 1 114 ? -17.391 -4.602 -4.387 1 93.31 114 GLY B C 1
ATOM 3046 O O . GLY B 1 114 ? -16.234 -4.48 -3.963 1 93.31 114 GLY B O 1
ATOM 3047 N N . SER B 1 115 ? -17.875 -5.719 -4.973 1 95.25 115 SER B N 1
ATOM 3048 C CA . SER B 1 115 ? -17.016 -6.883 -5.148 1 95.25 115 SER B CA 1
ATOM 3049 C C . SER B 1 115 ? -15.859 -6.582 -6.098 1 95.25 115 SER B C 1
ATOM 3051 O O . SER B 1 115 ? -16.031 -5.883 -7.098 1 95.25 115 SER B O 1
ATOM 3053 N N . PHE B 1 116 ? -14.711 -7.121 -5.746 1 97.5 116 PHE B N 1
ATOM 3054 C CA . PHE B 1 116 ? -13.539 -6.906 -6.586 1 97.5 116 PHE B CA 1
ATOM 3055 C C . PHE B 1 116 ? -13.773 -7.445 -7.992 1 97.5 116 PHE B C 1
ATOM 3057 O O . PHE B 1 116 ? -13.438 -6.789 -8.977 1 97.5 116 PHE B O 1
ATOM 3064 N N . ARG B 1 117 ? -14.344 -8.625 -8.094 1 97.06 117 ARG B N 1
ATOM 3065 C CA . ARG B 1 117 ? -14.523 -9.312 -9.367 1 97.06 117 ARG B CA 1
ATOM 3066 C C . ARG B 1 117 ? -15.367 -8.477 -10.328 1 97.06 117 ARG B C 1
ATOM 3068 O O . ARG B 1 117 ? -15.148 -8.484 -11.539 1 97.06 117 ARG B O 1
ATOM 3075 N N . GLU B 1 118 ? -16.25 -7.695 -9.789 1 96.12 118 GLU B N 1
ATOM 3076 C CA . GLU B 1 118 ? -17.203 -6.977 -10.625 1 96.12 118 GLU B CA 1
ATOM 3077 C C . GLU B 1 118 ? -16.922 -5.477 -10.617 1 96.12 118 GLU B C 1
ATOM 3079 O O . GLU B 1 118 ? -17.672 -4.695 -11.211 1 96.12 118 GLU B O 1
ATOM 3084 N N . ALA B 1 119 ? -15.938 -5.09 -9.953 1 96.62 119 ALA B N 1
ATOM 3085 C CA . ALA B 1 119 ? -15.641 -3.67 -9.789 1 96.62 119 ALA B CA 1
ATOM 3086 C C . ALA B 1 119 ? -15.375 -3.008 -11.141 1 96.62 119 ALA B C 1
ATOM 3088 O O . ALA B 1 119 ? -14.727 -3.596 -12.008 1 96.62 119 ALA B O 1
ATOM 3089 N N . ASP B 1 120 ? -15.945 -1.807 -11.32 1 97.5 120 ASP B N 1
ATOM 3090 C CA . ASP B 1 120 ? -15.523 -0.957 -12.43 1 97.5 120 ASP B CA 1
ATOM 3091 C C . ASP B 1 120 ? -14.102 -0.454 -12.234 1 97.5 120 ASP B C 1
ATOM 3093 O O . ASP B 1 120 ? -13.836 0.343 -11.328 1 97.5 120 ASP B O 1
ATOM 3097 N N . LEU B 1 121 ? -13.211 -0.834 -13.102 1 97.38 121 LEU B N 1
ATOM 3098 C CA . LEU B 1 121 ? -11.789 -0.6 -12.867 1 97.38 121 LEU B CA 1
ATOM 3099 C C . LEU B 1 121 ? -11.461 0.885 -12.977 1 97.38 121 LEU B C 1
ATOM 3101 O O . LEU B 1 121 ? -10.492 1.356 -12.367 1 97.38 121 LEU B O 1
ATOM 3105 N N . ASP B 1 122 ? -12.211 1.633 -13.812 1 97.81 122 ASP B N 1
ATOM 3106 C CA . ASP B 1 122 ? -11.992 3.074 -13.852 1 97.81 122 ASP B CA 1
ATOM 3107 C C . ASP B 1 122 ? -12.297 3.715 -12.492 1 97.81 122 ASP B C 1
ATOM 3109 O O . ASP B 1 122 ? -11.5 4.504 -11.984 1 97.81 122 ASP B O 1
ATOM 3113 N N . GLU B 1 123 ? -13.461 3.375 -12 1 97.62 123 GLU B N 1
ATOM 3114 C CA . GLU B 1 123 ? -13.844 3.863 -10.68 1 97.62 123 GLU B CA 1
ATOM 3115 C C . GLU B 1 123 ? -12.883 3.367 -9.609 1 97.62 123 GLU B C 1
ATOM 3117 O O . GLU B 1 123 ? -12.461 4.137 -8.742 1 97.62 123 GLU B O 1
ATOM 3122 N N . TRP B 1 124 ? -12.555 2.162 -9.664 1 98.06 124 TRP B N 1
ATOM 3123 C CA . TRP B 1 124 ? -11.609 1.546 -8.734 1 98.06 124 TRP B CA 1
ATOM 3124 C C . TRP B 1 124 ? -10.266 2.273 -8.766 1 98.06 124 TRP B C 1
ATOM 3126 O O . TRP B 1 124 ? -9.727 2.633 -7.719 1 98.06 124 TRP B O 1
ATOM 3136 N N . TRP B 1 125 ? -9.773 2.572 -9.953 1 98.31 125 TRP B N 1
ATOM 3137 C CA . TRP B 1 125 ? -8.469 3.191 -10.156 1 98.31 125 TRP B CA 1
ATOM 3138 C C . TRP B 1 125 ? -8.508 4.672 -9.789 1 98.31 125 TRP B C 1
ATOM 3140 O O . TRP B 1 125 ? -7.484 5.246 -9.406 1 98.31 125 TRP B O 1
ATOM 3150 N N . SER B 1 126 ? -9.656 5.32 -9.828 1 97.94 126 SER B N 1
ATOM 3151 C CA . SER B 1 126 ? -9.789 6.703 -9.391 1 97.94 126 SER B CA 1
ATOM 3152 C C . SER B 1 126 ? -9.359 6.863 -7.934 1 97.94 126 SER B C 1
ATOM 3154 O O . SER B 1 126 ? -8.82 7.902 -7.551 1 97.94 126 SER B O 1
ATOM 3156 N N . GLY B 1 127 ? -9.555 5.809 -7.145 1 97.88 127 GLY B N 1
ATOM 3157 C CA . GLY B 1 127 ? -9.047 5.812 -5.781 1 97.88 127 GLY B CA 1
ATOM 3158 C C . GLY B 1 127 ? -7.551 6.031 -5.703 1 97.88 127 GLY B C 1
ATOM 3159 O O . GLY B 1 127 ? -7.078 6.84 -4.898 1 97.88 127 GLY B O 1
ATOM 3160 N N . TYR B 1 128 ? -6.824 5.375 -6.57 1 98.69 128 TYR B N 1
ATOM 3161 C CA . TYR B 1 128 ? -5.375 5.516 -6.613 1 98.69 128 TYR B CA 1
ATOM 3162 C C . TYR B 1 128 ? -4.977 6.895 -7.121 1 98.69 128 TYR B C 1
ATOM 3164 O O . TYR B 1 128 ? -4.074 7.531 -6.566 1 98.69 128 TYR B O 1
ATOM 3172 N N . THR B 1 129 ? -5.629 7.328 -8.156 1 98.56 129 THR B N 1
ATOM 3173 C CA . THR B 1 129 ? -5.301 8.609 -8.766 1 98.56 129 THR B CA 1
ATOM 3174 C C . THR B 1 129 ? -5.492 9.75 -7.766 1 98.56 129 THR B C 1
ATOM 3176 O O . THR B 1 129 ? -4.645 10.641 -7.656 1 98.56 129 THR B O 1
ATOM 3179 N N 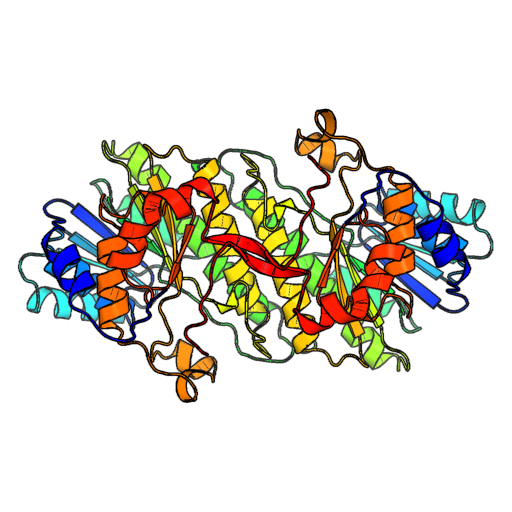. ILE B 1 130 ? -6.508 9.695 -7.031 1 98.31 130 ILE B N 1
ATOM 3180 C CA . ILE B 1 130 ? -6.812 10.781 -6.105 1 98.31 130 ILE B CA 1
ATOM 3181 C C . ILE B 1 130 ? -6.012 10.602 -4.82 1 98.31 130 ILE B C 1
ATOM 3183 O O . ILE B 1 130 ? -5.262 11.5 -4.418 1 98.31 130 ILE B O 1
ATOM 3187 N N . ASN B 1 131 ? -6.098 9.469 -4.188 1 98.62 131 ASN B N 1
ATOM 3188 C CA . ASN B 1 131 ? -5.504 9.273 -2.871 1 98.62 131 ASN B CA 1
ATOM 3189 C C . ASN B 1 131 ? -3.979 9.219 -2.945 1 98.62 131 ASN B C 1
ATOM 3191 O O . ASN B 1 131 ? -3.291 9.82 -2.119 1 98.62 131 ASN B O 1
ATOM 3195 N N . VAL B 1 132 ? -3.482 8.453 -3.916 1 98.88 132 VAL B N 1
ATOM 3196 C CA . VAL B 1 132 ? -2.037 8.25 -3.943 1 98.88 132 VAL B CA 1
ATOM 3197 C C . VAL B 1 132 ? -1.379 9.328 -4.793 1 98.88 132 VAL B C 1
ATOM 3199 O O . VAL B 1 132 ? -0.623 10.156 -4.277 1 98.88 132 VAL B O 1
ATOM 3202 N N . PHE B 1 133 ? -1.735 9.391 -6.07 1 98.81 133 PHE B N 1
ATOM 3203 C CA . PHE B 1 133 ? -1.088 10.359 -6.941 1 98.81 133 PHE B CA 1
ATOM 3204 C C . PHE B 1 133 ? -1.337 11.781 -6.449 1 98.81 133 PHE B C 1
ATOM 3206 O O . PHE B 1 133 ? -0.424 12.609 -6.438 1 98.81 133 PHE B O 1
ATOM 3213 N N . GLY B 1 134 ? -2.578 12.094 -6.105 1 98.88 134 GLY B N 1
ATOM 3214 C CA . GLY B 1 134 ? -2.896 13.414 -5.594 1 98.88 134 GLY B CA 1
ATOM 3215 C C . GLY B 1 134 ? -2.047 13.812 -4.398 1 98.88 134 GLY B C 1
ATOM 3216 O O . GLY B 1 134 ? -1.515 14.922 -4.355 1 98.88 134 GLY B O 1
ATOM 3217 N N . THR B 1 135 ? -1.89 12.922 -3.416 1 98.88 135 THR B N 1
ATOM 3218 C CA . THR B 1 135 ? -1.099 13.188 -2.221 1 98.88 135 THR B CA 1
ATOM 3219 C C . THR B 1 135 ? 0.37 13.391 -2.578 1 98.88 135 THR B C 1
ATOM 3221 O O . THR B 1 135 ? 1.023 14.289 -2.049 1 98.88 135 THR B O 1
ATOM 3224 N N . VAL B 1 136 ? 0.864 12.578 -3.475 1 98.75 136 VAL B N 1
ATOM 3225 C CA . VAL B 1 136 ? 2.244 12.68 -3.938 1 98.75 136 VAL B CA 1
ATOM 3226 C C . VAL B 1 136 ? 2.457 14.016 -4.637 1 98.75 136 VAL B C 1
ATOM 3228 O O . VAL B 1 136 ? 3.465 14.695 -4.402 1 98.75 136 VAL B O 1
ATOM 3231 N N . ASN B 1 137 ? 1.544 14.344 -5.477 1 98.81 137 ASN B N 1
ATOM 3232 C CA . ASN B 1 137 ? 1.59 15.594 -6.219 1 98.81 137 ASN B CA 1
ATOM 3233 C C . ASN B 1 137 ? 1.678 16.797 -5.285 1 98.81 137 ASN B C 1
ATOM 3235 O O . ASN B 1 137 ? 2.553 17.656 -5.445 1 98.81 137 ASN B O 1
ATOM 3239 N N . VAL B 1 138 ? 0.882 16.844 -4.273 1 98.94 138 VAL B N 1
ATOM 3240 C CA . VAL B 1 138 ? 0.856 17.953 -3.316 1 98.94 138 VAL B CA 1
ATOM 3241 C C . VAL B 1 138 ? 2.135 17.938 -2.482 1 98.94 138 VAL B C 1
ATOM 3243 O O . VAL B 1 138 ? 2.779 18.969 -2.311 1 98.94 138 VAL B O 1
ATOM 3246 N N . THR B 1 139 ? 2.521 16.797 -2.002 1 98.94 139 THR B N 1
ATOM 3247 C CA . THR B 1 139 ? 3.658 16.656 -1.099 1 98.94 139 THR B CA 1
ATOM 3248 C C . THR B 1 139 ? 4.957 17.062 -1.796 1 98.94 139 THR B C 1
ATOM 3250 O O . THR B 1 139 ? 5.789 17.75 -1.218 1 98.94 139 THR B O 1
ATOM 3253 N N . GLN B 1 140 ? 5.113 16.547 -3.041 1 98.81 140 GLN B N 1
ATOM 3254 C CA . GLN B 1 140 ? 6.332 16.891 -3.77 1 98.81 140 GLN B CA 1
ATOM 3255 C C . GLN B 1 140 ? 6.43 18.391 -4.004 1 98.81 140 GLN B C 1
ATOM 3257 O O . GLN B 1 140 ? 7.492 19 -3.811 1 98.81 140 GLN B O 1
ATOM 3262 N N . ASN B 1 141 ? 5.363 19 -4.445 1 98.81 141 ASN B N 1
ATOM 3263 C CA . ASN B 1 141 ? 5.355 20.438 -4.684 1 98.81 141 ASN B CA 1
ATOM 3264 C C . ASN B 1 141 ? 5.562 21.219 -3.391 1 98.81 141 ASN B C 1
ATOM 3266 O O . ASN B 1 141 ? 6.195 22.281 -3.393 1 98.81 141 ASN B O 1
ATOM 3270 N N . TYR B 1 142 ? 5.012 20.75 -2.268 1 98.88 142 TYR B N 1
ATOM 3271 C CA . TYR B 1 142 ? 5.246 21.344 -0.956 1 98.88 142 TYR B CA 1
ATOM 3272 C C . TYR B 1 142 ? 6.734 21.375 -0.633 1 98.88 142 TYR B C 1
ATOM 3274 O O . TYR B 1 142 ? 7.258 22.422 -0.215 1 98.88 142 TYR B O 1
ATOM 3282 N N . LEU B 1 143 ? 7.41 20.234 -0.825 1 98.62 143 LEU B N 1
ATOM 3283 C CA . LEU B 1 143 ? 8.836 20.156 -0.545 1 98.62 143 LEU B CA 1
ATOM 3284 C C . LEU B 1 143 ? 9.625 21.109 -1.442 1 98.62 143 LEU B C 1
ATOM 3286 O O . LEU B 1 143 ? 10.516 21.812 -0.972 1 98.62 143 LEU B O 1
ATOM 3290 N N . LYS B 1 144 ? 9.273 21.125 -2.729 1 98.25 144 LYS B N 1
ATOM 3291 C CA . LYS B 1 144 ? 9.945 22.016 -3.668 1 98.25 144 LYS B CA 1
ATOM 3292 C C . LYS B 1 144 ? 9.688 23.484 -3.316 1 98.25 144 LYS B C 1
ATOM 3294 O O . LYS B 1 144 ? 10.586 24.312 -3.404 1 98.25 144 LYS B O 1
ATOM 3299 N N . HIS B 1 145 ? 8.484 23.75 -2.959 1 98.5 145 HIS B N 1
ATOM 3300 C CA . HIS B 1 145 ? 8.102 25.094 -2.561 1 98.5 145 HIS B CA 1
ATOM 3301 C C . HIS B 1 145 ? 8.938 25.578 -1.382 1 98.5 145 HIS B C 1
ATOM 3303 O O . HIS B 1 145 ? 9.453 26.703 -1.397 1 98.5 145 HIS B O 1
ATOM 3309 N N . ARG B 1 146 ? 9.062 24.812 -0.338 1 98.25 146 ARG B N 1
ATOM 3310 C CA . ARG B 1 146 ? 9.836 25.188 0.843 1 98.25 146 ARG B CA 1
ATOM 3311 C C . ARG B 1 146 ? 11.289 25.469 0.48 1 98.25 146 ARG B C 1
ATOM 3313 O O . ARG B 1 146 ? 11.883 26.422 0.985 1 98.25 146 ARG B O 1
ATOM 3320 N N . ALA B 1 147 ? 11.773 24.578 -0.365 1 96.62 147 ALA B N 1
ATOM 3321 C CA . ALA B 1 147 ? 13.156 24.766 -0.808 1 96.62 147 ALA B CA 1
ATOM 3322 C C . ALA B 1 147 ? 13.312 26.094 -1.562 1 96.62 147 ALA B C 1
ATOM 3324 O O . ALA B 1 147 ? 14.242 26.859 -1.298 1 96.62 147 ALA B O 1
ATOM 3325 N N . THR B 1 148 ? 12.398 26.359 -2.463 1 97 148 THR B N 1
ATOM 3326 C CA . THR B 1 148 ? 12.469 27.531 -3.336 1 97 148 THR B CA 1
ATOM 3327 C C . THR B 1 148 ? 12.289 28.812 -2.535 1 97 148 THR B C 1
ATOM 3329 O O . THR B 1 148 ? 12.906 29.828 -2.84 1 97 148 THR B O 1
ATOM 3332 N N . LYS B 1 149 ? 11.484 28.719 -1.504 1 97.19 149 LYS B N 1
ATOM 3333 C CA . LYS B 1 149 ? 11.148 29.922 -0.74 1 97.19 149 LYS B CA 1
ATOM 3334 C C . LYS B 1 149 ? 12.094 30.094 0.447 1 97.19 149 LYS B C 1
ATOM 3336 O O . LYS B 1 149 ? 11.898 30.984 1.28 1 97.19 149 LYS B O 1
ATOM 3341 N N . GLY B 1 150 ? 13.055 29.234 0.619 1 95.06 150 GLY B N 1
ATOM 3342 C CA . GLY B 1 150 ? 14.133 29.406 1.581 1 95.06 150 GLY B CA 1
ATOM 3343 C C . GLY B 1 150 ? 13.711 29.109 3.01 1 95.06 150 GLY B C 1
ATOM 3344 O O . GLY B 1 150 ? 14.086 29.844 3.932 1 95.06 150 GLY B O 1
ATOM 3345 N N .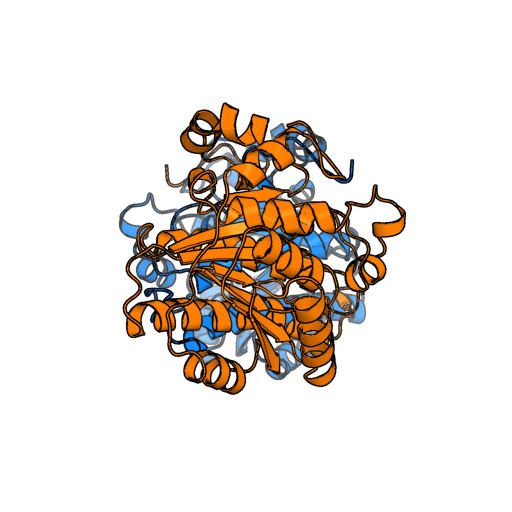 ALA B 1 151 ? 12.883 28.094 3.15 1 95.38 151 ALA B N 1
ATOM 3346 C CA . ALA B 1 151 ? 12.477 27.688 4.496 1 95.38 151 ALA B CA 1
ATOM 3347 C C . ALA B 1 151 ? 13.695 27.344 5.352 1 95.38 151 ALA B C 1
ATOM 3349 O O . ALA B 1 151 ? 14.609 26.656 4.887 1 95.38 151 ALA B O 1
ATOM 3350 N N . SER B 1 152 ? 13.688 27.781 6.605 1 93.94 152 SER B N 1
ATOM 3351 C CA . SER B 1 152 ? 14.836 27.578 7.484 1 93.94 152 SER B CA 1
ATOM 3352 C C . SER B 1 152 ? 14.516 26.578 8.586 1 93.94 152 SER B C 1
ATOM 3354 O O . SER B 1 152 ? 15.391 26.203 9.367 1 93.94 152 SER B O 1
ATOM 3356 N N . THR B 1 153 ? 13.305 26.219 8.734 1 95.94 153 THR B N 1
ATOM 3357 C CA . THR B 1 153 ? 12.875 25.219 9.711 1 95.94 153 THR B CA 1
ATOM 3358 C C . THR B 1 153 ? 12.297 23.984 9 1 95.94 153 THR B C 1
ATOM 3360 O O . THR B 1 153 ? 11.852 24.078 7.855 1 95.94 153 THR B O 1
ATOM 3363 N N . PRO B 1 154 ? 12.406 22.891 9.641 1 97.62 154 PRO B N 1
ATOM 3364 C CA . PRO B 1 154 ? 11.836 21.688 9.016 1 97.62 154 PRO B CA 1
ATOM 3365 C C . PRO B 1 154 ? 10.32 21.781 8.852 1 97.62 154 PRO B C 1
ATOM 3367 O O . PRO B 1 154 ? 9.633 22.328 9.719 1 97.62 154 PRO B O 1
ATOM 3370 N N . GLY B 1 155 ? 9.852 21.297 7.707 1 98.62 155 GLY B N 1
ATOM 3371 C CA . GLY B 1 155 ? 8.422 21.141 7.516 1 98.62 155 GLY B CA 1
ATOM 3372 C C . GLY B 1 155 ? 7.855 19.922 8.219 1 98.62 155 GLY B C 1
ATOM 3373 O O . GLY B 1 155 ? 8.602 19.062 8.68 1 98.62 155 GLY B O 1
ATOM 3374 N N . VAL B 1 156 ? 6.555 19.891 8.445 1 98.88 156 VAL B N 1
ATOM 3375 C CA . VAL B 1 156 ? 5.832 18.734 8.953 1 98.88 156 VAL B CA 1
ATOM 3376 C C . VAL B 1 156 ? 4.695 18.359 8 1 98.88 156 VAL B C 1
ATOM 3378 O O . VAL B 1 156 ? 3.879 19.219 7.645 1 98.88 156 VAL B O 1
ATOM 3381 N N . VAL B 1 157 ? 4.73 17.172 7.547 1 98.94 157 VAL B N 1
ATOM 3382 C CA . VAL B 1 157 ? 3.676 16.656 6.688 1 98.94 157 VAL B CA 1
ATOM 3383 C C . VAL B 1 157 ? 2.879 15.578 7.434 1 98.94 157 VAL B C 1
ATOM 3385 O O . VAL B 1 157 ? 3.438 14.57 7.867 1 98.94 157 VAL B O 1
ATOM 3388 N N . ILE B 1 158 ? 1.631 15.836 7.637 1 98.94 158 ILE B N 1
ATOM 3389 C CA . ILE B 1 158 ? 0.722 14.883 8.273 1 98.94 158 ILE B CA 1
ATOM 3390 C C . ILE B 1 158 ? -0.286 14.375 7.246 1 98.94 158 ILE B C 1
ATOM 3392 O O . ILE B 1 158 ? -1.005 15.156 6.625 1 98.94 158 ILE B O 1
ATOM 3396 N N . THR B 1 159 ? -0.311 13.086 7.023 1 98.88 159 THR B N 1
ATOM 3397 C CA . THR B 1 159 ? -1.186 12.484 6.023 1 98.88 159 THR B CA 1
ATOM 3398 C C . THR B 1 159 ? -2.271 11.648 6.695 1 98.88 159 THR B C 1
ATOM 3400 O O . THR B 1 159 ? -1.974 10.734 7.465 1 98.88 159 THR B O 1
ATOM 3403 N N . LEU B 1 160 ? -3.527 11.992 6.402 1 98.25 160 LEU B N 1
ATOM 3404 C CA . LEU B 1 160 ? -4.648 11.211 6.918 1 98.25 160 LEU B CA 1
ATOM 3405 C C . LEU B 1 160 ? -4.688 9.828 6.277 1 98.25 160 LEU B C 1
ATOM 3407 O O . LEU B 1 160 ? -4.723 9.711 5.051 1 98.25 160 LEU B O 1
ATOM 3411 N N . ASN B 1 161 ? -4.66 8.914 7.074 1 97.56 161 ASN B N 1
ATOM 3412 C CA . ASN B 1 161 ? -4.734 7.5 6.703 1 97.56 161 ASN B CA 1
ATOM 3413 C C . ASN B 1 161 ? -5.844 6.777 7.457 1 97.56 161 ASN B C 1
ATOM 3415 O O . ASN B 1 161 ? -6.836 7.395 7.852 1 97.56 161 ASN B O 1
ATOM 3419 N N . THR B 1 162 ? -5.84 5.547 7.566 1 94.38 162 THR B N 1
ATOM 3420 C CA . THR B 1 162 ? -6.82 4.719 8.258 1 94.38 162 THR B CA 1
ATOM 3421 C C . THR B 1 162 ? -6.195 3.408 8.719 1 94.38 162 THR B C 1
ATOM 3423 O O . THR B 1 162 ? -5.242 2.92 8.109 1 94.38 162 THR B O 1
ATOM 3426 N N . ILE B 1 163 ? -6.699 2.859 9.797 1 93.12 163 ILE B N 1
ATOM 3427 C CA . ILE B 1 163 ? -6.293 1.542 10.266 1 93.12 163 ILE B CA 1
ATOM 3428 C C . ILE B 1 163 ? -6.555 0.5 9.188 1 93.12 163 ILE B C 1
ATOM 3430 O O . ILE B 1 163 ? -5.891 -0.541 9.141 1 93.12 163 ILE B O 1
ATOM 3434 N N . ALA B 1 164 ? -7.445 0.79 8.258 1 92.62 164 ALA B N 1
ATOM 3435 C CA . ALA B 1 164 ? -7.789 -0.125 7.176 1 92.62 164 ALA B CA 1
ATOM 3436 C C . ALA B 1 164 ? -6.594 -0.35 6.25 1 92.62 164 ALA B C 1
ATOM 3438 O O . ALA B 1 164 ? -6.594 -1.28 5.441 1 92.62 164 ALA B O 1
ATOM 3439 N N . ALA B 1 165 ? -5.539 0.483 6.398 1 96.38 165 ALA B N 1
ATOM 3440 C CA . ALA B 1 165 ? -4.328 0.339 5.598 1 96.38 165 ALA B CA 1
ATOM 3441 C C . ALA B 1 165 ? -3.631 -0.987 5.891 1 96.38 165 ALA B C 1
ATOM 3443 O O . ALA B 1 165 ? -2.908 -1.516 5.043 1 96.38 165 ALA B O 1
ATOM 3444 N N . TYR B 1 166 ? -3.855 -1.536 7.121 1 94.88 166 TYR B N 1
ATOM 3445 C CA . TYR B 1 166 ? -3.055 -2.709 7.457 1 94.88 166 TYR B CA 1
ATOM 3446 C C . TYR B 1 166 ? -3.875 -3.721 8.25 1 94.88 166 TYR B C 1
ATOM 3448 O O . TYR B 1 166 ? -3.43 -4.848 8.477 1 94.88 166 TYR B O 1
ATOM 3456 N N . GLU B 1 167 ? -5.039 -3.279 8.633 1 91 167 GLU B N 1
ATOM 3457 C CA . GLU B 1 167 ? -5.84 -4.18 9.453 1 91 167 GLU B CA 1
ATOM 3458 C C . GLU B 1 167 ? -7.324 -4.07 9.117 1 91 167 GLU B C 1
ATOM 3460 O O . GLU B 1 167 ? -7.742 -3.129 8.438 1 91 167 GLU B O 1
ATOM 3465 N N . PHE B 1 168 ? -8.039 -5.066 9.484 1 84.31 168 PHE B N 1
ATOM 3466 C CA . PHE B 1 168 ? -9.484 -5.184 9.352 1 84.31 168 PHE B CA 1
ATOM 3467 C C . PHE B 1 168 ? -9.867 -5.609 7.941 1 84.31 168 PHE B C 1
ATOM 3469 O O . PHE B 1 168 ? -9.258 -5.164 6.969 1 84.31 168 PHE B O 1
ATOM 3476 N N . ASP B 1 169 ? -10.797 -6.539 7.969 1 84.56 169 ASP B N 1
ATOM 3477 C CA . ASP B 1 169 ? -11.422 -6.949 6.715 1 84.56 169 ASP B CA 1
ATOM 3478 C C . ASP B 1 169 ? -12.453 -5.922 6.254 1 84.56 169 ASP B C 1
ATOM 3480 O O . ASP B 1 169 ? -13.359 -5.555 7.008 1 84.56 169 ASP B O 1
ATOM 3484 N N . LEU B 1 170 ? -12.234 -5.301 5.176 1 84.81 170 LEU B N 1
ATOM 3485 C CA . LEU B 1 170 ? -13.109 -4.281 4.605 1 84.81 170 LEU B CA 1
ATOM 3486 C C . LEU B 1 170 ? -13.727 -4.762 3.293 1 84.81 170 LEU B C 1
ATOM 3488 O O . LEU B 1 170 ? -13.312 -4.324 2.217 1 84.81 170 LEU B O 1
ATOM 3492 N N . PRO B 1 171 ? -14.789 -5.594 3.42 1 90.81 171 PRO B N 1
ATOM 3493 C CA . PRO B 1 171 ? -15.383 -6.066 2.17 1 90.81 171 PRO B CA 1
ATOM 3494 C C . PRO B 1 171 ? -15.805 -4.926 1.247 1 90.81 171 PRO B C 1
ATOM 3496 O O . PRO B 1 171 ? -16.359 -3.924 1.711 1 90.81 171 PRO B O 1
ATOM 3499 N N . GLY B 1 172 ? -15.461 -5.074 -0.002 1 94.12 172 GLY B N 1
ATOM 3500 C CA . GLY B 1 172 ? -15.914 -4.137 -1.021 1 94.12 172 GLY B CA 1
ATOM 3501 C C . GLY B 1 172 ? -15.055 -2.891 -1.109 1 94.12 172 GLY B C 1
ATOM 3502 O O . GLY B 1 172 ? -15.328 -1.996 -1.91 1 94.12 172 GLY B O 1
ATOM 3503 N N . LEU B 1 173 ? -14.016 -2.793 -0.321 1 94.94 173 LEU B N 1
ATOM 3504 C CA . LEU B 1 173 ? -13.219 -1.575 -0.265 1 94.94 173 LEU B CA 1
ATOM 3505 C C . LEU B 1 173 ? -11.766 -1.865 -0.612 1 94.94 173 LEU B C 1
ATOM 3507 O O . LEU B 1 173 ? -10.852 -1.309 0.004 1 94.94 173 LEU B O 1
ATOM 3511 N N . THR B 1 174 ? -11.57 -2.742 -1.606 1 97.44 174 THR B N 1
ATOM 3512 C CA . THR B 1 174 ? -10.227 -3.166 -1.966 1 97.44 174 THR B CA 1
ATOM 3513 C C . THR B 1 174 ? -9.398 -1.979 -2.457 1 97.44 174 THR B C 1
ATOM 3515 O O . THR B 1 174 ? -8.219 -1.851 -2.111 1 97.44 174 THR B O 1
ATOM 3518 N N . SER B 1 175 ? -10.047 -1.1 -3.289 1 97.75 175 SER B N 1
ATOM 3519 C CA . SER B 1 175 ? -9.328 0.084 -3.748 1 97.75 175 SER B CA 1
ATOM 3520 C C . SER B 1 175 ? -8.938 0.98 -2.576 1 97.75 175 SER B C 1
ATOM 3522 O O . SER B 1 175 ? -7.762 1.323 -2.416 1 97.75 175 SER B O 1
ATOM 3524 N N . TYR B 1 176 ? -9.836 1.313 -1.729 1 97.06 176 TYR B N 1
ATOM 3525 C CA . TYR B 1 176 ? -9.602 2.236 -0.624 1 97.06 176 TYR B CA 1
ATOM 3526 C C . TYR B 1 176 ? -8.508 1.717 0.301 1 97.06 176 TYR B C 1
ATOM 3528 O O . TYR B 1 176 ? -7.504 2.398 0.529 1 97.06 176 TYR B O 1
ATOM 3536 N N . GLY B 1 177 ? -8.695 0.455 0.79 1 97.12 177 GLY B N 1
ATOM 3537 C CA . GLY B 1 177 ? -7.734 -0.119 1.719 1 97.12 177 GLY B CA 1
ATOM 3538 C C . GLY B 1 177 ? -6.332 -0.196 1.152 1 97.12 177 GLY B C 1
ATOM 3539 O O . GLY B 1 177 ? -5.359 0.107 1.847 1 97.12 177 GLY B O 1
ATOM 3540 N N . SER B 1 178 ? -6.211 -0.572 -0.092 1 98.38 178 SER B N 1
ATOM 3541 C CA . SER B 1 178 ? -4.883 -0.737 -0.674 1 98.38 178 SER B CA 1
ATOM 3542 C C . SER B 1 178 ? -4.234 0.612 -0.967 1 98.38 178 SER B C 1
ATOM 3544 O O . SER B 1 178 ? -3.016 0.756 -0.868 1 98.38 178 SER B O 1
ATOM 3546 N N . THR B 1 179 ? -4.992 1.686 -1.347 1 98.69 179 THR B N 1
ATOM 3547 C CA . THR B 1 179 ? -4.426 3.02 -1.51 1 98.69 179 THR B CA 1
ATOM 3548 C C . THR B 1 179 ? -3.859 3.531 -0.188 1 98.69 179 THR B C 1
ATOM 3550 O O . THR B 1 179 ? -2.803 4.168 -0.163 1 98.69 179 THR B O 1
ATOM 3553 N N . LYS B 1 180 ? -4.57 3.242 0.833 1 98.44 180 LYS B N 1
ATOM 3554 C CA . LYS B 1 180 ? -4.152 3.736 2.143 1 98.44 180 LYS B CA 1
ATOM 3555 C C . LYS B 1 180 ? -2.939 2.969 2.656 1 98.44 180 LYS B C 1
ATOM 3557 O O . LYS B 1 180 ? -2.09 3.533 3.348 1 98.44 180 LYS B O 1
ATOM 3562 N N . ALA B 1 181 ? -2.855 1.705 2.312 1 98.62 181 ALA B N 1
ATOM 3563 C CA . ALA B 1 181 ? -1.625 0.967 2.588 1 98.62 181 ALA B CA 1
ATOM 3564 C C . ALA B 1 181 ? -0.445 1.562 1.825 1 98.62 181 ALA B C 1
ATOM 3566 O O . ALA B 1 181 ? 0.648 1.708 2.377 1 98.62 181 ALA B O 1
ATOM 3567 N N . ALA B 1 182 ? -0.673 1.863 0.571 1 98.81 182 ALA B N 1
ATOM 3568 C CA . ALA B 1 182 ? 0.351 2.52 -0.238 1 98.81 182 ALA B CA 1
ATOM 3569 C C . ALA B 1 182 ? 0.823 3.814 0.417 1 98.81 182 ALA B C 1
ATOM 3571 O O . ALA B 1 182 ? 2.027 4.062 0.518 1 98.81 182 ALA B O 1
ATOM 3572 N N . LEU B 1 183 ? -0.073 4.594 0.901 1 98.75 183 LEU B N 1
ATOM 3573 C CA . LEU B 1 183 ? 0.245 5.879 1.51 1 98.75 183 LEU B CA 1
ATOM 3574 C C . LEU B 1 183 ? 1.04 5.691 2.797 1 98.75 183 LEU B C 1
ATOM 3576 O O . LEU B 1 183 ? 1.983 6.438 3.064 1 98.75 183 LEU B O 1
ATOM 3580 N N . ALA B 1 184 ? 0.583 4.734 3.611 1 98.5 184 ALA B N 1
ATOM 3581 C CA . ALA B 1 184 ? 1.308 4.473 4.852 1 98.5 184 ALA B CA 1
ATOM 3582 C C . ALA B 1 184 ? 2.771 4.148 4.574 1 98.5 184 ALA B C 1
ATOM 3584 O O . ALA B 1 184 ? 3.67 4.758 5.16 1 98.5 184 ALA B O 1
ATOM 3585 N N . ARG B 1 185 ? 3.004 3.248 3.654 1 98.5 185 ARG B N 1
ATOM 3586 C CA . ARG B 1 185 ? 4.367 2.852 3.309 1 98.5 185 ARG B CA 1
ATOM 3587 C C . ARG B 1 185 ? 5.117 3.996 2.639 1 98.5 185 ARG B C 1
ATOM 3589 O O . ARG B 1 185 ? 6.305 4.207 2.902 1 98.5 185 ARG B O 1
ATOM 3596 N N . LEU B 1 186 ? 4.453 4.719 1.816 1 98.44 186 LEU B N 1
ATOM 3597 C CA . LEU B 1 186 ? 5.047 5.84 1.095 1 98.44 186 LEU B CA 1
ATOM 3598 C C . LEU B 1 186 ? 5.594 6.883 2.064 1 98.44 186 LEU B C 1
ATOM 3600 O O . LEU B 1 186 ? 6.711 7.367 1.895 1 98.44 186 LEU B O 1
ATOM 3604 N N . MET B 1 187 ? 4.852 7.223 3.084 1 98.12 187 MET B N 1
ATOM 3605 C CA . MET B 1 187 ? 5.297 8.234 4.039 1 98.12 187 MET B CA 1
ATOM 3606 C C . MET B 1 187 ? 6.555 7.77 4.77 1 98.12 187 MET B C 1
ATOM 3608 O O . MET B 1 187 ? 7.43 8.578 5.078 1 98.12 187 MET B O 1
ATOM 3612 N N . GLU B 1 188 ? 6.586 6.484 5.066 1 97.81 188 GLU B N 1
ATOM 3613 C CA . GLU B 1 188 ? 7.789 5.934 5.684 1 97.81 188 GLU B CA 1
ATOM 3614 C C . GLU B 1 188 ? 8.992 6.059 4.754 1 97.81 188 GLU B C 1
ATOM 3616 O O . GLU B 1 188 ? 10.078 6.449 5.188 1 97.81 188 GLU B O 1
ATOM 3621 N N . LEU B 1 189 ? 8.766 5.746 3.496 1 97.62 189 LEU B N 1
ATOM 3622 C CA . LEU B 1 189 ? 9.859 5.73 2.531 1 97.62 189 LEU B CA 1
ATOM 3623 C C . LEU B 1 189 ? 10.305 7.148 2.189 1 97.62 189 LEU B C 1
ATOM 3625 O O . LEU B 1 189 ? 11.5 7.406 2.018 1 97.62 189 LEU B O 1
ATOM 3629 N N . ILE B 1 190 ? 9.383 8.07 2.092 1 98.06 190 ILE B N 1
ATOM 3630 C CA . ILE B 1 190 ? 9.727 9.469 1.833 1 98.06 190 ILE B CA 1
ATOM 3631 C C . ILE B 1 190 ? 10.555 10.016 2.994 1 98.06 190 ILE B C 1
ATOM 3633 O O . ILE B 1 190 ? 11.469 10.812 2.787 1 98.06 190 ILE B O 1
ATOM 3637 N N . ALA B 1 191 ? 10.25 9.586 4.195 1 97.25 191 ALA B N 1
ATOM 3638 C CA . ALA B 1 191 ? 10.984 10.031 5.379 1 97.25 191 ALA B CA 1
ATOM 3639 C C . ALA B 1 191 ? 12.445 9.602 5.312 1 97.25 191 ALA B C 1
ATOM 3641 O O . ALA B 1 191 ? 13.312 10.203 5.957 1 97.25 191 ALA B O 1
ATOM 3642 N N . VAL B 1 192 ? 12.68 8.523 4.566 1 95.38 192 VAL B N 1
ATOM 3643 C CA . VAL B 1 192 ? 14.039 8.055 4.363 1 95.38 192 VAL B CA 1
ATOM 3644 C C . VAL B 1 192 ? 14.734 8.922 3.314 1 95.38 192 VAL B C 1
ATOM 3646 O O . VAL B 1 192 ? 15.914 9.258 3.465 1 95.38 192 VAL B O 1
ATOM 3649 N N . ASP B 1 193 ? 14.062 9.32 2.342 1 96.38 193 ASP B N 1
ATOM 3650 C CA . ASP B 1 193 ? 14.602 10.07 1.214 1 96.38 193 ASP B CA 1
ATOM 3651 C C . ASP B 1 193 ? 14.852 11.523 1.594 1 96.38 193 ASP B C 1
ATOM 3653 O O . ASP B 1 193 ? 15.742 12.172 1.043 1 96.38 193 ASP B O 1
ATOM 3657 N N . VAL B 1 194 ? 13.977 12.062 2.492 1 97.06 194 VAL B N 1
ATOM 3658 C CA . VAL B 1 194 ? 14.008 13.477 2.846 1 97.06 194 VAL B CA 1
ATOM 3659 C C . VAL B 1 194 ? 14.672 13.656 4.207 1 97.06 194 VAL B C 1
ATOM 3661 O O . VAL B 1 194 ? 14.195 13.125 5.215 1 97.06 194 VAL B O 1
ATOM 3664 N N . PRO B 1 195 ? 15.766 14.375 4.25 1 95.38 195 PRO B N 1
ATOM 3665 C CA . PRO B 1 195 ? 16.438 14.586 5.535 1 95.38 195 PRO B CA 1
ATOM 3666 C C . PRO B 1 195 ? 15.508 15.188 6.594 1 95.38 195 PRO B C 1
ATOM 3668 O O . PRO B 1 195 ? 14.641 16.016 6.266 1 95.38 195 PRO B O 1
ATOM 3671 N N . LYS B 1 196 ? 15.742 14.844 7.828 1 94.62 196 LYS B N 1
ATOM 3672 C CA . LYS B 1 196 ? 14.883 15.242 8.938 1 94.62 196 LYS B CA 1
ATOM 3673 C C . LYS B 1 196 ? 14.898 16.75 9.133 1 94.62 196 LYS B C 1
ATOM 3675 O O . LYS B 1 196 ? 13.945 17.328 9.664 1 94.62 196 LYS B O 1
ATOM 3680 N N . ASP B 1 197 ? 15.969 17.422 8.758 1 95.88 197 ASP B N 1
ATOM 3681 C CA . ASP B 1 197 ? 16.047 18.859 8.914 1 95.88 197 ASP B CA 1
ATOM 3682 C C . ASP B 1 197 ? 15.312 19.578 7.781 1 95.88 197 ASP B C 1
ATOM 3684 O O . ASP B 1 197 ? 15.195 20.812 7.793 1 95.88 197 ASP B O 1
ATOM 3688 N N . VAL B 1 198 ? 14.836 18.828 6.797 1 97.62 198 VAL B N 1
ATOM 3689 C CA . VAL B 1 198 ? 14.008 19.375 5.727 1 97.62 198 VAL B CA 1
ATOM 3690 C C . VAL B 1 198 ? 12.531 19.203 6.074 1 97.62 198 VAL B C 1
ATOM 3692 O O . VAL B 1 198 ? 11.758 20.156 6.004 1 97.62 198 VAL B O 1
ATOM 3695 N N . ALA B 1 199 ? 12.156 18.016 6.445 1 98.56 199 ALA B N 1
ATOM 3696 C CA . ALA B 1 199 ? 10.766 17.75 6.816 1 98.56 199 ALA B CA 1
ATOM 3697 C C . ALA B 1 199 ? 10.625 16.391 7.488 1 98.56 199 ALA B C 1
ATOM 3699 O O . ALA B 1 199 ? 11.438 15.492 7.262 1 98.56 199 ALA B O 1
ATOM 3700 N N . ARG B 1 200 ? 9.633 16.25 8.336 1 98.56 200 ARG B N 1
ATOM 3701 C CA . ARG B 1 200 ? 9.219 14.938 8.828 1 98.56 200 ARG B CA 1
ATOM 3702 C C . ARG B 1 200 ? 7.812 14.594 8.367 1 98.56 200 ARG B C 1
ATOM 3704 O O . ARG B 1 200 ? 7.039 15.484 8 1 98.56 200 ARG B O 1
ATOM 3711 N N . PHE B 1 201 ? 7.52 13.344 8.312 1 98.81 201 PHE B N 1
ATOM 3712 C CA . PHE B 1 201 ? 6.293 12.797 7.746 1 98.81 201 PHE B CA 1
ATOM 3713 C C . PHE B 1 201 ? 5.598 11.875 8.742 1 98.81 201 PHE B C 1
ATOM 3715 O O . PHE B 1 201 ? 6.23 10.984 9.32 1 98.81 201 PHE B O 1
ATOM 3722 N N . ILE B 1 202 ? 4.285 12.109 8.961 1 98.81 202 ILE B N 1
ATOM 3723 C CA . ILE B 1 202 ? 3.523 11.289 9.898 1 98.81 202 ILE B CA 1
ATOM 3724 C C . ILE B 1 202 ? 2.199 10.875 9.266 1 98.81 202 ILE B C 1
ATOM 3726 O O . ILE B 1 202 ? 1.509 11.695 8.656 1 98.81 202 ILE B O 1
ATOM 3730 N N . SER B 1 203 ? 1.903 9.586 9.312 1 98.69 203 SER B N 1
ATOM 3731 C CA . SER B 1 203 ? 0.569 9.109 8.969 1 98.69 203 SER B CA 1
ATOM 3732 C C . SER B 1 203 ? -0.332 9.047 10.195 1 98.69 203 SER B C 1
ATOM 3734 O O . SER B 1 203 ? 0.12 8.688 11.289 1 98.69 203 SER B O 1
ATOM 3736 N N . ILE B 1 204 ? -1.663 9.297 10.023 1 97.88 204 ILE B N 1
ATOM 3737 C CA . ILE B 1 204 ? -2.52 9.242 11.203 1 97.88 204 ILE B CA 1
ATOM 3738 C C . ILE B 1 204 ? -3.83 8.539 10.852 1 97.88 204 ILE B C 1
ATOM 3740 O O . ILE B 1 204 ? -4.348 8.695 9.742 1 97.88 204 ILE B O 1
ATOM 3744 N N . HIS B 1 205 ? -4.316 7.699 11.672 1 96.44 205 HIS B N 1
ATOM 3745 C CA . HIS B 1 205 ? -5.695 7.23 11.719 1 96.44 205 HIS B CA 1
ATOM 3746 C C . HIS B 1 205 ? -6.578 8.195 12.5 1 96.44 205 HIS B C 1
ATOM 3748 O O . HIS B 1 205 ? -6.336 8.445 13.688 1 96.44 205 HIS B O 1
ATOM 3754 N N . PRO B 1 206 ? -7.574 8.703 11.93 1 95.5 206 PRO B N 1
ATOM 3755 C CA . PRO B 1 206 ? -8.32 9.805 12.547 1 95.5 206 PRO B CA 1
ATOM 3756 C C . PRO B 1 206 ? -9.328 9.32 13.586 1 95.5 206 PRO B C 1
ATOM 3758 O O . PRO B 1 206 ? -9.953 10.133 14.266 1 95.5 206 PRO B O 1
ATOM 3761 N N . GLY B 1 207 ? -9.422 7.992 13.766 1 92.12 207 GLY B N 1
ATOM 3762 C CA . GLY B 1 207 ? -10.531 7.465 14.547 1 92.12 207 GLY B CA 1
ATOM 3763 C C . GLY B 1 207 ? -11.789 7.254 13.719 1 92.12 207 GLY B C 1
ATOM 3764 O O . GLY B 1 207 ? -11.781 7.453 12.508 1 92.12 207 GLY B O 1
ATOM 3765 N N . ALA B 1 208 ? -12.789 6.66 14.32 1 88.5 208 ALA B N 1
ATOM 3766 C CA . ALA B 1 208 ? -14.086 6.496 13.672 1 88.5 208 ALA B CA 1
ATOM 3767 C C . ALA B 1 208 ? -14.898 7.789 13.727 1 88.5 208 ALA B C 1
ATOM 3769 O O . ALA B 1 208 ? -15.695 7.988 14.641 1 88.5 208 ALA B O 1
ATOM 3770 N N . VAL B 1 209 ? -14.664 8.625 12.766 1 87.94 209 VAL B N 1
ATOM 3771 C CA . VAL B 1 209 ? -15.312 9.93 12.766 1 87.94 209 VAL B CA 1
ATOM 3772 C C . VAL B 1 209 ? -16.547 9.891 11.875 1 87.94 209 VAL B C 1
ATOM 3774 O O . VAL B 1 209 ? -16.516 9.32 10.781 1 87.94 209 VAL B O 1
ATOM 3777 N N . ALA B 1 210 ? -17.578 10.469 12.32 1 83.88 210 ALA B N 1
ATOM 3778 C CA . ALA B 1 210 ? -18.812 10.531 11.547 1 83.88 210 ALA B CA 1
ATOM 3779 C C . ALA B 1 210 ? -18.703 11.555 10.422 1 83.88 210 ALA B C 1
ATOM 3781 O O . ALA B 1 210 ? -18.828 12.758 10.656 1 83.88 210 ALA B O 1
ATOM 3782 N N . THR B 1 211 ? -18.344 11.125 9.266 1 84.19 211 THR B N 1
ATOM 3783 C CA . THR B 1 211 ? -18.266 11.891 8.031 1 84.19 211 THR B CA 1
ATOM 3784 C C . THR B 1 211 ? -19.031 11.188 6.914 1 84.19 211 THR B C 1
ATOM 3786 O O . THR B 1 211 ? -19.5 10.055 7.086 1 84.19 211 THR B O 1
ATOM 3789 N N . ASP B 1 212 ? -19.25 11.891 5.809 1 79.25 212 ASP B N 1
ATOM 3790 C CA . ASP B 1 212 ? -19.875 11.266 4.645 1 79.25 212 ASP B CA 1
ATOM 3791 C C . ASP B 1 212 ? -19.109 10.008 4.227 1 79.25 212 ASP B C 1
ATOM 3793 O O . ASP B 1 212 ? -19.719 8.992 3.895 1 79.25 212 ASP B O 1
ATOM 3797 N N . MET B 1 213 ? -17.844 10.031 4.289 1 77.44 213 MET B N 1
ATOM 3798 C CA . MET B 1 213 ? -17 8.891 3.93 1 77.44 213 MET B CA 1
ATOM 3799 C C . MET B 1 213 ? -17.188 7.75 4.922 1 77.44 213 MET B C 1
ATOM 3801 O O . MET B 1 213 ? -17.234 6.582 4.527 1 77.44 213 MET B O 1
ATOM 3805 N N . GLY B 1 214 ? -17.188 8.07 6.164 1 77.56 214 GLY B N 1
ATOM 3806 C CA . GLY B 1 214 ? -17.422 7.066 7.188 1 77.56 214 GLY B CA 1
ATOM 3807 C C . GLY B 1 214 ? -18.75 6.328 7.012 1 77.56 214 GLY B C 1
ATOM 3808 O O . GLY B 1 214 ? -18.797 5.109 7.184 1 77.56 214 GLY B O 1
ATOM 3809 N N . HIS B 1 215 ? -19.766 7.113 6.676 1 77.25 215 HIS B N 1
ATOM 3810 C CA . HIS B 1 215 ? -21.062 6.508 6.438 1 77.25 215 HIS B CA 1
ATOM 3811 C C . HIS B 1 215 ? -21.047 5.617 5.199 1 77.25 215 HIS B C 1
ATOM 3813 O O . HIS B 1 215 ? -21.641 4.535 5.191 1 77.25 215 HIS B O 1
ATOM 3819 N N . LYS B 1 216 ? -20.391 6.102 4.27 1 77.62 216 LYS B N 1
ATOM 3820 C CA . LYS B 1 216 ? -20.25 5.336 3.033 1 77.62 216 LYS B CA 1
ATOM 3821 C C . LYS B 1 216 ? -19.578 3.994 3.289 1 77.62 216 LYS B C 1
ATOM 3823 O O . LYS B 1 216 ? -19.891 2.996 2.637 1 77.62 216 LYS B O 1
ATOM 3828 N N . ALA B 1 217 ? -18.641 3.936 4.238 1 76.81 217 ALA B N 1
ATOM 3829 C CA . ALA B 1 217 ? -17.906 2.723 4.566 1 76.81 217 ALA B CA 1
ATOM 3830 C C . ALA B 1 217 ? -18.781 1.724 5.309 1 76.81 217 ALA B C 1
ATOM 3832 O O . ALA B 1 217 ? -18.453 0.538 5.391 1 76.81 217 ALA B O 1
ATOM 3833 N N . GLY B 1 218 ? -19.875 2.133 5.879 1 70.75 218 GLY B N 1
ATOM 3834 C CA . GLY B 1 218 ? -20.859 1.277 6.527 1 70.75 218 GLY B CA 1
ATOM 3835 C C . GLY B 1 218 ? -20.438 0.833 7.914 1 70.75 218 GLY B C 1
ATOM 3836 O O . GLY B 1 218 ? -21.031 -0.085 8.484 1 70.75 218 GLY B O 1
ATOM 3837 N N . VAL B 1 219 ? -19.344 1.427 8.469 1 67.62 219 VAL B N 1
ATOM 3838 C CA . VAL B 1 219 ? -18.828 0.883 9.727 1 67.62 219 VAL B CA 1
ATOM 3839 C C . VAL B 1 219 ? -19.125 1.848 10.867 1 67.62 219 VAL B C 1
ATOM 3841 O O . VAL B 1 219 ? -19.125 1.453 12.039 1 67.62 219 VAL B O 1
ATOM 3844 N N . ILE B 1 220 ? -19.5 3.023 10.664 1 69.38 220 ILE B N 1
ATOM 3845 C CA . ILE B 1 220 ? -19.578 4.066 11.68 1 69.38 220 ILE B CA 1
ATOM 3846 C C . ILE B 1 220 ? -20.688 3.738 12.672 1 69.38 220 ILE B C 1
ATOM 3848 O O . ILE B 1 220 ? -20.547 3.984 13.867 1 69.38 220 ILE B O 1
ATOM 3852 N N . GLU B 1 221 ? -21.641 3.117 12.125 1 71.31 221 GLU B N 1
ATOM 3853 C CA . GLU B 1 221 ? -22.812 2.857 12.969 1 71.31 221 GLU B CA 1
ATOM 3854 C C . GLU B 1 221 ? -22.5 1.8 14.023 1 71.31 221 GLU B C 1
ATOM 3856 O O . GLU B 1 221 ? -23.188 1.724 15.047 1 71.31 221 GLU B O 1
ATOM 3861 N N . SER B 1 222 ? -21.438 1.114 13.789 1 70.69 222 SER B N 1
ATOM 3862 C CA . SER B 1 222 ? -21.141 0.002 14.695 1 70.69 222 SER B CA 1
ATOM 3863 C C . SER B 1 222 ? -19.922 0.3 15.562 1 70.69 222 SER B C 1
ATOM 3865 O O . SER B 1 222 ? -19.531 -0.529 16.375 1 70.69 222 SER B O 1
ATOM 3867 N N . LEU B 1 223 ? -19.484 1.536 15.391 1 77.19 223 LEU B N 1
ATOM 3868 C CA . LEU B 1 223 ? -18.25 1.85 16.109 1 77.19 223 LEU B CA 1
ATOM 3869 C C . LEU B 1 223 ? -18.453 3.027 17.047 1 77.19 223 LEU B C 1
ATOM 3871 O O . LEU B 1 223 ? -19.391 3.816 16.875 1 77.19 223 LEU B O 1
ATOM 3875 N N . THR B 1 224 ? -17.672 2.975 18.141 1 80.75 224 THR B N 1
ATOM 3876 C CA . THR B 1 224 ? -17.609 4.18 18.953 1 80.75 224 THR B CA 1
ATOM 3877 C C . THR B 1 224 ? -17.062 5.355 18.156 1 80.75 224 THR B C 1
ATOM 3879 O O . THR B 1 224 ? -15.93 5.305 17.656 1 80.75 224 THR B O 1
ATOM 3882 N N . VAL B 1 225 ? -17.828 6.324 18.094 1 88.56 225 VAL B N 1
ATOM 3883 C CA . VAL B 1 225 ? -17.531 7.465 17.234 1 88.56 225 VAL B CA 1
ATOM 3884 C C . VAL B 1 225 ? -16.469 8.344 17.891 1 88.56 225 VAL B C 1
ATOM 3886 O O . VAL B 1 225 ? -16.547 8.633 19.094 1 88.56 225 VAL B O 1
ATOM 3889 N N . THR B 1 226 ? -15.453 8.695 17.203 1 92.88 226 THR B N 1
ATOM 3890 C CA . THR B 1 226 ? -14.43 9.656 17.594 1 92.88 226 THR B CA 1
ATOM 3891 C C . THR B 1 226 ? -14.883 11.086 17.312 1 92.88 226 THR B C 1
ATOM 3893 O O . THR B 1 226 ? -15.305 11.391 16.188 1 92.88 226 THR B O 1
ATOM 3896 N N . GLU B 1 227 ? -14.828 11.922 18.328 1 94.25 227 GLU B N 1
ATOM 3897 C CA . GLU B 1 227 ? -15.172 13.32 18.109 1 94.25 227 GLU B CA 1
ATOM 3898 C C . GLU B 1 227 ? -14.188 13.969 17.125 1 94.25 227 GLU B C 1
ATOM 3900 O O . GLU B 1 227 ? -12.977 13.836 17.281 1 94.25 227 GLU B O 1
ATOM 3905 N N . ALA B 1 228 ? -14.703 14.703 16.188 1 93.81 228 ALA B N 1
ATOM 3906 C CA . ALA B 1 228 ? -13.883 15.312 15.148 1 93.81 228 ALA B CA 1
ATOM 3907 C C . ALA B 1 228 ? -12.883 16.297 15.742 1 93.81 228 ALA B C 1
ATOM 3909 O O . ALA B 1 228 ? -11.781 16.469 15.219 1 93.81 228 ALA B O 1
ATOM 3910 N N . SER B 1 229 ? -13.258 16.922 16.891 1 95.94 229 SER B N 1
ATOM 3911 C CA . SER B 1 229 ? -12.367 17.875 17.547 1 95.94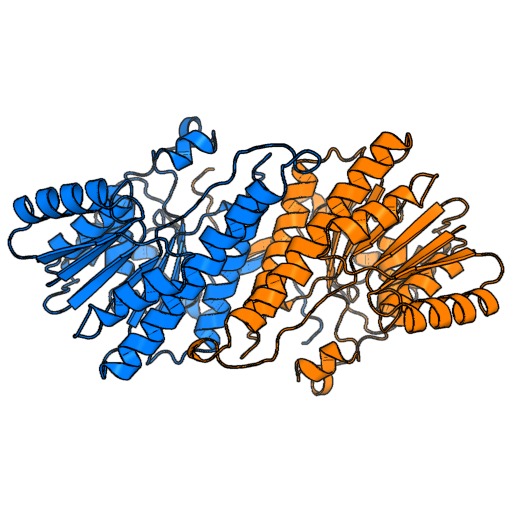 229 SER B CA 1
ATOM 3912 C C . SER B 1 229 ? -11.109 17.188 18.062 1 95.94 229 SER B C 1
ATOM 3914 O O . SER B 1 229 ? -10.031 17.781 18.078 1 95.94 229 SER B O 1
ATOM 3916 N N . LEU B 1 230 ? -11.258 15.922 18.5 1 97.5 230 LEU B N 1
ATOM 3917 C CA . LEU B 1 230 ? -10.078 15.164 18.922 1 97.5 230 LEU B CA 1
ATOM 3918 C C . LEU B 1 230 ? -9.109 14.984 17.766 1 97.5 230 LEU B C 1
ATOM 3920 O O . LEU B 1 230 ? -7.898 15.156 17.922 1 97.5 230 LEU B O 1
ATOM 3924 N N . THR B 1 231 ? -9.664 14.68 16.594 1 97.62 231 THR B N 1
ATOM 3925 C CA . THR B 1 231 ? -8.844 14.508 15.406 1 97.62 231 THR B CA 1
ATOM 3926 C C . THR B 1 231 ? -8.109 15.805 15.062 1 97.62 231 THR B C 1
ATOM 3928 O O . THR B 1 231 ? -6.902 15.789 14.812 1 97.62 231 THR B O 1
ATOM 3931 N N . GLY B 1 232 ? -8.836 16.891 15.062 1 98.44 232 GLY B N 1
ATOM 3932 C CA . GLY B 1 232 ? -8.219 18.172 14.773 1 98.44 232 GLY B CA 1
ATOM 3933 C C . GLY B 1 232 ? -7.117 18.531 15.75 1 98.44 232 GLY B C 1
ATOM 3934 O O . GLY B 1 232 ? -6.023 18.938 15.336 1 98.44 232 GLY B O 1
ATOM 3935 N N . ASP B 1 233 ? -7.402 18.375 17.062 1 98.56 233 ASP B N 1
ATOM 3936 C CA . ASP B 1 233 ? -6.48 18.75 18.125 1 98.56 233 ASP B CA 1
ATOM 3937 C C . ASP B 1 233 ? -5.234 17.875 18.109 1 98.56 233 ASP B C 1
ATOM 3939 O O . ASP B 1 233 ? -4.113 18.375 18.266 1 98.56 233 ASP B O 1
ATOM 3943 N N . PHE B 1 234 ? -5.438 16.594 17.938 1 98.75 234 PHE B N 1
ATOM 3944 C CA . PHE B 1 234 ? -4.309 15.672 17.891 1 98.75 234 PHE B CA 1
ATOM 3945 C C . PHE B 1 234 ? -3.416 15.977 16.688 1 98.75 234 PHE B C 1
ATOM 3947 O O . PHE B 1 234 ? -2.188 15.938 16.797 1 98.75 234 PHE B O 1
ATOM 3954 N N . THR B 1 235 ? -4.008 16.297 15.547 1 98.81 235 THR B N 1
ATOM 3955 C CA . THR B 1 235 ? -3.264 16.656 14.344 1 98.81 235 THR B CA 1
ATOM 3956 C C . THR B 1 235 ? -2.4 17.891 14.586 1 98.81 235 THR B C 1
ATOM 3958 O O . THR B 1 235 ? -1.228 17.922 14.211 1 98.81 235 THR B O 1
ATOM 3961 N N . ALA B 1 236 ? -2.971 18.906 15.242 1 98.81 236 ALA B N 1
ATOM 3962 C CA . ALA B 1 236 ? -2.205 20.109 15.578 1 98.81 236 ALA B CA 1
ATOM 3963 C C . ALA B 1 236 ? -1.037 19.766 16.5 1 98.81 236 ALA B C 1
ATOM 3965 O O . ALA B 1 236 ? 0.076 20.266 16.312 1 98.81 236 ALA B O 1
ATOM 3966 N N . TRP B 1 237 ? -1.283 18.922 17.5 1 98.88 237 TRP B N 1
ATOM 3967 C CA . TRP B 1 237 ? -0.206 18.5 18.391 1 98.88 237 TRP B CA 1
ATOM 3968 C C . TRP B 1 237 ? 0.9 17.797 17.625 1 98.88 237 TRP B C 1
ATOM 3970 O O . TRP B 1 237 ? 2.086 18.016 17.891 1 98.88 237 TRP B O 1
ATOM 3980 N N . LEU B 1 238 ? 0.551 16.984 16.656 1 98.81 238 LEU B N 1
ATOM 3981 C CA . LEU B 1 238 ? 1.524 16.234 15.867 1 98.81 238 LEU B CA 1
ATOM 3982 C C . LEU B 1 238 ? 2.455 17.188 15.117 1 98.81 238 LEU B C 1
ATOM 3984 O O . LEU B 1 238 ? 3.594 16.828 14.812 1 98.81 238 LEU B O 1
ATOM 3988 N N . ALA B 1 239 ? 1.973 18.375 14.797 1 98.62 239 ALA B N 1
ATOM 3989 C CA . ALA B 1 239 ? 2.771 19.344 14.055 1 98.62 239 ALA B CA 1
ATOM 3990 C C . ALA B 1 239 ? 3.83 19.984 14.953 1 98.62 239 ALA B C 1
ATOM 3992 O O . ALA B 1 239 ? 4.758 20.625 14.461 1 98.62 239 ALA B O 1
ATOM 3993 N N . SER B 1 240 ? 3.756 19.859 16.281 1 98.06 240 SER B N 1
ATOM 3994 C CA . SER B 1 240 ? 4.656 20.5 17.234 1 98.06 240 SER B CA 1
ATOM 3995 C C . SER B 1 240 ? 5.98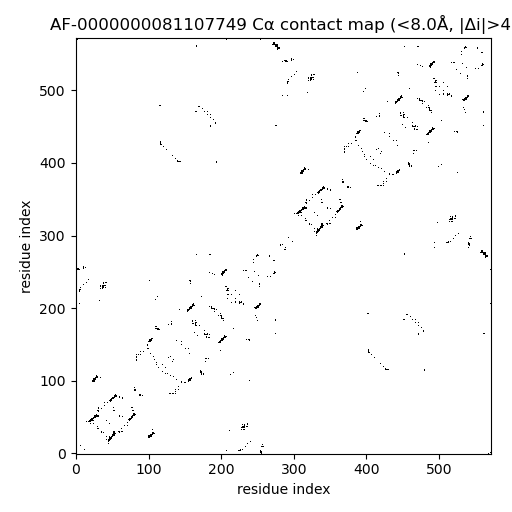8 19.75 17.328 1 98.06 240 SER B C 1
ATOM 3997 O O . SER B 1 240 ? 6.09 18.609 16.906 1 98.06 240 SER B O 1
ATOM 3999 N N . ASP B 1 241 ? 6.977 20.359 17.922 1 96.69 241 ASP B N 1
ATOM 4000 C CA . ASP B 1 241 ? 8.289 19.766 18.109 1 96.69 241 ASP B CA 1
ATOM 4001 C C . ASP B 1 241 ? 8.227 18.609 19.109 1 96.69 241 ASP B C 1
ATOM 4003 O O . ASP B 1 241 ? 9 17.641 19.016 1 96.69 241 ASP B O 1
ATOM 4007 N N . GLU B 1 242 ? 7.273 18.703 20 1 97.5 242 GLU B N 1
ATOM 4008 C CA . GLU B 1 242 ? 7.121 17.672 21.016 1 97.5 242 GLU B CA 1
ATOM 4009 C C . GLU B 1 242 ? 6.816 16.312 20.391 1 97.5 242 GLU B C 1
ATOM 4011 O O . GLU B 1 242 ? 7.219 15.273 20.906 1 97.5 242 GLU B O 1
ATOM 4016 N N . ALA B 1 243 ? 6.199 16.312 19.219 1 98.31 243 ALA B N 1
ATOM 4017 C CA . ALA B 1 243 ? 5.773 15.078 18.562 1 98.31 243 ALA B CA 1
ATOM 4018 C C . ALA B 1 243 ? 6.781 14.656 17.5 1 98.31 243 ALA B C 1
ATOM 4020 O O . ALA B 1 243 ? 6.52 13.734 16.719 1 98.31 243 ALA B O 1
ATOM 4021 N N . SER B 1 244 ? 7.988 15.281 17.484 1 98.06 244 SER B N 1
ATOM 4022 C CA . SER B 1 244 ? 8.945 15.078 16.391 1 98.06 244 SER B CA 1
ATOM 4023 C C . SER B 1 244 ? 9.438 13.641 16.359 1 98.06 244 SER B C 1
ATOM 4025 O O . SER B 1 244 ? 9.789 13.125 15.289 1 98.06 244 SER B O 1
ATOM 4027 N N . PHE B 1 245 ? 9.398 12.914 17.516 1 98.19 245 PHE B N 1
ATOM 4028 C CA . PHE B 1 245 ? 9.898 11.547 17.578 1 98.19 245 PHE B CA 1
ATOM 4029 C C . PHE B 1 245 ? 8.977 10.602 16.812 1 98.19 245 PHE B C 1
ATOM 4031 O O . PHE B 1 245 ? 9.344 9.453 16.531 1 98.19 245 PHE B O 1
ATOM 4038 N N . LEU B 1 246 ? 7.844 11.07 16.359 1 98.38 246 LEU B N 1
ATOM 4039 C CA . LEU B 1 246 ? 6.871 10.25 15.648 1 98.38 246 LEU B CA 1
ATOM 4040 C C . LEU B 1 246 ? 7.055 10.367 14.141 1 98.38 246 LEU B C 1
ATOM 4042 O O . LEU B 1 246 ? 6.281 9.789 13.367 1 98.38 246 LEU B O 1
ATOM 4046 N N . GLY B 1 247 ? 8.094 11.141 13.695 1 98.19 247 GLY B N 1
ATOM 4047 C CA . GLY B 1 247 ? 8.414 11.203 12.273 1 98.19 247 GLY B CA 1
ATOM 4048 C C . GLY B 1 247 ? 8.656 9.836 11.656 1 98.19 247 GLY B C 1
ATOM 4049 O O . GLY B 1 247 ? 9.414 9.031 12.203 1 98.19 247 GLY B O 1
ATOM 4050 N N . GLY B 1 248 ? 7.988 9.633 10.555 1 97.38 248 GLY B N 1
ATOM 4051 C CA . GLY B 1 248 ? 8.133 8.375 9.836 1 97.38 248 GLY B CA 1
ATOM 4052 C C . GLY B 1 248 ? 7.242 7.277 10.383 1 97.38 248 GLY B C 1
ATOM 4053 O O . GLY B 1 248 ? 7.441 6.098 10.078 1 97.38 248 GLY B O 1
ATOM 4054 N N . ARG B 1 249 ? 6.324 7.672 11.242 1 97.94 249 ARG B N 1
ATOM 4055 C CA . ARG B 1 249 ? 5.531 6.652 11.922 1 97.94 249 ARG B CA 1
ATOM 4056 C C . ARG B 1 249 ? 4.047 6.828 11.633 1 97.94 249 ARG B C 1
ATOM 4058 O O . ARG B 1 249 ? 3.639 7.832 11.047 1 97.94 249 ARG B O 1
ATOM 4065 N N . PHE B 1 250 ? 3.285 5.84 11.867 1 97.94 250 PHE B N 1
ATOM 4066 C CA . PHE B 1 250 ? 1.83 5.785 11.789 1 97.94 250 PHE B CA 1
ATOM 4067 C C . PHE B 1 250 ? 1.21 5.82 13.18 1 97.94 250 PHE B C 1
ATOM 4069 O O . PHE B 1 250 ? 1.458 4.93 14 1 97.94 250 PHE B O 1
ATOM 4076 N N . VAL B 1 251 ? 0.319 6.828 13.484 1 97.38 251 VAL B N 1
ATOM 4077 C CA . VAL B 1 251 ? -0.211 6.988 14.828 1 97.38 251 VAL B CA 1
ATOM 4078 C C . VAL B 1 251 ? -1.733 7.098 14.781 1 97.38 251 VAL B C 1
ATOM 4080 O O . VAL B 1 251 ? -2.303 7.418 13.734 1 97.38 251 VAL B O 1
ATOM 4083 N N . TRP B 1 252 ? -2.426 6.742 15.867 1 96.62 252 TRP B N 1
ATOM 4084 C CA . TRP B 1 252 ? -3.873 6.879 15.992 1 96.62 252 TRP B CA 1
ATOM 4085 C C . TRP B 1 252 ? -4.234 8.078 16.859 1 96.62 252 TRP B C 1
ATOM 4087 O O . TRP B 1 252 ? -3.705 8.234 17.969 1 96.62 252 TRP B O 1
ATOM 4097 N N . VAL B 1 253 ? -5.18 8.852 16.391 1 97.12 253 VAL B N 1
ATOM 4098 C CA . VAL B 1 253 ? -5.586 10.039 17.125 1 97.12 253 VAL B CA 1
ATOM 4099 C C . VAL B 1 253 ? -6.18 9.641 18.469 1 97.12 253 VAL B C 1
ATOM 4101 O O . VAL B 1 253 ? -6.25 10.461 19.391 1 97.12 253 VAL B O 1
ATOM 4104 N N . ASN B 1 254 ? -6.582 8.398 18.547 1 96.12 254 ASN B N 1
ATOM 4105 C CA . ASN B 1 254 ? -7.219 7.895 19.75 1 96.12 254 ASN B CA 1
ATOM 4106 C C . ASN B 1 254 ? -6.195 7.57 20.828 1 96.12 254 ASN B C 1
ATOM 4108 O O . ASN B 1 254 ? -6.555 7.348 21.984 1 96.12 254 ASN B O 1
ATOM 4112 N N . TRP B 1 255 ? -4.914 7.523 20.516 1 96.88 255 TRP B N 1
ATOM 4113 C CA . TRP B 1 255 ? -3.885 7.141 21.484 1 96.88 255 TRP B CA 1
ATOM 4114 C C . TRP B 1 255 ? -3.605 8.273 22.469 1 96.88 255 TRP B C 1
ATOM 4116 O O . TRP B 1 255 ? -3.723 9.453 22.109 1 96.88 255 TRP B O 1
ATOM 4126 N N . ASP B 1 256 ? -3.242 7.918 23.641 1 97.25 256 ASP B N 1
ATOM 4127 C CA . ASP B 1 256 ? -2.99 8.859 24.719 1 97.25 256 ASP B CA 1
ATOM 4128 C C . ASP B 1 256 ? -1.655 9.578 24.531 1 97.25 256 ASP B C 1
ATOM 4130 O O . ASP B 1 256 ? -0.605 8.938 24.469 1 97.25 256 ASP B O 1
ATOM 4134 N N . VAL B 1 257 ? -1.728 10.867 24.531 1 98.25 257 VAL B N 1
ATOM 4135 C CA . VAL B 1 257 ? -0.546 11.68 24.266 1 98.25 257 VAL B CA 1
ATOM 4136 C C . VAL B 1 257 ? 0.482 11.484 25.375 1 98.25 257 VAL B C 1
ATOM 4138 O O . VAL B 1 257 ? 1.678 11.352 25.109 1 98.25 257 VAL B O 1
ATOM 4141 N N . ASP B 1 258 ? 0.041 11.453 26.641 1 98.31 258 ASP B N 1
ATOM 4142 C CA . ASP B 1 258 ? 0.961 11.281 27.766 1 98.31 258 ASP B CA 1
ATOM 4143 C C . ASP B 1 258 ? 1.698 9.945 27.656 1 98.31 258 ASP B C 1
ATOM 4145 O O . ASP B 1 258 ? 2.9 9.867 27.922 1 98.31 258 ASP B O 1
ATOM 4149 N N . GLU B 1 259 ? 0.992 8.953 27.312 1 97.31 259 GLU B N 1
ATOM 4150 C CA . GLU B 1 259 ? 1.619 7.641 27.172 1 97.31 259 GLU B CA 1
ATOM 4151 C C . GLU B 1 259 ? 2.582 7.609 25.984 1 97.31 259 GLU B C 1
ATOM 4153 O O . GLU B 1 259 ? 3.652 7 26.062 1 97.31 259 GLU B O 1
ATOM 4158 N N . LEU B 1 260 ? 2.215 8.211 24.859 1 97.94 260 LEU B N 1
ATOM 4159 C CA . LEU B 1 260 ? 3.133 8.312 23.734 1 97.94 260 LEU B CA 1
ATOM 4160 C C . LEU B 1 260 ? 4.441 8.977 24.156 1 97.94 260 LEU B C 1
ATOM 4162 O O . LEU B 1 260 ? 5.523 8.469 23.844 1 97.94 260 LEU B O 1
ATOM 4166 N N . LEU B 1 261 ? 4.297 10.062 24.891 1 98.31 261 LEU B N 1
ATOM 4167 C CA . LEU B 1 261 ? 5.477 10.797 25.328 1 98.31 261 LEU B CA 1
ATOM 4168 C C . LEU B 1 261 ? 6.297 9.961 26.312 1 98.31 261 LEU B C 1
ATOM 4170 O O . LEU B 1 261 ? 7.527 9.914 26.219 1 98.31 261 LEU B O 1
ATOM 4174 N N . ALA B 1 262 ? 5.637 9.312 27.219 1 98.12 262 ALA B N 1
ATOM 4175 C CA . ALA B 1 262 ? 6.312 8.5 28.234 1 98.12 262 ALA B CA 1
ATOM 4176 C C . ALA B 1 262 ? 7.055 7.332 27.594 1 98.12 262 ALA B C 1
ATOM 4178 O O . ALA B 1 262 ? 8.086 6.887 28.109 1 98.12 262 ALA B O 1
ATOM 4179 N N . ARG B 1 263 ? 6.57 6.914 26.438 1 97.44 263 ARG B N 1
ATOM 4180 C CA . ARG B 1 263 ? 7.121 5.723 25.797 1 97.44 263 ARG B CA 1
ATOM 4181 C C . ARG B 1 263 ? 8.031 6.098 24.641 1 97.44 263 ARG B C 1
ATOM 4183 O O . ARG B 1 263 ? 8.359 5.254 23.797 1 97.44 263 ARG B O 1
ATOM 4190 N N . LYS B 1 264 ? 8.414 7.348 24.578 1 98.19 264 LYS B N 1
ATOM 4191 C CA . LYS B 1 264 ? 9.203 7.859 23.453 1 98.19 264 LYS B CA 1
ATOM 4192 C C . LYS B 1 264 ? 10.414 6.973 23.188 1 98.19 264 LYS B C 1
ATOM 4194 O O . LYS B 1 264 ? 10.617 6.52 22.047 1 98.19 264 LYS B O 1
ATOM 4199 N N . GLN B 1 265 ? 11.219 6.688 24.172 1 98.25 265 GLN B N 1
ATOM 4200 C CA . GLN B 1 265 ? 12.438 5.91 24 1 98.25 265 GLN B CA 1
ATOM 4201 C C . GLN B 1 265 ? 12.117 4.48 23.562 1 98.25 265 GLN B C 1
ATOM 4203 O O . GLN B 1 265 ? 12.805 3.922 22.703 1 98.25 265 GLN B O 1
ATOM 4208 N N . GLU B 1 266 ? 11.117 3.85 24.156 1 97.56 266 GLU B N 1
ATOM 4209 C CA . GLU B 1 266 ? 10.68 2.514 23.766 1 97.56 266 GLU B CA 1
ATOM 4210 C C . GLU B 1 266 ? 10.273 2.475 22.297 1 97.56 266 GLU B C 1
ATOM 4212 O O . GLU B 1 266 ? 10.648 1.55 21.562 1 97.56 266 GLU B O 1
ATOM 4217 N N . ILE B 1 267 ? 9.477 3.479 21.828 1 97.44 267 ILE B N 1
ATOM 4218 C CA . ILE B 1 267 ? 8.977 3.584 20.469 1 97.44 267 ILE B CA 1
ATOM 4219 C C . ILE B 1 267 ? 10.148 3.678 19.5 1 97.44 267 ILE B C 1
ATOM 4221 O O . ILE B 1 267 ? 10.18 2.982 18.469 1 97.44 267 ILE B O 1
ATOM 4225 N N . LEU B 1 268 ? 11.125 4.555 19.875 1 97.31 268 LEU B N 1
ATOM 4226 C CA . LEU B 1 268 ? 12.297 4.746 19.016 1 97.31 268 LEU B CA 1
ATOM 4227 C C . LEU B 1 268 ? 13.172 3.496 19.016 1 97.31 268 LEU B C 1
ATOM 4229 O O . LEU B 1 268 ? 13.57 3.021 17.953 1 97.31 268 LEU B O 1
ATOM 4233 N N . ASP B 1 269 ? 13.414 2.848 20.188 1 97.06 269 ASP B N 1
ATOM 4234 C CA . ASP B 1 269 ? 14.32 1.712 20.328 1 97.06 269 ASP B CA 1
ATOM 4235 C C . ASP B 1 269 ? 13.766 0.48 19.609 1 97.06 269 ASP B C 1
ATOM 4237 O O . ASP B 1 269 ? 14.531 -0.326 19.078 1 97.06 269 ASP B O 1
ATOM 4241 N N . ASN B 1 270 ? 12.492 0.357 19.578 1 95 270 ASN B N 1
ATOM 4242 C CA . ASN B 1 270 ? 11.883 -0.854 19.031 1 95 270 ASN B CA 1
ATOM 4243 C C . ASN B 1 270 ? 11.25 -0.6 17.672 1 95 270 ASN B C 1
ATOM 4245 O O . ASN B 1 270 ? 10.508 -1.441 17.156 1 95 270 ASN B O 1
ATOM 4249 N N . ASN B 1 271 ? 11.477 0.568 17.141 1 94.62 271 ASN B N 1
ATOM 4250 C CA . ASN B 1 271 ? 10.961 0.955 15.82 1 94.62 271 ASN B CA 1
ATOM 4251 C C . ASN B 1 271 ? 9.461 0.7 15.711 1 94.62 271 ASN B C 1
ATOM 4253 O O . ASN B 1 271 ? 9.008 0.083 14.742 1 94.62 271 ASN B O 1
ATOM 4257 N N . MET B 1 272 ? 8.766 1.166 16.766 1 96 272 MET B N 1
ATOM 4258 C CA . MET B 1 272 ? 7.328 0.937 16.828 1 96 272 MET B CA 1
ATOM 4259 C C . MET B 1 272 ? 6.586 1.859 15.875 1 96 272 MET B C 1
ATOM 4261 O O . MET B 1 272 ? 7.102 2.908 15.484 1 96 272 MET B O 1
ATOM 4265 N N . TYR B 1 273 ? 5.395 1.451 15.484 1 97 273 TYR B N 1
ATOM 4266 C CA . TYR B 1 273 ? 4.398 2.193 14.719 1 97 273 TYR B CA 1
ATOM 4267 C C . TYR B 1 273 ? 4.852 2.406 13.281 1 97 273 TYR B C 1
ATOM 4269 O O . TYR B 1 273 ? 4.652 3.48 12.711 1 97 273 TYR B O 1
ATOM 4277 N N . LYS B 1 274 ? 5.539 1.447 12.75 1 96.56 274 LYS B N 1
ATOM 4278 C CA . LYS B 1 274 ? 5.859 1.311 11.336 1 96.56 274 LYS B CA 1
ATOM 4279 C C . LYS B 1 274 ? 5.176 0.088 10.734 1 96.56 274 LYS B C 1
ATOM 4281 O O . LYS B 1 274 ? 4.832 -0.855 11.445 1 96.56 274 LYS B O 1
ATOM 4286 N N . THR B 1 275 ? 4.883 0.137 9.438 1 96.25 275 THR B N 1
ATOM 4287 C CA . THR B 1 275 ? 4.281 -1.011 8.773 1 96.25 275 THR B CA 1
ATOM 4288 C C . THR B 1 275 ? 5.121 -2.266 8.992 1 96.25 275 THR B C 1
ATOM 4290 O O . THR B 1 275 ? 6.348 -2.195 9.047 1 96.25 275 THR B O 1
ATOM 4293 N N . ALA B 1 276 ? 4.473 -3.361 9.094 1 95.25 276 ALA B N 1
ATOM 4294 C CA . ALA B 1 276 ? 5.137 -4.625 9.398 1 95.25 276 ALA B CA 1
ATOM 4295 C C . ALA B 1 276 ? 4.312 -5.812 8.914 1 95.25 276 ALA B C 1
ATOM 4297 O O . ALA B 1 276 ? 3.242 -5.637 8.328 1 95.25 276 ALA B O 1
ATOM 4298 N N . LEU B 1 277 ? 4.887 -6.949 9.016 1 95.5 277 LEU B N 1
ATOM 4299 C CA . LEU B 1 277 ? 4.211 -8.227 8.805 1 95.5 277 LEU B CA 1
ATOM 4300 C C . LEU B 1 277 ? 4.02 -8.969 10.125 1 95.5 277 LEU B C 1
ATOM 4302 O O . LEU B 1 277 ? 4.996 -9.297 10.805 1 95.5 277 LEU B O 1
ATOM 4306 N N . ALA B 1 278 ? 2.777 -9.219 10.477 1 94.62 278 ALA B N 1
ATOM 4307 C CA . ALA B 1 278 ? 2.449 -9.812 11.766 1 94.62 278 ALA B CA 1
ATOM 4308 C C . ALA B 1 278 ? 3.104 -11.188 11.914 1 94.62 278 ALA B C 1
ATOM 4310 O O . ALA B 1 278 ? 2.932 -12.062 11.062 1 94.62 278 ALA B O 1
ATOM 4311 N N . GLY B 1 279 ? 3.84 -11.367 12.961 1 92 279 GLY B N 1
ATOM 4312 C CA . GLY B 1 279 ? 4.367 -12.68 13.32 1 92 279 GLY B CA 1
ATOM 4313 C C . GLY B 1 279 ? 5.633 -13.039 12.562 1 92 279 GLY B C 1
ATOM 4314 O O . GLY B 1 279 ? 6.191 -14.117 12.758 1 92 279 GLY B O 1
ATOM 4315 N N . ALA B 1 280 ? 6.008 -12.203 11.586 1 87.81 280 ALA B N 1
ATOM 4316 C CA . ALA B 1 280 ? 7.25 -12.508 10.867 1 87.81 280 ALA B CA 1
ATOM 4317 C C . ALA B 1 280 ? 8.469 -12.258 11.758 1 87.81 280 ALA B C 1
ATOM 4319 O O . ALA B 1 280 ? 8.617 -11.172 12.32 1 87.81 280 ALA B O 1
ATOM 4320 N N . GLU B 1 281 ? 9.195 -13.258 12.07 1 76.12 281 GLU B N 1
ATOM 4321 C CA . GLU B 1 281 ? 10.258 -13.188 13.062 1 76.12 281 GLU B CA 1
ATOM 4322 C C . GLU B 1 281 ? 11.617 -12.992 12.398 1 76.12 281 GLU B C 1
ATOM 4324 O O . GLU B 1 281 ? 12.602 -12.656 13.062 1 76.12 281 GLU B O 1
ATOM 4329 N N . THR B 1 282 ? 11.703 -13.305 11.164 1 71.75 282 THR B N 1
ATOM 4330 C CA . THR B 1 282 ? 13.016 -13.328 10.531 1 71.75 282 THR B CA 1
ATOM 4331 C C . THR B 1 282 ? 13.062 -12.359 9.359 1 71.75 282 THR B C 1
ATOM 4333 O O . THR B 1 282 ? 12.031 -11.859 8.914 1 71.75 282 THR B O 1
ATOM 4336 N N . ASN B 1 283 ? 14.305 -11.844 9.234 1 65.56 283 ASN B N 1
ATOM 4337 C CA . ASN B 1 283 ? 14.633 -11.016 8.078 1 65.56 283 ASN B CA 1
ATOM 4338 C C . ASN B 1 283 ? 15.727 -11.648 7.223 1 65.56 283 ASN B C 1
ATOM 4340 O O . ASN B 1 283 ? 16.875 -11.773 7.66 1 65.56 283 ASN B O 1
ATOM 4344 N N . PRO B 1 284 ? 15.312 -12.117 6.086 1 57.31 284 PRO B N 1
ATOM 4345 C CA . PRO B 1 284 ? 16.281 -12.859 5.266 1 57.31 284 PRO B CA 1
ATOM 4346 C C . PRO B 1 284 ? 17.516 -12.039 4.93 1 57.31 284 PRO B C 1
ATOM 4348 O O . PRO B 1 284 ? 18.5 -12.586 4.418 1 57.31 284 PRO B O 1
ATOM 4351 N N . PHE B 1 285 ? 17.469 -10.742 5.195 1 59 285 PHE B N 1
ATOM 4352 C CA . PHE B 1 285 ? 18.594 -9.891 4.816 1 59 285 PHE B CA 1
ATOM 4353 C C . PHE B 1 285 ? 19.453 -9.57 6.027 1 59 285 PHE B C 1
ATOM 4355 O O . PHE B 1 285 ? 20.469 -8.883 5.902 1 59 285 PHE B O 1
ATOM 4362 N N . LYS B 1 286 ? 18.938 -10.07 7.125 1 53.81 286 LYS B N 1
ATOM 4363 C CA . LYS B 1 286 ? 19.781 -9.914 8.305 1 53.81 286 LYS B CA 1
ATOM 4364 C C . LYS B 1 286 ? 20.578 -11.188 8.586 1 53.81 286 LYS B C 1
ATOM 4366 O O . LYS B 1 286 ? 20.094 -12.297 8.352 1 53.81 286 LYS B O 1
#

Secondary structure (DSSP, 8-state):
--B-SS--HHHHHHHTT---TT-EEEEETTTSTHHHHHHHHHHTTT-SEEEEEES-HHHHHHHHHHHHHH-TTSEEEEEE--TT-HHHHHHHHHT--SPP-EEEE-----PPP--TTT--HHHHHHHIIIIIIIHHHHHHHHHHHHHHTT--S-EEEEEE--GGGTSS--TT-HHHHHHHHHHHHHHHHHHHHS-TTTEEEEEEE--S--SHHHHHHT-GGGSPPPPHHHHHHHHHHHTSGGGGGGTTEEEETTB-HHHHHHTHHHHHHTT-SSEEETT----TT-/--B-SS--HHHHHHHHT---BT-EEEEETTTSTHHHHHHHHHHHTTBSEEEEEES-HHHHHHHHHHHHHH-TTSEEEEEE--TT-HHHHHHHHHT--SPP-EEEE-----PPP--TTT--HHHHHHHIIIIIIIHHHHHHHHHHHHHHTT--S-EEEEEE--GGGTSS--TT-HHHHHHHHHHHHHHHHHHHHS-TTTEEEEEEE--S--SHHHHHHT-GGGSPPPPHHHHHHHHHHHTSGGGGGGTTEEEETTB-HHHHHHTHHHHHHTT-SSEEETT----TT-

Sequence (572 aa):
MKEHVVRYPGLTAALERVDFSGKTVLITGGGHGMGINMSESFAARNAVNVIIVGRNEGRVQATAAKLAEKFPKTKFTPFGADISSRDDIKRLFDSIDAPIDYLVNNAGYMSTPGSFREADLDEWWSGYTINVFGTVNVTQNYLKHRATKGASTPGVVITLNTIAAYEFDLPGLTSYGSTKAALARLMELIAVDVPKDVARFISIHPGAVATDMGHKAGVIESLTVTEASLTGDFTAWLASDEASFLGGRFVWVNWDVDELLARKQEILDNNMYKTALAGAETNPFKMKEHVVRYPGLTAALERVDFSGKTVLITGGGHGMGINMSESFAARNAVNVIIVGRNEGRVQATAAKLAEKFPKTKFTPFGADISSRDDIKRLFDSIDAPIDYLVNNAGYMSTPGSFREADLDEWWSGYTINVFGTVNVTQNYLKHRATKGASTPGVVITLNTIAAYEFDLPGLTSYGSTKAALARLMELIAVDVPKDVARFISIHPGAVATDMGHKAGVIESLTVTEASLTGDFTAWLASDEASFLGGRFVWVNWDVDELLARKQEILDNNMYKTALAGAETNPFK

Organism: NCBI:txid173218

Solvent-accessible surface area (backbone atoms only — not comparable to full-atom values): 28423 Å² total; per-residue (Å²): 120,63,74,47,47,53,81,49,70,56,52,55,57,53,49,71,73,48,73,33,67,84,32,29,36,38,27,33,34,19,42,45,69,60,26,42,33,32,52,49,36,38,42,75,29,43,17,40,31,40,34,27,25,20,67,53,44,70,50,15,44,54,42,28,54,54,48,29,72,74,37,71,81,24,44,50,45,53,44,62,32,45,57,61,34,68,65,41,46,49,53,54,57,70,70,50,82,66,46,62,41,32,38,35,45,53,50,72,54,72,43,80,69,41,49,66,73,72,48,56,61,68,56,40,48,46,16,39,45,44,40,38,49,7,48,50,51,49,50,33,51,51,53,50,44,23,61,74,48,62,55,86,60,50,29,36,36,40,35,64,45,46,64,50,24,40,39,78,89,52,74,27,33,42,46,38,29,12,34,33,16,17,47,54,38,28,39,37,35,45,37,64,50,37,56,67,74,56,28,37,21,30,34,30,20,57,56,48,40,91,38,75,66,33,54,71,69,67,48,47,88,79,37,76,60,19,40,49,59,30,30,8,44,43,52,45,44,54,65,36,76,88,36,51,85,46,49,39,22,52,47,52,47,27,49,38,54,57,56,52,61,74,36,42,65,59,37,63,74,63,58,38,27,29,57,27,51,31,81,62,82,68,53,87,77,106,120,62,73,45,46,51,81,49,70,57,52,54,58,53,50,72,74,47,72,32,67,82,32,29,36,38,29,34,33,20,42,47,71,59,27,43,32,32,52,50,37,37,44,77,28,43,18,40,31,40,35,27,25,19,66,52,44,70,48,15,44,53,41,27,53,55,48,29,72,75,38,72,82,24,45,51,46,52,43,60,32,46,58,59,35,68,66,40,47,49,53,53,57,71,72,50,80,66,46,62,40,32,38,33,45,54,51,71,54,73,42,81,70,42,49,65,74,72,49,55,62,69,56,38,46,46,17,40,43,42,39,38,49,7,48,49,51,50,50,32,50,52,53,49,44,22,62,74,49,61,54,89,62,50,29,35,36,38,34,64,46,47,64,51,24,39,40,78,89,52,73,26,34,42,46,37,29,13,33,32,15,17,46,54,38,28,38,37,34,46,38,64,49,37,55,69,76,56,28,38,22,29,34,30,21,57,56,48,37,92,39,76,66,32,55,71,68,69,50,48,89,80,35,70,59,18,40,48,61,30,31,9,43,45,52,46,46,54,66,36,77,88,37,52,87,45,48,37,22,51,45,53,47,28,49,39,54,58,57,52,60,73,37,42,64,58,38,64,76,64,57,38,26,29,58,28,52,30,82,63,82,68,53,93,83,106

Radius of gyration: 24.3 Å; Cα contacts (8 Å, |Δi|>4): 1242; chains: 2; bounding box: 48×72×59 Å

pLDDT: mean 95.19, std 7.02, range [53.81, 98.94]

Foldseek 3Di:
DAFAQEDDPLLVVLLVVAAQAVAEEEEEVLLDDLNLLLQLQNLVRPNQEYEYEYQDQVSQVVSQVVSCVVRVNHHYHYAHAQLLDLVSLVVVLVVDQAQHAEYEADDADFFQFDAPVPDDVVSLCVRLSRLPNSVVSNVVSNLVSCVVNVPQAAHEYEYEAAPLCADDDQHRRVSRNVSRVVVQVVQLVVQVVDDVRHYFYEYEHQFQADDPVSVSSVCSVVDDHRDSNLSSSLVSSCRDPLVSLCGSFYYYSGDRPVVCSVCSVVCNVVVPRHDDDPPDDDDPVD/DAFAQEDDPLLVVLLVVAAQAVAEEEEEVLLDDLNLLLQLQNLVRPNQEYEYEYQDQVSQVVSQVVSCVVRVNHHYHYAHAQLLDLVSLVVVLVVDQAQHAEYEADDADFFQFDAPVPDDVVSLCVRLSRLPNSVVSNVVSNLVSCVVNVPQAAHEYEYEAAPLCADDDQHRRVSRNVSRVVVQVVLLVVQVVDDVRHYFYEYEHQFQADDPVSVSSVCNVPDDHRYSNLSSSLVSSCRDPLVSLCGSFYYYSGDRPVVCSVCSVVCNVVVPRGDDDPPDDDDPVD

Nearest PDB structures (foldseek):
  8bci-assembly1_A  TM=8.946E-01  e=1.409E-15  Pseudomonas aeruginosa PAO1
  4iqg-assembly1_A  TM=8.753E-01  e=8.690E-16  Polaromonas sp. JS666
  8bci-assembly2_D  TM=8.714E-01  e=1.238E-14  Pseudomonas aeruginosa PAO1
  4e3z-assembly1_A  TM=8.854E-01  e=1.890E-14  Rhizobium etli CFN 42
  4nim-assembly1_A  TM=8.495E-01  e=2.406E-14  Brucella melitensis ATCC 23457

InterPro domains:
  IPR002347 Short-chain dehydrogenase/reductase SDR [PF00106] (23-216)
  IPR002347 Short-chain dehydrogenase/reductase SDR [PR00080] (98-109)
  IPR002347 Short-chain dehydrogenase/reductase SDR [PR00080] (155-163)
  IPR002347 Short-chain dehydrogenase/reductase SDR [PR00080] (176-195)
  IPR002347 Short-chain dehydrogenase/reductase SDR [PR00081] (24-41)
  IPR002347 Short-chain dehydrogenase/reductase SDR [PR00081] (98-109)
  IPR002347 Short-chain dehydrogenase/reductase SDR [PR00081] (149-165)
  IPR002347 Short-chain dehydrogenase/reductase SDR [PR00081] (176-195)
  IPR002347 Short-chain dehydrogenase/reductase SDR [PR00081] (197-214)
  IPR020904 Short-chain dehydrogenase/reductase, conserved site [PS00061] (163-191)
  IPR036291 NAD(P)-binding domain superfamily [SSF51735] (18-257)